Protein 4YZG (pdb70)

Nearest PDB structures (foldseek):
  4yzg-assembly1_A  TM=1.003E+00  e=2.847E-64  Arabidopsis thaliana
  4yzh-assembly1_A  TM=9.905E-01  e=1.219E-58  Arabidopsis thaliana
  2p8e-assembly2_B  TM=9.055E-01  e=4.915E-26  Homo sapiens
  2pnq-assembly2_B  TM=7.585E-01  e=8.481E-20  Rattus norvegicus
  7n0z-assembly1_B  TM=7.515E-01  e=6.265E-16  Homo sapiens

Foldseek 3Di:
DDKAKDWFFFQDPDGQKDKAWAADVVQRKIKIKIKHKDQDNLAVVLCRVQLVVQLVVLCCPDPSVVPDDPVSNLVSNQVSLQVSLVVSQVVQVVPPHPPPQMWIWMWMWMDRPQKIKIWTFAAWWKWFAFLLFIDTFDDHQWCDDDDPNNVVLVVVLVVQQWDDDPRATLVHHNGQEIRGRCCQAVVVVVVLVVCCVVVNDHPVVVVPTDGDHGRYYHRIDMDMDGNDQRTFKMKIKGVLQVVQDPPSRLSVQLVVVCVVPVDNNVSNVVSNVVSSVSPRNGIIIMMMDGPDHD/DDKAKDWFFFQDPDGQKDWDWAADVVQQKIKIKIKRKDLDNLAVVLCRPQLVVQLVVLCPPVVNVPPPDPVSSLVSNQVSLQVSLVVSQVVCVVVPPPVPQMWIWMWMWMCHDFKIKIWGFAAWWKWFAFLNDIDTFDDHQFCDDDDPNNVVLVVLLVVQQWDDDPRATVPHHGGQEIRGSCCQAVVVLVVLVVCCVVVVDPPVVSVPTDGDGRRYYHRTDMDMGGRPQRTFKMKIKGVLQVVQDPPSRLSNQLVVVCVVPVDNNVSNVVSNVVSVVSVRNGTIIMMMGGSVHD

CATH classification: 3.60.40.10

Radius of gyration: 27.76 Å; Cα contacts (8 Å, |Δi|>4): 1275; chains: 2; bounding box: 57×46×88 Å

B-factor: mean 32.41, std 18.27, range [9.53, 154.11]

Secondary structure (DSSP, 8-state):
-EEEEEEE-TTSSS--EEEEEEEETTTTEEEEEEEEEESSSHHHHHHHHHHHHHHHHHTTSGGGGG---HHHHHHHHHHHHHHHHHHHHHHHHHSS-TT---EEEEEEEEEETTEEEEEEESS-EEEEEETTEEEE------S-SSSHHHHHHHHHHHHTT--EETTEETTTBS-SB-EE-GGGTTTHHHHHHHHHHTTSS-HHHHHT----S-SSB-PPEEEEEE--TTEEEEEEE-HHHHTTS-HHHHHHHHHHHHHHH--HHHHHHHHHHHHHHTT--S-EEEEEEE----/-EEEEEEE-TTSSS--EEEEEEEETTTTEEEEEEEEEESSSHHHHHHHHHHHHHHHHHHHTTTTTTS--HHHHHHHHHHHHHHHHHHHHHHHHHT-TTT---EEEEEEEEEETTEEEEEEESS-EEEEEETTEEEE------SSSSSHHHHHHHHHHHHTT--EETTEETTTBS-SB-EE-GGGTTTHHHHHHHHHHHTSS-HHHHHT----S-SSB-PPEEEEEE--TTEEEEEEE-HHHHTTS-HHHHHHHHHHHHHHH--HHHHHHHHHHHHHHTT--S-EEEEEEE-S--

InterPro domains:
  IPR000222 PPM-type phosphatase, divalent cation binding [PS01032] (88-96)
  IPR001932 PPM-type phosphatase-like domain [PF00481] (61-341)
  IPR001932 PPM-type phosphatase-like domain [PS51746] (59-348)
  IPR001932 PPM-type phosphatase-like domain [SM00332] (49-346)
  IPR001932 PPM-type phosphatase-like domain [cd001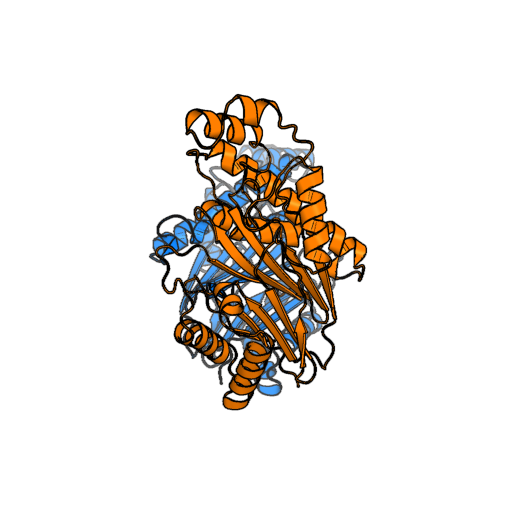43] (58-348)
  IPR015655 Protein phosphatase 2C [PTHR13832] (63-345)
  IPR036457 PPM-type phosphatase-like domain superfamily [G3DSA:3.60.40.10] (58-355)
  IPR036457 PPM-type phosphatase-like domain superfamily [SSF81606] (52-349)

Solvent-accessible surface area: 26223 Å² total; per-residue (Å²): 107,151,41,0,49,16,38,51,75,33,142,101,140,76,62,28,7,40,4,1,0,13,29,12,33,40,64,54,24,10,0,0,0,0,0,18,5,45,60,26,31,21,0,7,149,34,0,50,60,58,0,29,87,65,0,26,40,21,3,82,58,64,90,18,118,142,28,40,110,71,73,40,5,82,89,14,0,35,120,3,0,55,24,3,11,133,69,0,17,139,93,2,86,84,58,86,56,134,108,30,39,0,0,0,2,0,0,0,2,1,11,43,104,99,26,0,2,2,1,1,0,0,16,0,9,0,0,0,0,66,74,29,130,51,63,113,16,22,77,71,1,45,3,88,59,110,62,207,17,4,106,129,6,33,128,63,0,118,111,8,21,7,48,40,74,148,15,101,0,4,37,37,10,31,11,0,34,0,0,0,0,18,30,0,3,82,74,30,92,77,7,14,134,74,1,41,128,103,66,110,36,61,104,146,78,15,77,180,32,138,39,164,32,55,0,0,33,7,45,4,54,17,97,72,6,77,28,69,86,53,0,39,4,0,0,0,0,0,16,0,0,18,78,70,12,141,25,44,60,0,4,41,56,0,92,65,23,29,196,148,60,37,73,6,53,78,0,0,82,26,0,5,92,24,0,44,98,104,190,0,103,17,4,0,0,0,0,0,0,15,20,63,96,179,103,159,42,0,52,19,34,53,72,31,132,99,135,76,61,25,8,34,6,3,0,37,31,2,26,33,47,52,12,6,0,0,0,0,0,18,5,46,58,27,31,23,0,7,138,28,0,64,83,45,0,19,97,61,0,11,41,27,5,66,72,65,64,37,20,96,43,74,78,62,72,27,2,90,96,10,1,35,126,2,0,58,23,3,10,138,72,0,14,138,96,5,94,87,71,19,123,134,97,27,42,0,0,0,2,0,0,0,2,0,9,56,117,90,26,0,5,0,1,0,0,0,19,0,7,0,0,0,1,65,82,37,115,32,61,113,25,11,71,70,2,55,2,90,57,110,64,199,21,6,98,103,5,40,120,63,0,127,118,7,22,9,46,39,82,151,16,110,0,4,37,40,13,30,12,0,35,0,0,0,0,19,33,0,3,79,71,30,86,62,11,10,133,70,1,45,130,100,60,112,38,57,104,134,66,22,78,181,38,127,27,175,29,56,0,0,33,6,46,4,38,14,53,77,8,71,26,68,89,51,0,20,7,1,0,0,0,0,18,0,0,23,84,76,11,146,23,45,64,0,3,40,56,0,89,67,15,29,198,150,64,42,71,8,53,79,0,0,82,26,0,6,91,29,0,38,97,123,176,0,90,20,5,0,0,0,1,0,0,20,16,65,122,143

Sequence (588 aa):
MRWGYTSVQGFRDEMEDDIVIRSDAVDSFSYAAVFDGHAGSSSVKFLREELYKECVGALQAGSLLNGGDFAAIKEALIKAFESVDRNLLKWLEANGDEEDESGSTATVMIIRNDVSFIAHIGDSCCAVLSRSGQIEELTDYHRPYGSSRAAIQEVKRVKEAGGWIVNGRICGDIAVSRAFGDIRFKTKKNDMLKKGVDEGRWSEKFVSRIEFKGDMVVATPDIFQVPLTSDVEFIILASDGLWDYMKSSDVVSYVRDQLRKHGNVQLACESLAQVALDRRSQDNISIIIADLGRTMRWGYTTSVQGFRDEMEDDIVIRSDAVDSFSYAAVFDGHAGSSSVKFLREELYKECVGALQAGSLLNGGDFAAIKEALIKAFESVDRNLLKWLEANGDEEDESGSTATVMIIRNDVSFIAHIGDSCAVLSRSGQIEELTDYHRPYGSSRAAIQEVKRVKEAGGWIVNGRICGDIAVSRAFGDIRFKTKKNDMLKKGVDEGRWSEKFVSRIEFKGDMVVATPDIFQVPLTSDVEFIILASDGLWDYMKSSDVVSYVRDQLRKHGNVQLACESLAQVALDRRSQDNISIIIADLGRT

Structure (mmCIF, N/CA/C/O backbone):
data_4YZG
#
_entry.id   4YZG
#
_cell.length_a   55.399
_cell.length_b   73.879
_cell.length_c   81.998
_cell.angle_alpha   90.00
_cell.angle_beta   109.15
_cell.angle_gamma   90.00
#
_symmetry.space_group_name_H-M   'P 1 21 1'
#
loop_
_entity.id
_entity.type
_entity.pdbx_description
1 polymer 'Protein phosphatase 2C 57'
2 non-polymer 'MANGANESE (II) ION'
3 non-polymer 'SULFATE ION'
4 water water
#
loop_
_atom_site.group_PDB
_atom_site.id
_atom_site.type_symbol
_atom_site.label_atom_id
_atom_site.label_alt_id
_atom_site.label_comp_id
_atom_site.label_asym_id
_atom_site.label_entity_id
_atom_site.label_seq_id
_atom_site.pdbx_PDB_ins_code
_atom_site.Cartn_x
_atom_site.Cartn_y
_atom_site.Cartn_z
_atom_site.occupancy
_atom_site.B_iso_or_equiv
_atom_site.auth_seq_id
_atom_site.auth_comp_id
_atom_site.auth_asym_id
_atom_site.auth_atom_id
_atom_site.pdbx_PDB_model_num
ATOM 1 N N . MET A 1 1 ? 49.286 -66.055 130.670 1.00 34.26 58 MET A N 1
ATOM 2 C CA . MET A 1 1 ? 48.977 -65.554 129.346 1.00 31.55 58 MET A CA 1
ATOM 3 C C . MET A 1 1 ? 48.755 -64.050 129.383 1.00 29.51 58 MET A C 1
ATOM 4 O O . MET A 1 1 ? 48.444 -63.484 130.435 1.00 32.84 58 MET A O 1
ATOM 9 N N . ARG A 1 2 ? 48.923 -63.407 128.229 1.00 23.51 59 ARG A N 1
ATOM 10 C CA . ARG A 1 2 ? 48.769 -61.962 128.109 1.00 24.08 59 ARG A CA 1
ATOM 11 C C . ARG A 1 2 ? 47.892 -61.663 126.905 1.00 23.86 59 ARG A C 1
ATOM 12 O O . ARG A 1 2 ? 47.982 -62.349 125.886 1.00 19.69 59 ARG A O 1
ATOM 20 N N . TRP A 1 3 ? 47.051 -60.639 127.017 1.00 18.29 60 TRP A N 1
ATOM 21 C CA . TRP A 1 3 ? 46.156 -60.248 125.938 1.00 16.27 60 TRP A CA 1
ATOM 22 C C . TRP A 1 3 ? 46.631 -59.012 125.202 1.00 17.29 60 TRP A C 1
ATOM 23 O O . TRP A 1 3 ? 47.084 -58.046 125.833 1.00 18.24 60 TRP A O 1
ATOM 34 N N . GLY A 1 4 ? 46.502 -59.039 123.877 1.00 16.14 61 GLY A N 1
ATOM 35 C CA . GLY A 1 4 ? 46.673 -57.857 123.040 1.00 16.45 61 GLY A CA 1
ATOM 36 C C . GLY A 1 4 ? 45.369 -57.637 122.302 1.00 18.91 61 GLY A C 1
ATOM 37 O O . GLY A 1 4 ? 44.752 -58.604 121.874 1.00 17.87 61 GLY A O 1
ATOM 38 N N . TYR A 1 5 ? 44.903 -56.399 122.182 1.00 14.51 62 TYR A N 1
ATOM 39 C CA . TYR A 1 5 ? 43.652 -56.191 121.453 1.00 14.68 62 TYR A CA 1
ATOM 40 C C . TYR A 1 5 ? 43.651 -54.833 120.802 1.00 14.90 62 TYR A C 1
ATOM 41 O O . TYR A 1 5 ? 44.262 -53.883 121.298 1.00 16.64 62 TYR A O 1
ATOM 50 N N . THR A 1 6 ? 42.934 -54.743 119.698 1.00 15.68 63 THR A N 1
ATOM 51 C CA . THR A 1 6 ? 42.700 -53.456 119.086 1.00 14.41 63 THR A CA 1
ATOM 52 C C . THR A 1 6 ? 41.412 -53.515 118.277 1.00 14.43 63 THR A C 1
ATOM 53 O O . THR A 1 6 ? 41.057 -54.548 117.732 1.00 15.87 63 THR A O 1
ATOM 57 N N . SER A 1 7 ? 40.679 -52.422 118.261 1.00 13.35 64 SER A N 1
ATOM 58 C CA . SER A 1 7 ? 39.413 -52.429 117.557 1.00 15.18 64 SER A CA 1
ATOM 59 C C . SER A 1 7 ? 39.224 -51.017 117.034 1.00 16.62 64 SER A C 1
ATOM 60 O O . SER A 1 7 ? 38.992 -50.083 117.817 1.00 19.00 64 SER A O 1
ATOM 63 N N . VAL A 1 8 ? 39.401 -50.850 115.723 1.00 13.21 65 VAL A N 1
ATOM 64 C CA . VAL A 1 8 ? 39.441 -49.523 115.130 1.00 15.25 65 VAL A CA 1
ATOM 65 C C . VAL A 1 8 ? 38.474 -49.401 113.959 1.00 14.51 65 VAL A C 1
ATOM 66 O O . VAL A 1 8 ? 38.170 -50.371 113.250 1.00 15.67 65 VAL A O 1
ATOM 70 N N . GLN A 1 9 ? 38.028 -48.175 113.748 1.00 13.06 66 GLN A N 1
ATOM 71 C CA . GLN A 1 9 ? 37.011 -47.896 112.754 1.00 13.51 66 GLN A CA 1
ATOM 72 C C . GLN A 1 9 ? 37.602 -47.946 111.349 1.00 13.41 66 GLN A C 1
ATOM 73 O O . GLN A 1 9 ? 36.938 -48.393 110.396 1.00 13.34 66 GLN A O 1
ATOM 79 N N . GLY A 1 10 ? 38.844 -47.505 111.211 1.00 13.83 67 GLY A N 1
ATOM 80 C CA . GLY A 1 10 ? 39.468 -47.452 109.900 1.00 14.55 67 GLY A CA 1
ATOM 81 C C . GLY A 1 10 ? 38.749 -46.523 108.937 1.00 17.37 67 GLY A C 1
ATOM 82 O O . GLY A 1 10 ? 38.299 -45.432 109.300 1.00 17.24 67 GLY A O 1
ATOM 83 N N . PHE A 1 11 ? 38.645 -46.947 107.688 1.00 15.91 68 PHE A N 1
ATOM 84 C CA . PHE A 1 11 ? 38.087 -46.073 106.663 1.00 17.14 68 PHE A CA 1
ATOM 85 C C . PHE A 1 11 ? 36.553 -46.144 106.492 1.00 20.98 68 PHE A C 1
ATOM 86 O O . PHE A 1 11 ? 35.990 -45.573 105.538 1.00 24.62 68 PHE A O 1
ATOM 94 N N . ARG A 1 12 ? 35.883 -46.784 107.434 1.00 19.79 69 ARG A N 1
ATOM 95 C CA . ARG A 1 12 ? 34.418 -46.856 107.424 1.00 18.03 69 ARG A CA 1
ATOM 96 C C . ARG A 1 12 ? 33.835 -45.640 108.092 1.00 15.96 69 ARG A C 1
ATOM 97 O O . ARG A 1 12 ? 34.442 -45.078 108.998 1.00 16.63 69 ARG A O 1
ATOM 105 N N . ASP A 1 13 ? 32.637 -45.253 107.664 1.00 17.41 70 ASP A N 1
ATOM 106 C CA . ASP A 1 13 ? 31.968 -44.078 108.221 1.00 19.31 70 ASP A CA 1
ATOM 107 C C . ASP A 1 13 ? 31.258 -44.357 109.544 1.00 17.90 70 ASP A C 1
ATOM 108 O O . ASP A 1 13 ? 30.654 -43.465 110.147 1.00 20.59 70 ASP A O 1
ATOM 113 N N . GLU A 1 14 ? 31.331 -45.595 109.986 1.00 17.47 71 GLU A N 1
ATOM 114 C CA . GLU A 1 14 ? 30.791 -45.967 111.282 1.00 15.65 71 GLU A CA 1
ATOM 115 C C . GLU A 1 14 ? 31.593 -47.127 111.841 1.00 17.14 71 GLU A C 1
ATOM 116 O O . GLU A 1 14 ? 32.285 -47.831 111.089 1.00 16.15 71 GLU A O 1
ATOM 122 N N . MET A 1 15 ? 31.527 -47.303 113.163 1.00 16.61 72 MET A N 1
ATOM 123 C CA . MET A 1 15 ? 32.171 -48.422 113.831 1.00 14.20 72 MET A CA 1
ATOM 124 C C . MET A 1 15 ? 31.125 -49.452 114.219 1.00 16.62 72 MET A C 1
ATOM 125 O O . MET A 1 15 ? 30.260 -49.185 115.062 1.00 16.73 72 MET A O 1
ATOM 130 N N . GLU A 1 16 ? 31.184 -50.618 113.579 1.00 12.59 73 GLU A N 1
ATOM 131 C CA . GLU A 1 16 ? 30.229 -51.685 113.883 1.00 13.24 73 GLU A CA 1
ATOM 132 C C . GLU A 1 16 ? 30.893 -52.979 114.366 1.00 12.26 73 GLU A C 1
ATOM 133 O O . GLU A 1 16 ? 30.197 -53.966 114.612 1.00 13.27 73 GLU A O 1
ATOM 139 N N . ASP A 1 17 ? 32.214 -52.960 114.561 1.00 11.76 74 ASP A N 1
ATOM 140 C CA . ASP A 1 17 ? 32.894 -54.065 115.227 1.00 12.45 74 ASP A CA 1
ATOM 141 C C . ASP A 1 17 ? 32.868 -53.810 116.726 1.00 12.08 74 ASP A C 1
ATOM 142 O O . ASP A 1 17 ? 32.817 -52.652 117.176 1.00 13.45 74 ASP A O 1
ATOM 147 N N . ASP A 1 18 ? 32.972 -54.884 117.511 1.00 12.38 75 ASP A N 1
ATOM 148 C CA . ASP A 1 18 ? 33.297 -54.718 118.921 1.00 10.28 75 ASP A CA 1
ATOM 149 C C . ASP A 1 18 ? 34.017 -55.955 119.413 1.00 12.10 75 ASP A C 1
ATOM 150 O O . ASP A 1 18 ? 34.000 -56.998 118.758 1.00 12.26 75 ASP A O 1
ATOM 155 N N . ILE A 1 19 ? 34.653 -55.814 120.567 1.00 11.12 76 ILE A N 1
ATOM 156 C CA . ILE A 1 19 ? 35.448 -56.893 121.149 1.00 10.57 76 ILE A CA 1
ATOM 157 C C . ILE A 1 19 ? 35.146 -56.962 122.636 1.00 10.73 76 ILE A C 1
ATOM 158 O O . ILE A 1 19 ? 34.831 -55.940 123.289 1.00 13.73 76 ILE A O 1
ATOM 163 N N . VAL A 1 20 ? 35.252 -58.174 123.176 1.00 11.07 77 VAL A N 1
ATOM 164 C CA . VAL A 1 20 ? 35.016 -58.410 124.595 1.00 11.70 77 VAL A CA 1
ATOM 165 C C . VAL A 1 20 ? 36.113 -59.368 125.056 1.00 11.69 77 VAL A C 1
ATOM 166 O O . VAL A 1 20 ? 36.402 -60.357 124.372 1.00 13.31 77 VAL A O 1
ATOM 170 N N . ILE A 1 21 ? 36.738 -59.071 126.197 1.00 12.70 78 ILE A N 1
ATOM 171 C CA . ILE A 1 21 ? 37.698 -60.012 126.804 1.00 13.18 78 ILE A CA 1
ATOM 172 C C . ILE A 1 21 ? 37.462 -59.984 128.308 1.00 14.79 78 ILE A C 1
ATOM 173 O O . ILE A 1 21 ? 37.657 -58.949 128.956 1.00 15.99 78 ILE A O 1
ATOM 178 N N . ARG A 1 22 ? 37.004 -61.105 128.868 1.00 12.43 79 ARG A N 1
ATOM 179 C CA . ARG A 1 22 ? 36.672 -61.188 130.296 1.00 12.69 79 ARG A CA 1
ATOM 180 C C . ARG A 1 22 ? 37.360 -62.408 130.866 1.00 15.77 79 ARG A C 1
ATOM 181 O O . ARG A 1 22 ? 37.292 -63.483 130.289 1.00 18.01 79 ARG A O 1
ATOM 189 N N . SER A 1 23 ? 38.075 -62.233 131.968 1.00 13.23 80 SER A N 1
ATOM 190 C CA . SER A 1 23 ? 38.817 -63.329 132.576 1.00 15.17 80 SER A CA 1
ATOM 191 C C . SER A 1 23 ? 38.372 -63.562 134.018 1.00 16.02 80 SER A C 1
ATOM 192 O O . SER A 1 23 ? 37.921 -62.649 134.683 1.00 21.73 80 SER A O 1
ATOM 195 N N . ASP A 1 24 ? 38.489 -64.803 134.476 1.00 15.29 81 ASP A N 1
ATOM 196 C CA . ASP A 1 24 ? 38.156 -65.154 135.853 1.00 16.80 81 ASP A CA 1
ATOM 197 C C . ASP A 1 24 ? 39.372 -65.900 136.357 1.00 17.45 81 ASP A C 1
ATOM 198 O O . ASP A 1 24 ? 39.613 -67.031 135.946 1.00 18.59 81 ASP A O 1
ATOM 203 N N . ALA A 1 25 ? 40.147 -65.268 137.229 1.00 17.99 82 ALA A N 1
ATOM 204 C CA . ALA A 1 25 ? 41.409 -65.853 137.688 1.00 21.94 82 ALA A CA 1
ATOM 205 C C . ALA A 1 25 ? 41.208 -67.077 138.564 1.00 26.61 82 ALA A C 1
ATOM 206 O O . ALA A 1 25 ? 41.954 -68.069 138.468 1.00 28.97 82 ALA A O 1
ATOM 208 N N . VAL A 1 26 ? 40.210 -67.011 139.434 1.00 21.70 83 VAL A N 1
ATOM 209 C CA . VAL A 1 26 ? 39.968 -68.089 140.370 1.00 24.06 83 VAL A CA 1
ATOM 210 C C . VAL A 1 26 ? 39.592 -69.399 139.685 1.00 25.70 83 VAL A C 1
ATOM 211 O O . VAL A 1 26 ? 40.048 -70.460 140.096 1.00 29.25 83 VAL A O 1
ATOM 215 N N . ASP A 1 27 ? 38.790 -69.318 138.629 1.00 29.43 84 ASP A N 1
ATOM 216 C CA . ASP A 1 27 ? 38.371 -70.511 137.886 1.00 32.16 84 ASP A CA 1
ATOM 217 C C . ASP A 1 27 ? 39.214 -70.789 136.640 1.00 29.33 84 ASP A C 1
ATOM 218 O O . ASP A 1 27 ? 38.902 -71.712 135.876 1.00 32.60 84 ASP A O 1
ATOM 223 N N . SER A 1 28 ? 40.262 -69.990 136.427 1.00 26.54 85 SER A N 1
ATOM 224 C CA . SER A 1 28 ? 41.131 -70.128 135.250 1.00 31.77 85 SER A CA 1
ATOM 225 C C . SER A 1 28 ? 40.337 -70.176 133.948 1.00 30.85 85 SER A C 1
ATOM 226 O O . SER A 1 28 ? 40.560 -71.036 133.090 1.00 32.54 85 SER A O 1
ATOM 229 N N . PHE A 1 29 ? 39.414 -69.236 133.811 1.00 18.16 86 PHE A N 1
ATOM 230 C CA . PHE A 1 29 ? 38.451 -69.210 132.722 1.00 18.51 86 PHE A CA 1
ATOM 231 C C . PHE A 1 29 ? 38.588 -67.883 132.016 1.00 18.96 86 PHE A C 1
ATOM 232 O O . PHE A 1 29 ? 38.777 -66.857 132.651 1.00 18.83 86 PHE A O 1
ATOM 240 N N . SER A 1 30 ? 38.483 -67.880 130.699 1.00 16.34 87 SER A N 1
ATOM 241 C CA . SER A 1 30 ? 38.342 -66.590 130.039 1.00 13.75 87 SER A CA 1
ATOM 242 C C . SER A 1 30 ? 37.433 -66.705 128.838 1.00 13.48 87 SER A C 1
ATOM 243 O O . SER A 1 30 ? 37.247 -67.786 128.284 1.00 14.05 87 SER A O 1
ATOM 246 N N . TYR A 1 31 ? 36.873 -65.559 128.457 1.00 13.00 88 TYR A N 1
ATOM 247 C CA . TYR A 1 31 ? 35.976 -65.454 127.308 1.00 13.34 88 TYR A CA 1
ATOM 248 C C . TYR A 1 31 ? 36.455 -64.279 126.469 1.00 13.67 88 TYR A C 1
ATOM 249 O O . TYR A 1 31 ? 36.603 -63.174 126.996 1.00 13.74 88 TYR A O 1
ATOM 258 N N . ALA A 1 32 ? 36.677 -64.510 125.179 1.00 15.21 89 ALA A N 1
ATOM 259 C CA . ALA A 1 32 ? 37.098 -63.449 124.279 1.00 14.46 89 ALA A CA 1
ATOM 260 C C . ALA A 1 32 ? 36.212 -63.532 123.058 1.00 16.64 89 ALA A C 1
ATOM 261 O O . ALA A 1 32 ? 35.917 -64.636 122.579 1.00 13.46 89 ALA A O 1
ATOM 263 N N . ALA A 1 33 ? 35.736 -62.392 122.556 1.00 12.03 90 ALA A N 1
ATOM 264 C CA . ALA A 1 33 ? 34.864 -62.417 121.399 1.00 10.69 90 ALA A CA 1
ATOM 265 C C . ALA A 1 33 ? 35.115 -61.247 120.492 1.00 10.53 90 ALA A C 1
ATOM 266 O O . ALA A 1 33 ? 35.392 -60.136 120.944 1.00 11.41 90 ALA A O 1
ATOM 268 N N . VAL A 1 34 ? 35.054 -61.530 119.194 1.00 9.89 91 VAL A N 1
ATOM 269 C CA . VAL A 1 34 ? 35.016 -60.496 118.172 1.00 9.95 91 VAL A CA 1
ATOM 270 C C . VAL A 1 34 ? 33.649 -60.505 117.517 1.00 12.15 91 VAL A C 1
ATOM 271 O O . VAL A 1 34 ? 33.188 -61.556 117.044 1.00 10.80 91 VAL A O 1
ATOM 275 N N . PHE A 1 35 ? 32.997 -59.336 117.481 1.00 9.53 92 PHE A N 1
ATOM 276 C CA . PHE A 1 35 ? 31.685 -59.211 116.839 1.00 10.31 92 PHE A CA 1
ATOM 277 C C . PHE A 1 35 ? 31.839 -58.284 115.658 1.00 11.06 92 PHE A C 1
ATOM 278 O O . PHE A 1 35 ? 32.397 -57.202 115.791 1.00 13.44 92 PHE A O 1
ATOM 286 N N . ASP A 1 36 ? 31.374 -58.690 114.481 1.00 10.10 93 ASP A N 1
ATOM 287 C CA . ASP A 1 36 ? 31.406 -57.774 113.353 1.00 11.16 93 ASP A CA 1
ATOM 288 C C . ASP A 1 36 ? 29.959 -57.465 112.958 1.00 11.49 93 ASP A C 1
ATOM 289 O O . ASP A 1 36 ? 29.298 -58.282 112.321 1.00 12.53 93 ASP A O 1
ATOM 294 N N . GLY A 1 37 ? 29.466 -56.300 113.361 1.00 12.33 94 GLY A N 1
ATOM 295 C CA . GLY A 1 37 ? 28.086 -55.928 113.076 1.00 13.71 94 GLY A CA 1
ATOM 296 C C . GLY A 1 37 ? 27.889 -55.523 111.631 1.00 15.78 94 GLY A C 1
ATOM 297 O O . GLY A 1 37 ? 28.822 -55.078 110.960 1.00 14.68 94 GLY A O 1
ATOM 298 N N . HIS A 1 38 ? 26.670 -55.699 111.148 1.00 15.27 95 HIS A N 1
ATOM 299 C CA . HIS A 1 38 ? 26.285 -55.132 109.866 1.00 16.43 95 HIS A CA 1
ATOM 300 C C . HIS A 1 38 ? 24.909 -54.481 109.961 1.00 17.24 95 HIS A C 1
ATOM 301 O O . HIS A 1 38 ? 24.065 -54.895 110.756 1.00 19.27 95 HIS A O 1
ATOM 308 N N . ALA A 1 39 ? 24.707 -53.454 109.139 1.00 19.15 96 ALA A N 1
ATOM 309 C CA . ALA A 1 39 ? 23.431 -52.736 109.054 1.00 23.35 96 ALA A CA 1
ATOM 310 C C . ALA A 1 39 ? 22.965 -52.178 110.401 1.00 19.99 96 ALA A C 1
ATOM 311 O O . ALA A 1 39 ? 21.779 -52.187 110.744 1.00 22.65 96 ALA A O 1
ATOM 313 N N . GLY A 1 40 ? 23.934 -51.677 111.159 1.00 18.76 97 GLY A N 1
ATOM 314 C CA . GLY A 1 40 ? 23.645 -51.023 112.415 1.00 21.79 97 GLY A CA 1
ATOM 315 C C . GLY A 1 40 ? 24.403 -51.694 113.545 1.00 19.47 97 GLY A C 1
ATOM 316 O O . GLY A 1 40 ? 25.068 -52.710 113.350 1.00 19.18 97 GLY A O 1
ATOM 317 N N . SER A 1 41 ? 24.297 -51.117 114.733 1.00 21.34 98 SER A N 1
ATOM 318 C CA . SER A 1 41 ? 25.052 -51.636 115.864 1.00 18.64 98 SER A CA 1
ATOM 319 C C . SER A 1 41 ? 24.167 -52.342 116.880 1.00 16.69 98 SER A C 1
ATOM 320 O O . SER A 1 41 ? 24.680 -52.871 117.873 1.00 19.85 98 SER A O 1
ATOM 323 N N . SER A 1 42 ? 22.854 -52.363 116.656 1.00 20.99 99 SER A N 1
ATOM 324 C CA . SER A 1 42 ? 21.953 -52.867 117.709 1.00 20.49 99 SER A CA 1
ATOM 325 C C . SER A 1 42 ? 22.200 -54.329 118.084 1.00 17.16 99 SER A C 1
ATOM 326 O O . SER A 1 42 ? 22.118 -54.692 119.257 1.00 18.14 99 SER A O 1
ATOM 329 N N . SER A 1 43 ? 22.523 -55.175 117.111 1.00 14.26 100 SER A N 1
ATOM 330 C CA . SER A 1 43 ? 22.777 -56.573 117.426 1.00 15.92 100 SER A CA 1
ATOM 331 C C . SER A 1 43 ? 24.092 -56.729 118.202 1.00 13.83 100 SER A C 1
ATOM 332 O O . SER A 1 43 ? 24.140 -57.480 119.177 1.00 14.35 100 SER A O 1
ATOM 335 N N . VAL A 1 44 ? 25.152 -56.043 117.773 1.00 15.13 101 VAL A N 1
ATOM 336 C CA . VAL A 1 44 ? 26.417 -56.071 118.531 1.00 15.28 101 VAL A CA 1
ATOM 337 C C . VAL A 1 44 ? 26.240 -55.599 119.961 1.00 17.72 101 VAL A C 1
ATOM 338 O O . VAL A 1 44 ? 26.760 -56.219 120.897 1.00 18.19 101 VAL A O 1
ATOM 342 N N . LYS A 1 45 ? 25.486 -54.520 120.150 1.00 17.36 102 LYS A N 1
ATOM 343 C CA . LYS A 1 45 ? 25.281 -53.985 121.488 1.00 18.36 102 LYS A CA 1
ATOM 344 C C . LYS A 1 45 ? 24.618 -55.011 122.389 1.00 18.40 102 LYS A C 1
ATOM 345 O O . LYS A 1 45 ? 24.976 -55.139 123.558 1.00 22.41 102 LYS A O 1
ATOM 351 N N . PHE A 1 46 ? 23.662 -55.749 121.833 1.00 16.48 103 PHE A N 1
ATOM 352 C CA . PHE A 1 46 ? 22.940 -56.771 122.587 1.00 17.15 103 PHE A CA 1
ATOM 353 C C . PHE A 1 46 ? 23.879 -57.912 122.951 1.00 17.06 103 PHE A C 1
ATOM 354 O O . PHE A 1 46 ? 23.899 -58.361 124.095 1.00 17.72 103 PHE A O 1
ATOM 362 N N . LEU A 1 47 ? 24.662 -58.364 121.975 1.00 14.72 104 LEU A N 1
ATOM 363 C CA . LEU A 1 47 ? 25.533 -59.521 122.165 1.00 13.41 104 LEU A CA 1
ATOM 364 C C . LEU A 1 47 ? 26.637 -59.278 123.178 1.00 14.45 104 LEU A C 1
ATOM 365 O O . LEU A 1 47 ? 27.113 -60.221 123.827 1.00 16.30 104 LEU A O 1
ATOM 370 N N . ARG A 1 48 ? 27.029 -58.044 123.365 1.00 13.97 105 ARG A N 1
ATOM 371 C CA . ARG A 1 48 ? 28.211 -57.748 124.153 1.00 15.38 105 ARG A CA 1
ATOM 372 C C . ARG A 1 48 ? 28.136 -58.311 125.573 1.00 20.54 105 ARG A C 1
ATOM 373 O O . ARG A 1 48 ? 29.077 -58.912 126.037 1.00 20.51 105 ARG A O 1
ATOM 381 N N . GLU A 1 49 ? 26.997 -58.152 126.216 1.00 18.05 106 GLU A N 1
ATOM 382 C CA . GLU A 1 49 ? 26.819 -58.825 127.490 1.00 20.49 106 GLU A CA 1
ATOM 383 C C . GLU A 1 49 ? 25.999 -60.105 127.373 1.00 19.34 106 GLU A C 1
ATOM 384 O O . GLU A 1 49 ? 26.187 -61.033 128.176 1.00 21.37 106 GLU A O 1
ATOM 390 N N . GLU A 1 50 ? 25.045 -60.144 126.442 1.00 18.32 107 GLU A N 1
ATOM 391 C CA . GLU A 1 50 ? 24.116 -61.274 126.426 1.00 21.33 107 GLU A CA 1
ATOM 392 C C . GLU A 1 50 ? 24.749 -62.604 126.022 1.00 16.93 107 GLU A C 1
ATOM 393 O O . GLU A 1 50 ? 24.417 -63.651 126.603 1.00 19.98 107 GLU A O 1
ATOM 399 N N . LEU A 1 51 ? 25.669 -62.591 125.062 1.00 15.15 108 LEU A N 1
ATOM 400 C CA . LEU A 1 51 ? 26.312 -63.846 124.680 1.00 14.50 108 LEU A CA 1
ATOM 401 C C . LEU A 1 51 ? 27.244 -64.328 125.802 1.00 15.55 108 LEU A C 1
ATOM 402 O O . LEU A 1 51 ? 27.251 -65.512 126.140 1.00 18.82 108 LEU A O 1
ATOM 407 N N . TYR A 1 52 ? 27.972 -63.432 126.406 1.00 16.01 109 TYR A N 1
ATOM 408 C CA . TYR A 1 52 ? 28.836 -63.767 127.533 1.00 17.45 109 TYR A CA 1
ATOM 409 C C . TYR A 1 52 ? 28.005 -64.391 128.631 1.00 19.17 109 TYR A C 1
ATOM 410 O O . TYR A 1 52 ? 28.291 -65.447 129.096 1.00 21.00 109 TYR A O 1
ATOM 419 N N . LYS A 1 53 ? 26.953 -63.704 129.021 1.00 20.58 110 LYS A N 1
ATOM 420 C CA . LYS A 1 53 ? 26.147 -64.199 130.136 1.00 22.80 110 LYS A CA 1
ATOM 421 C C . LYS A 1 53 ? 25.649 -65.619 129.879 1.00 25.51 110 LYS A C 1
ATOM 422 O O . LYS A 1 53 ? 25.701 -66.486 130.766 1.00 25.20 110 LYS A O 1
ATOM 428 N N . GLU A 1 54 ? 25.217 -65.869 128.643 1.00 20.06 111 GLU A N 1
ATOM 429 C CA . GLU A 1 54 ? 24.586 -67.136 128.310 1.00 20.58 111 GLU A CA 1
ATOM 430 C C . GLU A 1 54 ? 25.629 -68.240 128.214 1.00 21.76 111 GLU A C 1
ATOM 431 O O . GLU A 1 54 ? 25.381 -69.357 128.654 1.00 24.93 111 GLU A O 1
ATOM 437 N N . CYS A 1 55 ? 26.786 -67.929 127.639 1.00 20.34 112 CYS A N 1
ATOM 438 C CA . CYS A 1 55 ? 27.857 -68.924 127.524 1.00 20.85 112 CYS A CA 1
ATOM 439 C C . CYS A 1 55 ? 28.430 -69.320 128.884 1.00 23.46 112 CYS A C 1
ATOM 440 O O . CYS A 1 55 ? 28.671 -70.507 129.148 1.00 24.67 112 CYS A O 1
ATOM 443 N N . VAL A 1 56 ? 28.690 -68.332 129.731 1.00 21.83 113 VAL A N 1
ATOM 444 C CA . VAL A 1 56 ? 29.204 -68.606 131.068 1.00 27.41 113 VAL A CA 1
ATOM 445 C C . VAL A 1 56 ? 28.168 -69.374 131.880 1.00 27.05 113 VAL A C 1
ATOM 446 O O . VAL A 1 56 ? 28.496 -70.359 132.550 1.00 32.47 113 VAL A O 1
ATOM 450 N N . GLY A 1 57 ? 26.933 -68.953 131.820 1.00 25.27 114 GLY A N 1
ATOM 451 C CA . GLY A 1 57 ? 25.889 -69.718 132.433 1.00 29.90 114 GLY A CA 1
ATOM 452 C C . GLY A 1 57 ? 25.834 -71.155 132.000 1.00 28.23 114 GLY A C 1
ATOM 453 O O . GLY A 1 57 ? 25.689 -72.044 132.814 1.00 32.70 114 GLY A O 1
ATOM 454 N N . ALA A 1 58 ? 25.907 -71.382 130.710 1.00 26.90 115 ALA A N 1
ATOM 455 C CA . ALA A 1 58 ? 25.745 -72.691 130.168 1.00 26.92 115 ALA A CA 1
ATOM 456 C C . ALA A 1 58 ? 26.875 -73.619 130.627 1.00 27.49 115 ALA A C 1
ATOM 457 O O . ALA A 1 58 ? 26.673 -74.775 130.813 1.00 32.26 115 ALA A O 1
ATOM 459 N N . LEU A 1 59 ? 28.063 -73.092 130.753 1.00 26.38 116 LEU A N 1
ATOM 460 C CA . LEU A 1 59 ? 29.216 -73.944 130.947 1.00 28.02 116 LEU A CA 1
ATOM 461 C C . LEU A 1 59 ? 29.400 -74.262 132.416 1.00 35.03 116 LEU A C 1
ATOM 462 O O . LEU A 1 59 ? 30.333 -74.916 132.796 1.00 37.94 116 LEU A O 1
ATOM 467 N N . GLN A 1 60 ? 28.522 -73.703 133.221 1.00 37.19 117 GLN A N 1
ATOM 468 C CA . GLN A 1 60 ? 28.516 -73.944 134.659 1.00 45.51 117 GLN A CA 1
ATOM 469 C C . GLN A 1 60 ? 27.249 -74.642 135.115 1.00 47.07 117 GLN A C 1
ATOM 470 O O . GLN A 1 60 ? 27.117 -74.948 136.270 1.00 45.94 117 GLN A O 1
ATOM 476 N N . ALA A 1 61 ? 26.353 -74.927 134.191 1.00 63.12 118 ALA A N 1
ATOM 477 C CA . ALA A 1 61 ? 25.108 -75.587 134.510 1.00 61.86 118 ALA A CA 1
ATOM 478 C C . ALA A 1 61 ? 25.287 -77.073 134.720 1.00 65.75 118 ALA A C 1
ATOM 479 O O . ALA A 1 61 ? 25.924 -77.758 133.953 1.00 65.94 118 ALA A O 1
ATOM 481 N N . GLY A 1 62 ? 24.691 -77.551 135.801 1.00 71.75 119 GLY A N 1
ATOM 482 C CA . GLY A 1 62 ? 24.604 -78.973 136.072 1.00 77.94 119 GLY A CA 1
ATOM 483 C C . GLY A 1 62 ? 25.964 -79.633 136.114 1.00 79.16 119 GLY A C 1
ATOM 484 O O . GLY A 1 62 ? 26.873 -79.167 136.769 1.00 75.99 119 GLY A O 1
ATOM 485 N N . SER A 1 63 ? 26.094 -80.711 135.366 1.00 80.29 120 SER A N 1
ATOM 486 C CA . SER A 1 63 ? 27.324 -81.482 135.415 1.00 88.83 120 SER A CA 1
ATOM 487 C C . SER A 1 63 ? 28.490 -80.689 134.865 1.00 85.34 120 SER A C 1
ATOM 488 O O . SER A 1 63 ? 29.610 -81.039 135.134 1.00 89.67 120 SER A O 1
ATOM 491 N N . LEU A 1 64 ? 28.221 -79.680 134.038 1.00 72.13 121 LEU A N 1
ATOM 492 C CA . LEU A 1 64 ? 29.263 -79.076 133.205 1.00 69.75 121 LEU A CA 1
ATOM 493 C C . LEU A 1 64 ? 30.107 -78.393 134.162 1.00 70.72 121 LEU A C 1
ATOM 494 O O . LEU A 1 64 ? 31.190 -77.940 133.878 1.00 70.19 121 LEU A O 1
ATOM 499 N N . LEU A 1 65 ? 29.583 -78.280 135.346 1.00 72.40 122 LEU A N 1
ATOM 500 C CA . LEU A 1 65 ? 30.290 -77.608 136.378 1.00 73.69 122 LEU A CA 1
ATOM 501 C C . LEU A 1 65 ? 31.556 -78.341 136.688 1.00 77.31 122 LEU A C 1
ATOM 502 O O . LEU A 1 65 ? 32.488 -77.763 137.143 1.00 78.07 122 LEU A O 1
ATOM 507 N N . ASN A 1 66 ? 31.574 -79.653 136.458 1.00 79.58 123 ASN A N 1
ATOM 508 C CA . ASN A 1 66 ? 32.774 -80.399 136.757 1.00 83.27 123 ASN A CA 1
ATOM 509 C C . ASN A 1 66 ? 33.528 -80.793 135.491 1.00 82.63 123 ASN A C 1
ATOM 510 O O . ASN A 1 66 ? 34.221 -81.805 135.479 1.00 85.89 123 ASN A O 1
ATOM 515 N N . GLY A 1 67 ? 33.398 -80.035 134.415 1.00 78.86 124 GLY A N 1
ATOM 516 C CA . GLY A 1 67 ? 34.114 -80.354 133.197 1.00 78.49 124 GLY A CA 1
ATOM 517 C C . GLY A 1 67 ? 33.137 -80.668 132.100 1.00 78.53 124 GLY A C 1
ATOM 518 O O . GLY A 1 67 ? 32.476 -79.803 131.565 1.00 71.92 124 GLY A O 1
ATOM 519 N N . GLY A 1 68 ? 33.062 -81.929 131.775 1.00 42.33 125 GLY A N 1
ATOM 520 C CA . GLY A 1 68 ? 32.109 -82.403 130.833 1.00 37.47 125 GLY A CA 1
ATOM 521 C C . GLY A 1 68 ? 32.773 -82.892 129.574 1.00 34.34 125 GLY A C 1
ATOM 522 O O . GLY A 1 68 ? 33.821 -82.490 129.204 1.00 32.84 125 GLY A O 1
ATOM 523 N N . ASP A 1 69 ? 32.076 -83.777 128.930 1.00 33.09 126 ASP A N 1
ATOM 524 C CA . ASP A 1 69 ? 32.520 -84.307 127.693 1.00 29.91 126 ASP A CA 1
ATOM 525 C C . ASP A 1 69 ? 32.413 -83.222 126.616 1.00 28.19 126 ASP A C 1
ATOM 526 O O . ASP A 1 69 ? 31.668 -82.306 126.724 1.00 25.73 126 ASP A O 1
ATOM 531 N N . PHE A 1 70 ? 33.181 -83.373 125.562 1.00 21.72 127 PHE A N 1
ATOM 532 C CA . PHE A 1 70 ? 33.099 -82.435 124.474 1.00 19.36 127 PHE A CA 1
ATOM 533 C C . PHE A 1 70 ? 31.693 -82.334 123.881 1.00 19.73 127 PHE A C 1
ATOM 534 O O . PHE A 1 70 ? 31.231 -81.239 123.572 1.00 19.41 127 PHE A O 1
ATOM 542 N N . ALA A 1 71 ? 31.017 -83.464 123.710 1.00 23.90 128 ALA A N 1
ATOM 543 C CA . ALA A 1 71 ? 29.672 -83.416 123.139 1.00 23.31 128 ALA A CA 1
ATOM 544 C C . ALA A 1 71 ? 28.761 -82.508 123.956 1.00 22.84 128 ALA A C 1
ATOM 545 O O . ALA A 1 71 ? 27.968 -81.748 123.398 1.00 22.03 128 ALA A O 1
ATOM 547 N N . ALA A 1 72 ? 28.901 -82.578 125.278 1.00 23.73 129 ALA A N 1
ATOM 548 C CA . ALA A 1 72 ? 28.040 -81.815 126.180 1.00 24.12 129 ALA A CA 1
ATOM 549 C C . ALA A 1 72 ? 28.393 -80.335 126.154 1.00 21.16 129 ALA A C 1
ATOM 550 O O . ALA A 1 72 ? 27.506 -79.469 126.246 1.00 21.53 129 ALA A O 1
ATOM 552 N N . ILE A 1 73 ? 29.682 -80.046 126.019 1.00 20.17 130 ILE A N 1
ATOM 553 C CA . ILE A 1 73 ? 30.130 -78.667 125.937 1.00 18.54 130 ILE A CA 1
ATOM 554 C C . ILE A 1 73 ? 29.687 -78.060 124.613 1.00 17.87 130 ILE A C 1
ATOM 555 O O . ILE A 1 73 ? 29.189 -76.935 124.564 1.00 18.11 130 ILE A O 1
ATOM 560 N N . LYS A 1 74 ? 29.852 -78.824 123.536 1.00 17.82 131 LYS A N 1
ATOM 561 C CA . LYS A 1 74 ? 29.421 -78.413 122.205 1.00 15.99 131 LYS A CA 1
ATOM 562 C C . LYS A 1 74 ? 27.922 -78.125 122.175 1.00 16.20 131 LYS A C 1
ATOM 563 O O . LYS A 1 74 ? 27.496 -77.072 121.692 1.00 18.31 131 LYS A O 1
ATOM 569 N N . GLU A 1 75 ? 27.126 -79.048 122.715 1.00 20.58 132 GLU A N 1
ATOM 570 C CA . GLU A 1 75 ? 25.683 -78.849 122.776 1.00 23.73 132 GLU A CA 1
ATOM 571 C C . GLU A 1 75 ? 25.332 -77.589 123.568 1.00 24.46 132 GLU A C 1
ATOM 572 O O . GLU A 1 75 ? 24.450 -76.829 123.173 1.00 22.57 132 GLU A O 1
ATOM 578 N N . ALA A 1 76 ? 26.025 -77.371 124.683 1.00 19.89 133 ALA A N 1
ATOM 579 C CA . ALA A 1 76 ? 25.747 -76.212 125.539 1.00 18.96 133 ALA A CA 1
ATOM 580 C C . ALA A 1 76 ? 26.062 -74.905 124.821 1.00 18.82 133 ALA A C 1
ATOM 581 O O . ALA A 1 76 ? 25.292 -73.948 124.918 1.00 18.84 133 ALA A O 1
ATOM 583 N N . LEU A 1 77 ? 27.179 -74.875 124.109 1.00 17.34 134 LEU A N 1
ATOM 584 C CA . LEU A 1 77 ? 27.559 -73.672 123.360 1.00 14.64 134 LEU A CA 1
ATOM 585 C C . LEU A 1 77 ? 26.614 -73.405 122.203 1.00 17.14 134 LEU A C 1
ATOM 586 O O . LEU A 1 77 ? 26.245 -72.251 121.955 1.00 16.27 134 LEU A O 1
ATOM 591 N N . ILE A 1 78 ? 26.232 -74.456 121.481 1.00 15.74 135 ILE A N 1
ATOM 592 C CA . ILE A 1 78 ? 25.275 -74.306 120.392 1.00 17.12 135 ILE A CA 1
ATOM 593 C C . ILE A 1 78 ? 23.940 -73.777 120.912 1.00 18.73 135 ILE A C 1
ATOM 594 O O . ILE A 1 78 ? 23.407 -72.806 120.367 1.00 18.05 135 ILE A O 1
ATOM 599 N N . LYS A 1 79 ? 23.410 -74.396 121.971 1.00 18.36 136 LYS A N 1
ATOM 600 C CA . LYS A 1 79 ? 22.147 -73.952 122.564 1.00 19.10 136 LYS A CA 1
ATOM 601 C C . LYS A 1 79 ? 22.238 -72.522 123.070 1.00 21.47 136 LYS A C 1
ATOM 602 O O . LYS A 1 79 ? 21.263 -71.769 122.983 1.00 21.90 136 LYS A O 1
ATOM 608 N N . ALA A 1 80 ? 23.400 -72.142 123.598 1.00 17.80 137 ALA A N 1
ATOM 609 C CA . ALA A 1 80 ? 23.602 -70.775 124.086 1.00 17.77 137 ALA A CA 1
ATOM 610 C C . ALA A 1 80 ? 23.529 -69.762 122.946 1.00 16.77 137 ALA A C 1
ATOM 611 O O . ALA A 1 80 ? 22.825 -68.755 123.058 1.00 19.05 137 ALA A O 1
ATOM 613 N N . PHE A 1 81 ? 24.252 -70.019 121.861 1.00 15.07 138 PHE A N 1
ATOM 614 C CA . PHE A 1 81 ? 24.135 -69.169 120.673 1.00 13.39 138 PHE A CA 1
ATOM 615 C C . PHE A 1 81 ? 22.699 -69.081 120.167 1.00 15.35 138 PHE A C 1
ATOM 616 O O . PHE A 1 81 ? 22.186 -67.992 119.868 1.00 17.37 138 PHE A O 1
ATOM 624 N N . GLU A 1 82 ? 22.037 -70.237 120.079 1.00 14.27 139 GLU A N 1
ATOM 625 C CA . GLU A 1 82 ? 20.697 -70.259 119.504 1.00 16.12 139 GLU A CA 1
ATOM 626 C C . GLU A 1 82 ? 19.721 -69.537 120.415 1.00 20.64 139 GLU A C 1
ATOM 627 O O . GLU A 1 82 ? 18.841 -68.828 119.938 1.00 20.87 139 GLU A O 1
ATOM 633 N N . SER A 1 83 ? 19.902 -69.702 121.723 1.00 18.95 140 SER A N 1
ATOM 634 C CA . SER A 1 83 ? 19.051 -69.014 122.701 1.00 19.60 140 SER A CA 1
ATOM 635 C C . SER A 1 83 ? 19.237 -67.503 122.637 1.00 18.44 140 SER A C 1
ATOM 636 O O . SER A 1 83 ? 18.255 -66.738 122.652 1.00 21.02 140 SER A O 1
ATOM 639 N N . VAL A 1 84 ? 20.492 -67.070 122.579 1.00 16.72 141 VAL A N 1
ATOM 640 C CA . VAL A 1 84 ? 20.787 -65.653 122.490 1.00 15.46 141 VAL A CA 1
ATOM 641 C C . VAL A 1 84 ? 20.187 -65.050 121.219 1.00 17.42 141 VAL A C 1
ATOM 642 O O . VAL A 1 84 ? 19.601 -63.963 121.262 1.00 18.41 141 VAL A O 1
ATOM 646 N N . ASP A 1 85 ? 20.292 -65.756 120.100 1.00 14.47 142 ASP A N 1
ATOM 647 C CA . ASP A 1 85 ? 19.700 -65.243 118.868 1.00 14.79 142 ASP A CA 1
ATOM 648 C C . ASP A 1 85 ? 18.187 -65.093 118.985 1.00 16.67 142 ASP A C 1
ATOM 649 O O . ASP A 1 85 ? 17.642 -64.093 118.553 1.00 19.08 142 ASP A O 1
ATOM 654 N N . ARG A 1 86 ? 17.513 -66.072 119.564 1.00 17.74 143 ARG A N 1
ATOM 655 C CA . ARG A 1 86 ? 16.063 -65.986 119.738 1.00 20.46 143 ARG A CA 1
ATOM 656 C C . ARG A 1 86 ? 15.712 -64.781 120.560 1.00 23.80 143 ARG A C 1
ATOM 657 O O . ARG A 1 86 ? 14.800 -64.069 120.248 1.00 22.62 143 ARG A O 1
ATOM 665 N N . ASN A 1 87 ? 16.467 -64.550 121.613 1.00 22.66 144 ASN A N 1
ATOM 666 C CA . ASN A 1 87 ? 16.211 -63.378 122.444 1.00 23.45 144 ASN A CA 1
ATOM 667 C C . ASN A 1 87 ? 16.538 -62.066 121.732 1.00 21.12 144 ASN A C 1
ATOM 668 O O . ASN A 1 87 ? 15.856 -61.052 121.923 1.00 21.47 144 ASN A O 1
ATOM 673 N N . LEU A 1 88 ? 17.572 -62.093 120.903 1.00 17.74 145 LEU A N 1
ATOM 674 C CA . LEU A 1 88 ? 17.926 -60.921 120.102 1.00 17.37 145 LEU A CA 1
ATOM 675 C C . LEU A 1 88 ? 16.814 -60.603 119.109 1.00 18.74 145 LEU A C 1
ATOM 676 O O . LEU A 1 88 ? 16.418 -59.445 118.959 1.00 20.64 145 LEU A O 1
ATOM 681 N N . LEU A 1 89 ? 16.286 -61.625 118.447 1.00 21.05 146 LEU A N 1
ATOM 682 C CA . LEU A 1 89 ? 15.198 -61.370 117.497 1.00 25.68 146 LEU A CA 1
ATOM 683 C C . LEU A 1 89 ? 13.976 -60.742 118.182 1.00 26.88 146 LEU A C 1
ATOM 684 O O . LEU A 1 89 ? 13.374 -59.808 117.652 1.00 28.88 146 LEU A O 1
ATOM 689 N N . LYS A 1 90 ? 13.618 -61.248 119.364 1.00 25.28 147 LYS A N 1
ATOM 690 C CA . LYS A 1 90 ? 12.509 -60.684 120.130 1.00 27.77 147 LYS A CA 1
ATOM 691 C C . LYS A 1 90 ? 12.799 -59.238 120.494 1.00 30.04 147 LYS A C 1
ATOM 692 O O . LYS A 1 90 ? 11.918 -58.386 120.443 1.00 31.79 147 LYS A O 1
ATOM 698 N N . TRP A 1 91 ? 14.040 -59.055 120.660 1.00 26.75 148 TRP A N 1
ATOM 699 C CA . TRP A 1 91 ? 14.395 -57.732 121.158 1.00 25.23 148 TRP A CA 1
ATOM 700 C C . TRP A 1 91 ? 14.230 -56.663 120.084 1.00 28.37 148 TRP A C 1
ATOM 701 O O . TRP A 1 91 ? 13.656 -55.599 120.338 1.00 37.68 148 TRP A O 1
ATOM 712 N N . LEU A 1 92 ? 14.889 -57.079 118.906 1.00 23.16 149 LEU A N 1
ATOM 713 C CA . LEU A 1 92 ? 14.883 -56.211 117.732 1.00 24.01 149 LEU A CA 1
ATOM 714 C C . LEU A 1 92 ? 13.462 -55.796 117.388 1.00 33.82 149 LEU A C 1
ATOM 715 O O . LEU A 1 92 ? 13.208 -54.654 116.997 1.00 38.08 149 LEU A O 1
ATOM 720 N N . GLU A 1 93 ? 12.526 -56.718 117.564 1.00 29.93 150 GLU A N 1
ATOM 721 C CA . GLU A 1 93 ? 11.120 -56.412 117.277 1.00 34.72 150 GLU A CA 1
ATOM 722 C C . GLU A 1 93 ? 10.450 -55.509 118.313 1.00 44.06 150 GLU A C 1
ATOM 723 O O . GLU A 1 93 ? 9.582 -54.698 117.976 1.00 44.75 150 GLU A O 1
ATOM 729 N N . ALA A 1 94 ? 10.836 -55.659 119.572 1.00 69.63 151 ALA A N 1
ATOM 730 C CA . ALA A 1 94 ? 10.195 -54.922 120.650 1.00 71.71 151 ALA A CA 1
ATOM 731 C C . ALA A 1 94 ? 10.776 -53.520 120.835 1.00 76.88 151 ALA A C 1
ATOM 732 O O . ALA A 1 94 ? 10.243 -52.723 121.608 1.00 79.92 151 ALA A O 1
ATOM 734 N N . ASN A 1 95 ? 11.895 -53.254 120.188 1.00 77.83 152 ASN A N 1
ATOM 735 C CA . ASN A 1 95 ? 12.572 -52.013 120.425 1.00 82.29 152 ASN A CA 1
ATOM 736 C C . ASN A 1 95 ? 12.832 -51.272 119.150 1.00 88.35 152 ASN A C 1
ATOM 737 O O . ASN A 1 95 ? 13.337 -51.812 118.212 1.00 87.31 152 ASN A O 1
ATOM 742 N N . GLY A 1 96 ? 12.442 -50.015 119.125 1.00 98.21 153 GLY A N 1
ATOM 743 C CA . GLY A 1 96 ? 13.077 -49.053 118.258 1.00 107.34 153 GLY A CA 1
ATOM 744 C C . GLY A 1 96 ? 13.124 -49.334 116.761 1.00 112.88 153 GLY A C 1
ATOM 745 O O . GLY A 1 96 ? 14.118 -49.055 116.133 1.00 115.00 153 GLY A O 1
ATOM 746 N N . ASP A 1 97 ? 12.074 -49.834 116.142 1.00 118.22 154 ASP A N 1
ATOM 747 C CA . ASP A 1 97 ? 12.274 -50.956 115.263 1.00 117.68 154 ASP A CA 1
ATOM 748 C C . ASP A 1 97 ? 12.831 -51.000 113.873 1.00 122.79 154 ASP A C 1
ATOM 749 O O . ASP A 1 97 ? 13.624 -51.883 113.552 1.00 119.17 154 ASP A O 1
ATOM 754 N N . GLU A 1 98 ? 12.393 -50.099 113.012 1.00 130.95 155 GLU A N 1
ATOM 755 C CA . GLU A 1 98 ? 12.264 -50.487 111.631 1.00 135.25 155 GLU A CA 1
ATOM 756 C C . GLU A 1 98 ? 12.788 -49.206 111.078 1.00 143.40 155 GLU A C 1
ATOM 757 O O . GLU A 1 98 ? 12.476 -48.106 111.556 1.00 148.04 155 GLU A O 1
ATOM 763 N N . GLU A 1 99 ? 13.620 -49.376 110.072 1.00 145.84 156 GLU A N 1
ATOM 764 C CA . GLU A 1 99 ? 14.068 -50.705 109.730 1.00 140.69 156 GLU A CA 1
ATOM 765 C C . GLU A 1 99 ? 15.301 -51.115 110.523 1.00 133.37 156 GLU A C 1
ATOM 766 O O . GLU A 1 99 ? 16.420 -50.813 110.115 1.00 135.32 156 GLU A O 1
ATOM 772 N N . ASP A 1 100 ? 15.141 -51.887 111.588 1.00 61.04 157 ASP A N 1
ATOM 773 C CA . ASP A 1 100 ? 16.340 -52.490 112.156 1.00 46.15 157 ASP A CA 1
ATOM 774 C C . ASP A 1 100 ? 16.689 -53.796 111.490 1.00 44.01 157 ASP A C 1
ATOM 775 O O . ASP A 1 100 ? 16.260 -54.853 111.925 1.00 40.87 157 ASP A O 1
ATOM 780 N N . GLU A 1 101 ? 17.508 -53.702 110.460 1.00 32.65 158 GLU A N 1
ATOM 781 C CA . GLU A 1 101 ? 17.932 -54.879 109.748 1.00 33.94 158 GLU A CA 1
ATOM 782 C C . GLU A 1 101 ? 19.313 -55.266 110.247 1.00 25.66 158 GLU A C 1
ATOM 783 O O . GLU A 1 101 ? 20.082 -55.870 109.517 1.00 28.33 158 GLU A O 1
ATOM 789 N N . SER A 1 102 ? 1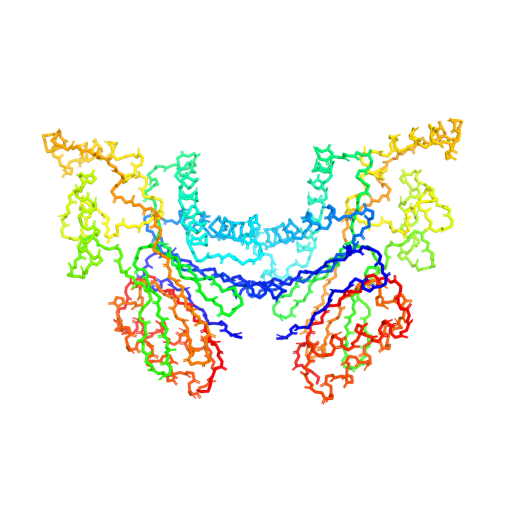9.650 -54.905 111.479 1.00 23.28 159 SER A N 1
ATOM 790 C CA . SER A 1 102 ? 21.013 -55.212 111.929 1.00 20.22 159 SER A CA 1
ATOM 791 C C . SER A 1 102 ? 21.264 -56.702 112.183 1.00 17.64 159 SER A C 1
ATOM 792 O O . SER A 1 102 ? 20.324 -57.492 112.384 1.00 18.14 159 SER A O 1
ATOM 795 N N . GLY A 1 103 ? 22.539 -57.060 112.156 1.00 15.77 160 GLY A N 1
ATOM 796 C CA . GLY A 1 103 ? 22.974 -58.386 112.557 1.00 13.68 160 GLY A CA 1
ATOM 797 C C . GLY A 1 103 ? 24.421 -58.325 112.972 1.00 12.25 160 GLY A C 1
ATOM 798 O O . GLY A 1 103 ? 25.025 -57.254 112.988 1.00 13.25 160 GLY A O 1
ATOM 799 N N . SER A 1 104 ? 24.996 -59.478 113.297 1.00 13.17 161 SER A N 1
ATOM 800 C CA . SER A 1 104 ? 26.403 -59.510 113.661 1.00 10.77 161 SER A CA 1
ATOM 801 C C . SER A 1 104 ? 26.955 -60.904 113.504 1.00 14.40 161 SER A C 1
ATOM 802 O O . SER A 1 104 ? 26.274 -61.876 113.844 1.00 13.34 161 SER A O 1
ATOM 805 N N . THR A 1 105 ? 28.193 -61.017 113.028 1.00 12.69 162 THR A N 1
ATOM 806 C CA . THR A 1 105 ? 28.895 -62.288 113.142 1.00 11.39 162 THR A CA 1
ATOM 807 C C . THR A 1 105 ? 29.477 -62.385 114.557 1.00 12.64 162 THR A C 1
ATOM 808 O O . THR A 1 105 ? 29.450 -61.398 115.326 1.00 13.28 162 THR A O 1
ATOM 812 N N . ALA A 1 106 ? 29.961 -63.571 114.930 1.00 12.53 163 ALA A N 1
ATOM 813 C CA . ALA A 1 106 ? 30.560 -63.722 116.245 1.00 11.75 163 ALA A CA 1
ATOM 814 C C . ALA A 1 106 ? 31.609 -64.810 116.219 1.00 12.55 163 ALA A C 1
ATOM 815 O O . ALA A 1 106 ? 31.330 -65.916 115.772 1.00 13.12 163 ALA A O 1
ATOM 817 N N . THR A 1 107 ? 32.807 -64.499 116.709 1.00 10.82 164 THR A N 1
ATOM 818 C CA . THR A 1 107 ? 33.785 -65.569 116.931 1.00 11.18 164 THR A CA 1
ATOM 819 C C . THR A 1 107 ? 34.195 -65.485 118.390 1.00 11.72 164 THR A C 1
ATOM 820 O O . THR A 1 107 ? 34.675 -64.445 118.843 1.00 12.18 164 THR A O 1
ATOM 824 N N . VAL A 1 108 ? 34.017 -66.572 119.114 1.00 12.40 165 VAL A N 1
ATOM 825 C CA . VAL A 1 108 ? 34.226 -66.577 120.548 1.00 12.45 165 VAL A CA 1
ATOM 826 C C . VAL A 1 108 ? 35.276 -67.613 120.916 1.00 12.93 165 VAL A C 1
ATOM 827 O O . VAL A 1 108 ? 35.220 -68.677 120.406 1.00 12.27 165 VAL A O 1
ATOM 831 N N . MET A 1 109 ? 36.208 -67.256 121.792 1.00 10.55 166 MET A N 1
ATOM 832 C CA . MET A 1 109 ? 37.114 -68.245 122.351 1.00 12.19 166 MET A CA 1
ATOM 833 C C . MET A 1 109 ? 36.882 -68.336 123.847 1.00 12.34 166 MET A C 1
ATOM 834 O O . MET A 1 109 ? 36.891 -67.315 124.567 1.00 13.39 166 MET A O 1
ATOM 839 N N . ILE A 1 110 ? 36.699 -69.564 124.333 1.00 11.94 167 ILE A N 1
ATOM 840 C CA . ILE A 1 110 ? 36.617 -69.792 125.763 1.00 13.48 167 ILE A CA 1
ATOM 841 C C . ILE A 1 110 ? 37.798 -70.639 126.179 1.00 15.52 167 ILE A C 1
ATOM 842 O O . ILE A 1 110 ? 38.100 -71.658 125.562 1.00 19.59 167 ILE A O 1
ATOM 847 N N . ILE A 1 111 ? 38.509 -70.197 127.176 1.00 15.60 168 ILE A N 1
ATOM 848 C CA . ILE A 1 111 ? 39.574 -70.986 127.716 1.00 17.16 168 ILE A CA 1
ATOM 849 C C . ILE A 1 111 ? 39.118 -71.486 129.091 1.00 19.69 168 ILE A C 1
ATOM 850 O O . ILE A 1 111 ? 38.709 -70.729 129.888 1.00 20.87 168 ILE A O 1
ATOM 855 N N . ARG A 1 112 ? 39.111 -72.801 129.272 1.00 21.23 169 ARG A N 1
ATOM 856 C CA . ARG A 1 112 ? 38.825 -73.408 130.561 1.00 25.60 169 ARG A CA 1
ATOM 857 C C . ARG A 1 112 ? 40.078 -74.179 130.956 1.00 35.66 169 ARG A C 1
ATOM 858 O O . ARG A 1 112 ? 40.294 -75.265 130.494 1.00 37.88 169 ARG A O 1
ATOM 866 N N . ASN A 1 113 ? 40.922 -73.561 131.773 1.00 42.27 170 ASN A N 1
ATOM 867 C CA . ASN A 1 113 ? 42.193 -74.179 132.089 1.00 39.65 170 ASN A CA 1
ATOM 868 C C . ASN A 1 113 ? 42.945 -74.448 130.795 1.00 41.37 170 ASN A C 1
ATOM 869 O O . ASN A 1 113 ? 43.140 -73.554 129.971 1.00 55.06 170 ASN A O 1
ATOM 874 N N . ASP A 1 114 ? 43.363 -75.696 130.633 1.00 39.06 171 ASP A N 1
ATOM 875 C CA . ASP A 1 114 ? 44.310 -76.081 129.612 1.00 34.22 171 ASP A CA 1
ATOM 876 C C . ASP A 1 114 ? 43.662 -76.403 128.262 1.00 26.55 171 ASP A C 1
ATOM 877 O O . ASP A 1 114 ? 44.280 -76.991 127.450 1.00 30.44 171 ASP A O 1
ATOM 882 N N . VAL A 1 115 ? 42.405 -76.066 128.084 1.00 24.34 172 VAL A N 1
ATOM 883 C CA . VAL A 1 115 ? 41.733 -76.325 126.838 1.00 22.46 172 VAL A CA 1
ATOM 884 C C . VAL A 1 115 ? 41.025 -75.056 126.331 1.00 25.00 172 VAL A C 1
ATOM 885 O O . VAL A 1 115 ? 40.508 -74.327 127.096 1.00 23.43 172 VAL A O 1
ATOM 889 N N . SER A 1 116 ? 41.061 -74.830 125.028 1.00 17.85 173 SER A N 1
ATOM 890 C CA . SER A 1 116 ? 40.316 -73.736 124.434 1.00 15.54 173 SER A CA 1
ATOM 891 C C . SER A 1 116 ? 39.165 -74.291 123.594 1.00 17.93 173 SER A C 1
ATOM 892 O O . SER A 1 116 ? 39.259 -75.398 123.047 1.00 21.33 173 SER A O 1
ATOM 895 N N . PHE A 1 117 ? 38.073 -73.536 123.530 1.00 13.75 174 PHE A N 1
ATOM 896 C CA . PHE A 1 117 ? 36.950 -73.829 122.638 1.00 14.09 174 PHE A CA 1
ATOM 897 C C . PHE A 1 117 ? 36.719 -72.618 121.783 1.00 13.51 174 PHE A C 1
ATOM 898 O O . PHE A 1 117 ? 36.710 -71.498 122.274 1.00 15.86 174 PHE A O 1
ATOM 906 N N . ILE A 1 118 ? 36.564 -72.835 120.485 1.00 12.47 175 ILE A N 1
ATOM 907 C CA . ILE A 1 118 ? 36.206 -71.745 119.577 1.00 12.21 175 ILE A CA 1
ATOM 908 C C . ILE A 1 118 ? 34.762 -72.005 119.165 1.00 11.89 175 ILE A C 1
ATOM 909 O O . ILE A 1 118 ? 34.420 -73.123 118.787 1.00 15.33 175 ILE A O 1
ATOM 914 N N . ALA A 1 119 ? 33.917 -70.985 119.261 1.00 10.50 176 ALA A N 1
ATOM 915 C CA . ALA A 1 119 ? 32.530 -71.090 118.818 1.00 10.56 176 ALA A CA 1
ATOM 916 C C . ALA A 1 119 ? 32.325 -69.956 117.825 1.00 12.07 176 ALA A C 1
ATOM 917 O O . ALA A 1 119 ? 32.573 -68.792 118.133 1.00 13.12 176 ALA A O 1
ATOM 919 N N . HIS A 1 120 ? 31.921 -70.289 116.617 1.00 12.08 177 HIS A N 1
ATOM 920 C CA . HIS A 1 120 ? 32.009 -69.360 115.513 1.00 15.44 177 HIS A CA 1
ATOM 921 C C . HIS A 1 120 ? 30.811 -69.332 114.585 1.00 16.30 177 HIS A C 1
ATOM 922 O O . HIS A 1 120 ? 30.416 -70.362 114.149 1.00 14.54 177 HIS A O 1
ATOM 929 N N . ILE A 1 121 ? 30.268 -68.157 114.262 1.00 12.14 178 ILE A N 1
ATOM 930 C CA . ILE A 1 121 ? 29.411 -67.982 113.080 1.00 13.32 178 ILE A CA 1
ATOM 931 C C . ILE A 1 121 ? 29.890 -66.770 112.307 1.00 13.73 178 ILE A C 1
ATOM 932 O O . ILE A 1 121 ? 30.150 -65.702 112.893 1.00 15.91 178 ILE A O 1
ATOM 937 N N . GLY A 1 122 ? 30.024 -66.944 110.997 1.00 12.79 179 GLY A N 1
ATOM 938 C CA . GLY A 1 122 ? 30.286 -65.829 110.109 1.00 12.46 179 GLY A CA 1
ATOM 939 C C . GLY A 1 122 ? 31.671 -65.841 109.513 1.00 17.28 179 GLY A C 1
ATOM 940 O O . GLY A 1 122 ? 32.224 -66.897 109.219 1.00 15.89 179 GLY A O 1
ATOM 941 N N . ASP A 1 123 ? 32.233 -64.652 109.324 1.00 15.38 180 ASP A N 1
ATOM 942 C CA . ASP A 1 123 ? 33.439 -64.553 108.525 1.00 16.28 180 ASP A CA 1
ATOM 943 C C . ASP A 1 123 ? 34.552 -63.807 109.207 1.00 17.35 180 ASP A C 1
ATOM 944 O O . ASP A 1 123 ? 35.469 -63.317 108.547 1.00 19.18 180 ASP A O 1
ATOM 949 N N . SER A 1 124 ? 34.571 -63.713 110.466 1.00 16.74 181 SER A N 1
ATOM 950 C CA . SER A 1 124 ? 35.747 -63.446 111.228 1.00 16.98 181 SER A CA 1
ATOM 951 C C . SER A 1 124 ? 36.520 -64.782 111.137 1.00 19.38 181 SER A C 1
ATOM 952 O O . SER A 1 124 ? 36.090 -65.743 110.468 1.00 20.05 181 SER A O 1
ATOM 955 N N . CYS A 1 125 ? 37.650 -64.810 111.678 0.50 12.55 182 CYS A N 1
ATOM 956 C CA A CYS A 1 125 ? 38.440 -66.007 111.601 0.75 13.16 182 CYS A CA 1
ATOM 957 C CA B CYS A 1 125 ? 38.600 -66.080 111.540 0.25 15.60 182 CYS A CA 1
ATOM 958 C C . CYS A 1 125 ? 39.323 -66.109 112.828 0.50 11.56 182 CYS A C 1
ATOM 959 O O . CYS A 1 125 ? 39.693 -65.124 113.313 0.50 12.99 182 CYS A O 1
ATOM 964 N N . ALA A 1 126 ? 39.599 -67.298 113.314 1.00 12.95 183 ALA A N 1
ATOM 965 C CA . ALA A 1 126 ? 40.536 -67.531 114.401 1.00 13.97 183 ALA A CA 1
ATOM 966 C C . ALA A 1 126 ? 41.606 -68.482 113.895 1.00 12.09 183 ALA A C 1
ATOM 967 O O . ALA A 1 126 ? 41.302 -69.424 113.145 1.00 16.20 183 ALA A O 1
ATOM 969 N N . VAL A 1 127 ? 42.859 -68.216 114.254 1.00 12.55 184 VAL A N 1
ATOM 970 C CA . VAL A 1 127 ? 43.990 -69.082 113.902 1.00 12.39 184 VAL A CA 1
ATOM 971 C C . VAL A 1 127 ? 44.910 -69.199 115.094 1.00 12.52 184 VAL A C 1
ATOM 972 O O . VAL A 1 127 ? 44.807 -68.421 116.052 1.00 14.39 184 VAL A O 1
ATOM 976 N N . LEU A 1 128 ? 45.846 -70.141 115.035 1.00 14.19 185 LEU A N 1
ATOM 977 C CA . LEU A 1 128 ? 46.869 -70.218 116.059 1.00 14.38 185 LEU A CA 1
ATOM 978 C C . LEU A 1 128 ? 48.235 -70.464 115.437 1.00 14.21 185 LEU A C 1
ATOM 979 O O . LEU A 1 128 ? 48.328 -70.840 114.257 1.00 15.58 185 LEU A O 1
ATOM 984 N N . SER A 1 129 ? 49.287 -70.252 116.220 1.00 15.27 186 SER A N 1
ATOM 985 C CA . SER A 1 129 ? 50.624 -70.626 115.804 1.00 15.40 186 SER A CA 1
ATOM 986 C C . SER A 1 129 ? 51.071 -71.773 116.683 1.00 18.28 186 SER A C 1
ATOM 987 O O . SER A 1 129 ? 51.031 -71.669 117.908 1.00 18.18 186 SER A O 1
ATOM 990 N N . ARG A 1 130 ? 51.468 -72.873 116.051 1.00 17.69 187 ARG A N 1
ATOM 991 C CA . ARG A 1 130 ? 52.052 -73.994 116.779 1.00 16.61 187 ARG A CA 1
ATOM 992 C C . ARG A 1 130 ? 53.480 -74.153 116.306 1.00 19.11 187 ARG A C 1
ATOM 993 O O . ARG A 1 130 ? 53.711 -74.563 115.170 1.00 22.54 187 ARG A O 1
ATOM 1001 N N . SER A 1 131 ? 54.431 -73.824 117.175 1.00 20.53 188 SER A N 1
ATOM 1002 C CA . SER A 1 131 ? 55.849 -73.927 116.849 1.00 23.15 188 SER A CA 1
ATOM 1003 C C . SER A 1 131 ? 56.158 -73.225 115.528 1.00 22.86 188 SER A C 1
ATOM 1004 O O . SER A 1 131 ? 56.865 -73.772 114.682 1.00 28.67 188 SER A O 1
ATOM 1007 N N . GLY A 1 132 ? 55.597 -72.067 115.329 1.00 30.26 189 GLY A N 1
ATOM 1008 C CA . GLY A 1 132 ? 55.831 -71.300 114.144 1.00 31.78 189 GLY A CA 1
ATOM 1009 C C . GLY A 1 132 ? 54.974 -71.587 112.961 1.00 36.33 189 GLY A C 1
ATOM 1010 O O . GLY A 1 132 ? 55.105 -70.931 111.979 1.00 44.69 189 GLY A O 1
ATOM 1011 N N . GLN A 1 133 ? 54.099 -72.569 113.037 1.00 25.62 190 GLN A N 1
ATOM 1012 C CA . GLN A 1 133 ? 53.251 -72.861 111.904 1.00 27.73 190 GLN A CA 1
ATOM 1013 C C . GLN A 1 133 ? 51.815 -72.501 112.169 1.00 23.49 190 GLN A C 1
ATOM 1014 O O . GLN A 1 133 ? 51.317 -72.773 113.209 1.00 21.62 190 GLN A O 1
ATOM 1020 N N . ILE A 1 134 ? 51.153 -71.975 111.160 1.00 23.91 191 ILE A N 1
ATOM 1021 C CA . ILE A 1 134 ? 49.756 -71.622 111.270 1.00 19.67 191 ILE A CA 1
ATOM 1022 C C . ILE A 1 134 ? 48.813 -72.816 111.247 1.00 18.89 191 ILE A C 1
ATOM 1023 O O . ILE A 1 134 ? 48.961 -73.712 110.460 1.00 21.72 191 ILE A O 1
ATOM 1028 N N . GLU A 1 135 ? 47.829 -72.785 112.146 1.00 19.15 192 GLU A N 1
ATOM 1029 C CA . GLU A 1 135 ? 46.698 -73.696 112.071 1.00 17.85 192 GLU A CA 1
ATOM 1030 C C . GLU A 1 135 ? 45.436 -72.847 112.039 1.00 16.63 192 GLU A C 1
ATOM 1031 O O . GLU A 1 135 ? 45.196 -72.035 112.935 1.00 16.66 192 GLU A O 1
ATOM 1037 N N . GLU A 1 136 ? 44.643 -72.989 110.980 1.00 18.14 193 GLU A N 1
ATOM 1038 C CA . GLU A 1 136 ? 43.373 -72.260 110.925 1.00 16.53 193 GLU A CA 1
ATOM 1039 C C . GLU A 1 136 ? 42.315 -72.997 111.752 1.00 18.40 193 GLU A C 1
ATOM 1040 O O . GLU A 1 136 ? 42.209 -74.202 111.671 1.00 19.96 193 GLU A O 1
ATOM 1046 N N . LEU A 1 137 ? 41.519 -72.273 112.514 1.00 15.06 194 LEU A N 1
ATOM 1047 C CA . LEU A 1 137 ? 40.603 -72.895 113.431 1.00 14.16 194 LEU A CA 1
ATOM 1048 C C . LEU A 1 137 ? 39.163 -72.830 113.061 1.00 18.94 194 LEU A C 1
ATOM 1049 O O . LEU A 1 137 ? 38.390 -73.523 113.617 1.00 23.99 194 LEU A O 1
ATOM 1054 N N . THR A 1 138 ? 38.817 -71.954 112.156 1.00 14.23 195 THR A N 1
ATOM 1055 C CA . THR A 1 138 ? 37.433 -71.690 111.768 1.00 14.86 195 THR A CA 1
ATOM 1056 C C . THR A 1 138 ? 37.284 -71.707 110.243 1.00 17.71 195 THR A C 1
ATOM 1057 O O . THR A 1 138 ? 38.264 -71.486 109.523 1.00 19.97 195 THR A O 1
ATOM 1061 N N . ASP A 1 139 ? 36.068 -72.009 109.772 1.00 16.16 196 ASP A N 1
ATOM 1062 C CA . ASP A 1 139 ? 35.690 -71.918 108.360 1.00 20.18 196 ASP A CA 1
ATOM 1063 C C . ASP A 1 139 ? 34.827 -70.679 108.136 1.00 18.06 196 ASP A C 1
ATOM 1064 O O . ASP A 1 139 ? 34.008 -70.323 108.975 1.00 23.04 196 ASP A O 1
ATOM 1069 N N . TYR A 1 140 ? 34.977 -70.042 106.984 1.00 19.74 197 TYR A N 1
ATOM 1070 C CA . TYR A 1 140 ? 34.085 -68.942 106.645 1.00 16.64 197 TYR A CA 1
ATOM 1071 C C . TYR A 1 140 ? 32.685 -69.453 106.358 1.00 21.21 197 TYR A C 1
ATOM 1072 O O . TYR A 1 140 ? 32.513 -70.430 105.618 1.00 25.27 197 TYR A O 1
ATOM 1081 N N . HIS A 1 141 ? 31.678 -68.787 106.915 1.00 17.22 198 HIS A N 1
ATOM 1082 C CA . HIS A 1 141 ? 30.300 -69.085 106.570 1.00 15.48 198 HIS A CA 1
ATOM 1083 C C . HIS A 1 141 ? 29.843 -68.092 105.533 1.00 18.23 198 HIS A C 1
ATOM 1084 O O . HIS A 1 141 ? 29.242 -67.073 105.846 1.00 18.42 198 HIS A O 1
ATOM 1091 N N . ARG A 1 142 ? 30.149 -68.408 104.289 1.00 21.60 199 ARG A N 1
ATOM 1092 C CA . ARG A 1 142 ? 29.837 -67.588 103.153 1.00 23.28 199 ARG A CA 1
ATOM 1093 C C . ARG A 1 142 ? 29.086 -68.415 102.109 1.00 25.49 199 ARG A C 1
ATOM 1094 O O . ARG A 1 142 ? 29.391 -69.544 101.927 1.00 30.40 199 ARG A O 1
ATOM 1102 N N . PRO A 1 143 ? 28.092 -67.830 101.470 1.00 26.27 200 PRO A N 1
ATOM 1103 C CA . PRO A 1 143 ? 27.288 -68.528 100.466 1.00 26.09 200 PRO A CA 1
ATOM 1104 C C . PRO A 1 143 ? 27.997 -68.464 99.112 1.00 26.92 200 PRO A C 1
ATOM 1105 O O . PRO A 1 143 ? 27.355 -68.366 98.061 1.00 36.07 200 PRO A O 1
ATOM 1109 N N . TYR A 1 144 ? 29.327 -68.510 99.169 1.00 33.29 201 TYR A N 1
ATOM 1110 C CA . TYR A 1 144 ? 30.178 -68.507 97.981 1.00 36.02 201 TYR A CA 1
ATOM 1111 C C . TYR A 1 144 ? 31.548 -69.097 98.277 1.00 38.71 201 TYR A C 1
ATOM 1112 O O . TYR A 1 144 ? 31.920 -69.279 99.431 1.00 40.83 201 TYR A O 1
ATOM 1121 N N . GLY A 1 145 ? 32.308 -69.391 97.229 1.00 39.84 202 GLY A N 1
ATOM 1122 C CA . GLY A 1 145 ? 33.626 -69.970 97.419 1.00 46.31 202 GLY A CA 1
ATOM 1123 C C . GLY A 1 145 ? 33.706 -71.412 96.953 1.00 51.85 202 GLY A C 1
ATOM 1124 O O . GLY A 1 145 ? 32.715 -71.987 96.500 1.00 55.56 202 GLY A O 1
ATOM 1125 N N . SER A 1 146 ? 34.888 -72.001 97.073 1.00 51.86 203 SER A N 1
ATOM 1126 C CA . SER A 1 146 ? 35.112 -73.359 96.593 1.00 62.20 203 SER A CA 1
ATOM 1127 C C . SER A 1 146 ? 35.351 -74.364 97.722 1.00 63.12 203 SER A C 1
ATOM 1128 O O . SER A 1 146 ? 35.428 -75.568 97.479 1.00 70.12 203 SER A O 1
ATOM 1131 N N . SER A 1 147 ? 35.463 -73.869 98.951 1.00 58.37 204 SER A N 1
ATOM 1132 C CA . SER A 1 147 ? 35.754 -74.733 100.091 1.00 59.69 204 SER A CA 1
ATOM 1133 C C . SER A 1 147 ? 34.608 -75.697 100.352 1.00 60.87 204 SER A C 1
ATOM 1134 O O . SER A 1 147 ? 33.500 -75.506 99.857 1.00 56.91 204 SER A O 1
ATOM 1137 N N . ARG A 1 148 ? 34.894 -76.717 101.130 1.00 64.82 205 ARG A N 1
ATOM 1138 C CA . ARG A 1 148 ? 33.877 -77.652 101.531 1.00 67.21 205 ARG A CA 1
ATOM 1139 C C . ARG A 1 148 ? 32.819 -76.967 102.359 1.00 57.00 205 ARG A C 1
ATOM 1140 O O . ARG A 1 148 ? 31.667 -77.249 102.265 1.00 49.31 205 ARG A O 1
ATOM 1148 N N . ALA A 1 149 ? 33.251 -76.093 103.237 1.00 53.41 206 ALA A N 1
ATOM 1149 C CA . ALA A 1 149 ? 32.336 -75.342 104.092 1.00 46.75 206 ALA A CA 1
ATOM 1150 C C . ALA A 1 149 ? 31.421 -74.450 103.257 1.00 41.61 206 ALA A C 1
ATOM 1151 O O . ALA A 1 149 ? 30.225 -74.342 103.528 1.00 38.72 206 ALA A O 1
ATOM 1153 N N . ALA A 1 150 ? 31.991 -73.815 102.237 1.00 44.63 207 ALA A N 1
ATOM 1154 C CA . ALA A 1 150 ? 31.224 -72.976 101.326 1.00 40.99 207 ALA A CA 1
ATOM 1155 C C . ALA A 1 150 ? 30.125 -73.773 100.631 1.00 44.78 207 ALA A C 1
ATOM 1156 O O . ALA A 1 150 ? 28.977 -73.334 100.567 1.00 41.26 207 ALA A O 1
ATOM 1158 N N . ILE A 1 151 ? 30.489 -74.941 100.104 1.00 51.59 208 ILE A N 1
ATOM 1159 C CA . ILE A 1 151 ? 29.531 -75.813 99.431 1.00 53.48 208 ILE A CA 1
ATOM 1160 C C . ILE A 1 151 ? 28.375 -76.165 100.361 1.00 51.98 208 ILE A C 1
ATOM 1161 O O . ILE A 1 151 ? 27.210 -76.136 99.960 1.00 51.88 208 ILE A O 1
ATOM 1166 N N . GLN A 1 152 ? 28.713 -76.467 101.603 1.00 45.54 209 GLN A N 1
ATOM 1167 C CA . GLN A 1 152 ? 27.721 -76.836 102.586 1.00 48.34 209 GLN A CA 1
ATOM 1168 C C . GLN A 1 152 ? 26.771 -75.670 102.891 1.00 38.65 209 GLN A C 1
ATOM 1169 O O . GLN A 1 152 ? 25.590 -75.860 102.966 1.00 38.79 209 GLN A O 1
ATOM 1175 N N . GLU A 1 153 ? 27.305 -74.476 103.063 1.00 35.78 210 GLU A N 1
ATOM 1176 C CA . GLU A 1 153 ? 26.472 -73.306 103.324 1.00 33.80 210 GLU A CA 1
ATOM 1177 C C . GLU A 1 153 ? 25.522 -73.038 102.160 1.00 34.23 210 GLU A C 1
ATOM 1178 O O . GLU A 1 153 ? 24.343 -72.755 102.362 1.00 31.96 210 GLU A O 1
ATOM 1184 N N . VAL A 1 154 ? 26.037 -73.133 100.941 1.00 34.02 211 VAL A N 1
ATOM 1185 C CA . VAL A 1 154 ? 25.211 -72.904 99.765 1.00 39.25 211 VAL A CA 1
ATOM 1186 C C . VAL A 1 154 ? 24.075 -73.918 99.695 1.00 40.78 211 VAL A C 1
ATOM 1187 O O . VAL A 1 154 ? 22.925 -73.551 99.440 1.00 39.58 211 VAL A O 1
ATOM 1191 N N . LYS A 1 155 ? 24.379 -75.167 99.954 1.00 39.54 212 LYS A N 1
ATOM 1192 C CA . LYS A 1 155 ? 23.389 -76.204 99.975 1.00 46.02 212 LYS A CA 1
ATOM 1193 C C . LYS A 1 155 ? 22.320 -76.000 101.013 1.00 44.13 212 LYS A C 1
ATOM 1194 O O . LYS A 1 155 ? 21.179 -76.225 100.756 1.00 45.09 212 LYS A O 1
ATOM 1200 N N . ARG A 1 156 ? 22.699 -75.551 102.205 1.00 37.23 213 ARG A N 1
ATOM 1201 C CA . ARG A 1 156 ? 21.711 -75.283 103.245 1.00 37.83 213 ARG A CA 1
ATOM 1202 C C . ARG A 1 156 ? 20.825 -74.091 102.891 1.00 39.20 213 ARG A C 1
ATOM 1203 O O . ARG A 1 156 ? 19.616 -74.126 103.112 1.00 38.23 213 ARG A O 1
ATOM 1211 N N . VAL A 1 157 ? 21.433 -73.038 102.349 1.00 36.26 214 VAL A N 1
ATOM 1212 C CA . VAL A 1 157 ? 20.695 -71.828 102.000 1.00 34.17 214 VAL A CA 1
ATOM 1213 C C . VAL A 1 157 ? 19.657 -72.128 100.923 1.00 40.10 214 VAL A C 1
ATOM 1214 O O . VAL A 1 157 ? 18.529 -71.638 100.978 1.00 42.48 214 VAL A O 1
ATOM 1218 N N . LYS A 1 158 ? 20.048 -72.935 99.953 1.00 40.19 215 LYS A N 1
ATOM 1219 C CA . LYS A 1 158 ? 19.114 -73.344 98.894 1.00 42.14 215 LYS A CA 1
ATOM 1220 C C . LYS A 1 158 ? 18.011 -74.264 99.403 1.00 48.87 215 LYS A C 1
ATOM 1221 O O . LYS A 1 158 ? 16.882 -74.083 99.031 1.00 47.74 215 LYS A O 1
ATOM 1227 N N . GLU A 1 159 ? 18.319 -75.208 100.271 1.00 50.74 216 GLU A N 1
ATOM 1228 C CA . GLU A 1 159 ? 17.318 -76.085 100.818 1.00 55.60 216 GLU A CA 1
ATOM 1229 C C . GLU A 1 159 ? 16.256 -75.289 101.576 1.00 53.46 216 GLU A C 1
ATOM 1230 O O . GLU A 1 159 ? 15.118 -75.684 101.622 1.00 53.59 216 GLU A O 1
ATOM 1236 N N . ALA A 1 160 ? 16.662 -74.216 102.246 1.00 42.75 217 ALA A N 1
ATOM 1237 C CA . ALA A 1 160 ? 15.734 -73.354 102.963 1.00 39.47 217 ALA A CA 1
ATOM 1238 C C . ALA A 1 160 ? 14.897 -72.524 101.992 1.00 42.86 217 ALA A C 1
ATOM 1239 O O . ALA A 1 160 ? 13.929 -71.885 102.389 1.00 42.91 217 ALA A O 1
ATOM 1241 N N . GLY A 1 161 ? 15.273 -72.539 100.716 1.00 45.90 218 GLY A N 1
ATOM 1242 C CA . GLY A 1 161 ? 14.504 -71.851 99.697 1.00 50.16 218 GLY A CA 1
ATOM 1243 C C . GLY A 1 161 ? 15.135 -70.564 99.214 1.00 43.40 218 GLY A C 1
ATOM 1244 O O . GLY A 1 161 ? 14.588 -69.879 98.349 1.00 50.67 218 GLY A O 1
ATOM 1245 N N . GLY A 1 162 ? 16.290 -70.226 99.767 1.00 41.58 219 GLY A N 1
ATOM 1246 C CA . GLY A 1 162 ? 16.991 -69.026 99.357 1.00 39.70 219 GLY A CA 1
ATOM 1247 C C . GLY A 1 162 ? 17.666 -69.178 98.009 1.00 46.82 219 GLY A C 1
ATOM 1248 O O . GLY A 1 162 ? 17.794 -70.281 97.476 1.00 49.00 219 GLY A O 1
ATOM 1249 N N . TRP A 1 163 ? 18.098 -68.076 97.448 1.00 42.27 220 TRP A N 1
ATOM 1250 C CA . TRP A 1 163 ? 18.821 -68.121 96.164 1.00 42.47 220 TRP A CA 1
ATOM 1251 C C . TRP A 1 163 ? 20.066 -67.257 96.326 1.00 46.59 220 TRP A C 1
ATOM 1252 O O . TRP A 1 163 ? 20.133 -66.488 97.288 1.00 45.91 220 TRP A O 1
ATOM 1263 N N . ILE A 1 164 ? 21.059 -67.337 95.458 1.00 39.91 221 ILE A N 1
ATOM 1264 C CA . ILE A 1 164 ? 22.245 -66.520 95.706 1.00 40.83 221 ILE A CA 1
ATOM 1265 C C . ILE A 1 164 ? 22.718 -65.833 94.458 1.00 47.30 221 ILE A C 1
ATOM 1266 O O . ILE A 1 164 ? 22.866 -66.464 93.423 1.00 51.90 221 ILE A O 1
ATOM 1271 N N . VAL A 1 165 ? 22.958 -64.534 94.526 1.00 48.95 222 VAL A N 1
ATOM 1272 C CA . VAL A 1 165 ? 23.496 -63.787 93.411 1.00 57.47 222 VAL A CA 1
ATOM 1273 C C . VAL A 1 165 ? 24.710 -62.956 93.741 1.00 62.26 222 VAL A C 1
ATOM 1274 O O . VAL A 1 165 ? 24.670 -62.026 94.524 1.00 60.49 222 VAL A O 1
ATOM 1278 N N . ASN A 1 166 ? 25.817 -63.314 93.125 1.00 62.67 223 ASN A N 1
ATOM 1279 C CA . ASN A 1 166 ? 27.043 -62.618 93.342 1.00 61.25 223 ASN A CA 1
ATOM 1280 C C . ASN A 1 166 ? 27.533 -62.645 94.805 1.00 55.40 223 ASN A C 1
ATOM 1281 O O . ASN A 1 166 ? 27.989 -61.670 95.359 1.00 51.68 223 ASN A O 1
ATOM 1286 N N . GLY A 1 167 ? 27.447 -63.808 95.385 1.00 48.42 224 GLY A N 1
ATOM 1287 C CA . GLY A 1 167 ? 27.931 -64.034 96.726 1.00 41.66 224 GLY A CA 1
ATOM 1288 C C . GLY A 1 167 ? 26.995 -63.552 97.801 1.00 37.23 224 GLY A C 1
ATOM 1289 O O . GLY A 1 167 ? 27.353 -63.491 98.932 1.00 39.09 224 GLY A O 1
ATOM 1290 N N . ARG A 1 168 ? 25.785 -63.185 97.422 1.00 47.01 225 ARG A N 1
ATOM 1291 C CA . ARG A 1 168 ? 24.866 -62.650 98.398 1.00 45.27 225 ARG A CA 1
ATOM 1292 C C . ARG A 1 168 ? 23.473 -63.248 98.422 1.00 37.92 225 ARG A C 1
ATOM 1293 O O . ARG A 1 168 ? 22.796 -63.212 97.449 1.00 43.51 225 ARG A O 1
ATOM 1301 N N . ILE A 1 169 ? 23.046 -63.771 99.568 1.00 34.09 226 ILE A N 1
ATOM 1302 C CA . ILE A 1 169 ? 21.724 -64.361 99.725 1.00 31.23 226 ILE A CA 1
ATOM 1303 C C . ILE A 1 169 ? 20.684 -63.304 99.389 1.00 32.22 226 ILE A C 1
ATOM 1304 O O . ILE A 1 169 ? 20.660 -62.233 99.999 1.00 36.16 226 ILE A O 1
ATOM 1309 N N . CYS A 1 170 ? 19.841 -63.616 98.405 1.00 33.51 227 CYS A N 1
ATOM 1310 C CA . CYS A 1 170 ? 18.832 -62.691 97.877 1.00 38.05 227 CYS A CA 1
ATOM 1311 C C . CYS A 1 170 ? 19.440 -61.363 97.414 1.00 42.06 227 CYS A C 1
ATOM 1312 O O . CYS A 1 170 ? 18.755 -60.338 97.370 1.00 41.88 227 CYS A O 1
ATOM 1315 N N . GLY A 1 171 ? 20.726 -61.391 97.073 1.00 41.03 228 GLY A N 1
ATOM 1316 C CA . GLY A 1 171 ? 21.440 -60.201 96.635 1.00 40.45 228 GLY A CA 1
ATOM 1317 C C . GLY A 1 171 ? 21.627 -59.212 97.768 1.00 41.73 228 GLY A C 1
ATOM 1318 O O . GLY A 1 171 ? 21.824 -58.022 97.546 1.00 48.01 228 GLY A O 1
ATOM 1319 N N . ASP A 1 172 ? 21.545 -59.696 98.997 1.00 31.65 229 ASP A N 1
ATOM 1320 C CA . ASP A 1 172 ? 21.537 -58.842 100.155 1.00 37.44 229 ASP A CA 1
ATOM 1321 C C . ASP A 1 172 ? 22.675 -59.136 101.156 1.00 41.88 229 ASP A C 1
ATOM 1322 O O . ASP A 1 172 ? 23.518 -58.326 101.373 1.00 45.33 229 ASP A O 1
ATOM 1327 N N . ILE A 1 173 ? 22.677 -60.322 101.740 1.00 32.61 230 ILE A N 1
ATOM 1328 C CA . ILE A 1 173 ? 23.631 -60.605 102.819 1.00 33.16 230 ILE A CA 1
ATOM 1329 C C . ILE A 1 173 ? 24.748 -61.545 102.358 1.00 33.05 230 ILE A C 1
ATOM 1330 O O . ILE A 1 173 ? 24.507 -62.518 101.645 1.00 33.17 230 ILE A O 1
ATOM 1335 N N . ALA A 1 174 ? 25.980 -61.227 102.753 1.00 30.63 231 ALA A N 1
ATOM 1336 C CA . ALA A 1 174 ? 27.149 -61.930 102.239 1.00 29.65 231 ALA A CA 1
ATOM 1337 C C . ALA A 1 174 ? 27.740 -62.938 103.229 1.00 24.50 231 ALA A C 1
ATOM 1338 O O . ALA A 1 174 ? 28.815 -63.497 102.985 1.00 28.99 231 ALA A O 1
ATOM 1340 N N . VAL A 1 175 ? 27.055 -63.148 104.345 1.00 25.02 232 VAL A N 1
ATOM 1341 C CA . VAL A 1 175 ? 27.402 -64.235 105.262 1.00 19.80 232 VAL A CA 1
ATOM 1342 C C . VAL A 1 175 ? 26.182 -65.088 105.466 1.00 20.97 232 VAL A C 1
ATOM 1343 O O . VAL A 1 175 ? 25.064 -64.597 105.421 1.00 29.34 232 VAL A O 1
ATOM 1347 N N . SER A 1 176 ? 26.409 -66.371 105.709 1.00 18.56 233 SER A N 1
ATOM 1348 C CA . SER A 1 176 ? 25.318 -67.327 105.786 1.00 18.57 233 SER A CA 1
ATOM 1349 C C . SER A 1 176 ? 24.951 -67.697 107.216 1.00 17.63 233 SER A C 1
ATOM 1350 O O . SER A 1 176 ? 23.922 -68.325 107.455 1.00 18.75 233 SER A O 1
ATOM 1353 N N . ARG A 1 177 ? 25.795 -67.309 108.167 1.00 15.99 234 ARG A N 1
ATOM 1354 C CA . ARG A 1 177 ? 25.488 -67.512 109.580 1.00 15.48 234 ARG A CA 1
ATOM 1355 C C . ARG A 1 177 ? 25.799 -66.231 110.322 1.00 14.69 234 ARG A C 1
ATOM 1356 O O . ARG A 1 177 ? 26.860 -65.613 110.095 1.00 15.83 234 ARG A O 1
ATOM 1364 N N . ALA A 1 178 ? 24.867 -65.831 111.183 1.00 13.87 235 ALA A N 1
ATOM 1365 C CA . ALA A 1 178 ? 24.960 -64.576 111.902 1.00 14.52 235 ALA A CA 1
ATOM 1366 C C . ALA A 1 178 ? 23.853 -64.472 112.921 1.00 14.42 235 ALA A C 1
ATOM 1367 O O . ALA A 1 178 ? 22.839 -65.163 112.822 1.00 14.56 235 ALA A O 1
ATOM 1369 N N . PHE A 1 179 ? 24.079 -63.626 113.925 1.00 13.68 236 PHE A N 1
ATOM 1370 C CA . PHE A 1 179 ? 23.042 -63.208 114.858 1.00 13.89 236 PHE A CA 1
ATOM 1371 C C . PHE A 1 179 ? 22.229 -62.092 114.223 1.00 13.26 236 PHE A C 1
ATOM 1372 O O . PHE A 1 179 ? 22.765 -61.281 113.450 1.00 14.29 236 PHE A O 1
ATOM 1380 N N . GLY A 1 180 ? 20.953 -62.013 114.583 1.00 14.97 237 GLY A N 1
ATOM 1381 C CA . GLY A 1 180 ? 20.108 -60.928 114.110 1.00 15.99 237 GLY A CA 1
ATOM 1382 C C . GLY A 1 180 ? 19.593 -61.229 112.717 1.00 14.08 237 GLY A C 1
ATOM 1383 O O . GLY A 1 180 ? 19.209 -62.360 112.460 1.00 16.89 237 GLY A O 1
ATOM 1384 N N . ASP A 1 181 ? 19.583 -60.236 111.831 1.00 15.45 238 ASP A N 1
ATOM 1385 C CA . ASP A 1 181 ? 19.141 -60.450 110.431 1.00 17.51 238 ASP A CA 1
ATOM 1386 C C . ASP A 1 181 ? 17.761 -61.118 110.376 1.00 20.80 238 ASP A C 1
ATOM 1387 O O . ASP A 1 181 ? 17.544 -62.136 109.706 1.00 19.21 238 ASP A O 1
ATOM 1392 N N . ILE A 1 182 ? 16.825 -60.508 111.090 1.00 17.06 239 ILE A N 1
ATOM 1393 C CA . ILE A 1 182 ? 15.487 -61.051 111.244 1.00 18.27 239 ILE A CA 1
ATOM 1394 C C . ILE A 1 182 ? 14.781 -61.306 109.911 1.00 21.12 239 ILE A C 1
ATOM 1395 O O . ILE A 1 182 ? 13.961 -62.223 109.798 1.00 21.01 239 ILE A O 1
ATOM 1400 N N . ARG A 1 183 ? 15.123 -60.519 108.892 1.00 21.50 240 ARG A N 1
ATOM 1401 C CA . ARG A 1 183 ? 14.471 -60.642 107.588 1.00 22.70 240 ARG A CA 1
ATOM 1402 C C . ARG A 1 183 ? 14.841 -61.943 106.869 1.00 22.96 240 ARG A C 1
ATOM 1403 O O . ARG A 1 183 ? 14.187 -62.326 105.891 1.00 28.58 240 ARG A O 1
ATOM 1411 N N . PHE A 1 184 ? 15.889 -62.615 107.344 1.00 21.27 241 PHE A N 1
ATOM 1412 C CA . PHE A 1 184 ? 16.274 -63.904 106.771 1.00 21.64 241 PHE A CA 1
ATOM 1413 C C . PHE A 1 184 ? 15.841 -65.070 107.650 1.00 26.07 241 PHE A C 1
ATOM 1414 O O . PHE A 1 184 ? 16.162 -66.230 107.378 1.00 23.12 241 PHE A O 1
ATOM 1422 N N . LYS A 1 185 ? 15.101 -64.745 108.704 1.00 21.14 242 LYS A N 1
ATOM 1423 C CA . LYS A 1 185 ? 14.696 -65.723 109.694 1.00 21.72 242 LYS A CA 1
ATOM 1424 C C . LYS A 1 185 ? 13.192 -65.591 109.858 1.00 28.49 242 LYS A C 1
ATOM 1425 O O . LYS A 1 185 ? 12.431 -65.999 108.985 1.00 34.24 242 LYS A O 1
ATOM 1431 N N . THR A 1 186 ? 12.764 -64.949 110.929 1.00 22.56 243 THR A N 1
ATOM 1432 C CA . THR A 1 186 ? 11.349 -64.936 111.266 1.00 24.62 243 THR A CA 1
ATOM 1433 C C . THR A 1 186 ? 10.494 -64.008 110.398 1.00 26.30 243 THR A C 1
ATOM 1434 O O . THR A 1 186 ? 9.273 -64.175 110.335 1.00 28.71 243 THR A O 1
ATOM 1438 N N . LYS A 1 187 ? 11.116 -63.074 109.711 1.00 32.56 244 LYS A N 1
ATOM 1439 C CA . LYS A 1 187 ? 10.407 -62.115 108.883 1.00 32.03 244 LYS A CA 1
ATOM 1440 C C . LYS A 1 187 ? 10.692 -62.259 107.386 1.00 29.09 244 LYS A C 1
ATOM 1441 O O . LYS A 1 187 ? 10.666 -61.317 106.685 1.00 28.58 244 LYS A O 1
ATOM 1447 N N . LYS A 1 188 ? 10.996 -63.448 106.939 1.00 31.38 245 LYS A N 1
ATOM 1448 C CA . LYS A 1 188 ? 11.402 -63.627 105.546 1.00 30.45 245 LYS A CA 1
ATOM 1449 C C . LYS A 1 188 ? 10.279 -63.481 104.510 1.00 26.36 245 LYS A C 1
ATOM 1450 O O . LYS A 1 188 ? 10.520 -62.993 103.406 1.00 28.82 245 LYS A O 1
ATOM 1456 N N . ASN A 1 189 ? 9.068 -63.888 104.857 1.00 33.24 246 ASN A N 1
ATOM 1457 C CA . ASN A 1 189 ? 7.951 -63.665 103.943 1.00 34.13 246 ASN A CA 1
ATOM 1458 C C . ASN A 1 189 ? 7.656 -62.177 103.805 1.00 36.27 246 ASN A C 1
ATOM 1459 O O . ASN A 1 189 ? 7.312 -61.702 102.721 1.00 32.06 246 ASN A O 1
ATOM 1464 N N . ASP A 1 190 ? 7.826 -61.437 104.898 1.00 27.90 247 ASP A N 1
ATOM 1465 C CA . ASP A 1 190 ? 7.687 -59.986 104.850 1.00 28.66 247 ASP A CA 1
ATOM 1466 C C . ASP A 1 190 ? 8.803 -59.353 104.025 1.00 31.26 247 ASP A C 1
ATOM 1467 O O . ASP A 1 190 ? 8.585 -58.336 103.356 1.00 30.55 247 ASP A O 1
ATOM 1472 N N . MET A 1 191 ? 9.909 -59.920 104.016 1.00 26.21 248 MET A N 1
ATOM 1473 C CA . MET A 1 191 ? 11.021 -59.505 103.154 1.00 25.10 248 MET A CA 1
ATOM 1474 C C . MET A 1 191 ? 10.642 -59.634 101.681 1.00 25.43 248 MET A C 1
ATOM 1475 O O . MET A 1 191 ? 10.971 -58.766 100.870 1.00 26.73 248 MET A O 1
ATOM 1480 N N . LEU A 1 192 ? 10.030 -60.713 101.340 1.00 26.53 249 LEU A N 1
ATOM 1481 C CA . LEU A 1 192 ? 9.660 -60.897 99.983 1.00 25.20 249 LEU A CA 1
ATOM 1482 C C . LEU A 1 192 ? 8.677 -59.815 99.572 1.00 27.09 249 LEU A C 1
ATOM 1483 O O . LEU A 1 192 ? 8.837 -59.184 98.524 1.00 27.14 249 LEU A O 1
ATOM 1488 N N . LYS A 1 193 ? 7.671 -59.588 100.377 1.00 26.70 250 LYS A N 1
ATOM 1489 C CA . LYS A 1 193 ? 6.605 -58.602 100.044 1.00 27.85 250 LYS A CA 1
ATOM 1490 C C . LYS A 1 193 ? 7.169 -57.202 99.850 1.00 32.38 250 LYS A C 1
ATOM 1491 O O . LYS A 1 193 ? 6.768 -56.428 98.974 1.00 32.17 250 LYS A O 1
ATOM 1497 N N . LYS A 1 194 ? 8.137 -56.905 100.705 1.00 25.82 251 LYS A N 1
ATOM 1498 C CA . LYS A 1 194 ? 8.861 -55.642 100.742 1.00 27.27 251 LYS A CA 1
ATOM 1499 C C . LYS A 1 194 ? 9.685 -55.428 99.491 1.00 30.92 251 LYS A C 1
ATOM 1500 O O . LYS A 1 194 ? 9.760 -54.343 98.932 1.00 31.79 251 LYS A O 1
ATOM 1506 N N . GLY A 1 195 ? 10.293 -56.480 99.094 1.00 28.36 252 GLY A N 1
ATOM 1507 C CA . GLY A 1 195 ? 11.017 -56.436 97.837 1.00 30.82 252 GLY A CA 1
ATOM 1508 C C . GLY A 1 195 ? 10.108 -56.162 96.651 1.00 26.80 252 GLY A C 1
ATOM 1509 O O . GLY A 1 195 ? 10.496 -55.472 95.707 1.00 26.75 252 GLY A O 1
ATOM 1510 N N . VAL A 1 196 ? 8.903 -56.713 96.688 1.00 24.67 253 VAL A N 1
ATOM 1511 C CA . VAL A 1 196 ? 7.929 -56.474 95.621 1.00 24.86 253 VAL A CA 1
ATOM 1512 C C . VAL A 1 196 ? 7.522 -54.997 95.608 1.00 30.43 253 VAL A C 1
ATOM 1513 O O . VAL A 1 196 ? 7.500 -54.357 94.547 1.00 28.91 253 VAL A O 1
ATOM 1517 N N . ASP A 1 197 ? 7.222 -54.458 96.790 1.00 27.96 254 ASP A N 1
ATOM 1518 C CA . ASP A 1 197 ? 6.781 -53.069 96.909 1.00 28.12 254 ASP A CA 1
ATOM 1519 C C . ASP A 1 197 ? 7.871 -52.085 96.503 1.00 33.35 254 ASP A C 1
ATOM 1520 O O . ASP A 1 197 ? 7.578 -51.023 95.954 1.00 33.59 254 ASP A O 1
ATOM 1525 N N . GLU A 1 198 ? 9.122 -52.451 96.762 1.00 31.81 255 GLU A N 1
ATOM 1526 C CA . GLU A 1 198 ? 10.259 -51.569 96.503 1.00 33.87 255 GLU A CA 1
ATOM 1527 C C . GLU A 1 198 ? 10.848 -51.722 95.098 1.00 37.84 255 GLU A C 1
ATOM 1528 O O . GLU A 1 198 ? 11.790 -51.015 94.737 1.00 40.83 255 GLU A O 1
ATOM 1534 N N . GLY A 1 199 ? 10.320 -52.655 94.316 1.00 31.22 256 GLY A N 1
ATOM 1535 C CA . GLY A 1 199 ? 10.774 -52.817 92.943 1.00 29.92 256 GLY A CA 1
ATOM 1536 C C . GLY A 1 199 ? 11.963 -53.741 92.757 1.00 35.58 256 GLY A C 1
ATOM 1537 O O . GLY A 1 199 ? 12.539 -53.801 91.672 1.00 37.84 256 GLY A O 1
ATOM 1538 N N . ARG A 1 200 ? 12.324 -54.479 93.800 1.00 31.30 257 ARG A N 1
ATOM 1539 C CA . ARG A 1 200 ? 13.505 -55.344 93.754 1.00 32.03 257 ARG A CA 1
ATOM 1540 C C . ARG A 1 200 ? 13.288 -56.602 92.921 1.00 30.60 257 ARG A C 1
ATOM 1541 O O . ARG A 1 200 ? 14.210 -57.102 92.265 1.00 32.33 257 ARG A O 1
ATOM 1549 N N . TRP A 1 201 ? 12.068 -57.123 92.970 1.00 24.38 258 TRP A N 1
ATOM 1550 C CA . TRP A 1 201 ? 11.711 -58.314 92.216 1.00 24.80 258 TRP A CA 1
ATOM 1551 C C . TRP A 1 201 ? 10.204 -58.354 91.948 1.00 24.34 258 TRP A C 1
ATOM 1552 O O . TRP A 1 201 ? 9.425 -57.642 92.586 1.00 23.33 258 TRP A O 1
ATOM 1563 N N . SER A 1 202 ? 9.785 -59.175 91.018 1.00 21.42 259 SER A N 1
ATOM 1564 C CA . SER A 1 202 ? 8.382 -59.233 90.670 1.00 22.94 259 SER A CA 1
ATOM 1565 C C . SER A 1 202 ? 7.554 -60.073 91.609 1.00 25.88 259 SER A C 1
ATOM 1566 O O . SER A 1 202 ? 8.028 -60.947 92.269 1.00 23.99 259 SER A O 1
ATOM 1569 N N . GLU A 1 203 ? 6.274 -59.813 91.581 1.00 26.30 260 GLU A N 1
ATOM 1570 C CA . GLU A 1 203 ? 5.348 -60.629 92.297 1.00 29.01 260 GLU A CA 1
ATOM 1571 C C . GLU A 1 203 ? 5.372 -62.026 91.764 1.00 32.62 260 GLU A C 1
ATOM 1572 O O . GLU A 1 203 ? 5.265 -62.953 92.489 1.00 34.45 260 GLU A O 1
ATOM 1578 N N . LYS A 1 204 ? 5.563 -62.199 90.480 1.00 29.96 261 LYS A N 1
ATOM 1579 C CA . LYS A 1 204 ? 5.669 -63.546 89.966 1.00 31.89 261 LYS A CA 1
ATOM 1580 C C . LYS A 1 204 ? 6.875 -64.291 90.500 1.00 31.65 261 LYS A C 1
ATOM 1581 O O . LYS A 1 204 ? 6.801 -65.408 90.856 1.00 31.93 261 LYS A O 1
ATOM 1587 N N . PHE A 1 205 ? 8.002 -63.633 90.492 1.00 27.48 262 PHE A N 1
ATOM 1588 C CA . PHE A 1 205 ? 9.208 -64.262 91.000 1.00 26.44 262 PHE A CA 1
ATOM 1589 C C . PHE A 1 205 ? 9.005 -64.777 92.429 1.00 26.45 262 PHE A C 1
ATOM 1590 O O . PHE A 1 205 ? 9.316 -65.929 92.730 1.00 27.64 262 PHE A O 1
ATOM 1598 N N . VAL A 1 206 ? 8.454 -63.943 93.291 1.00 25.81 263 VAL A N 1
ATOM 1599 C CA . VAL A 1 206 ? 8.296 -64.317 94.688 1.00 26.35 263 VAL A CA 1
ATOM 1600 C C . VAL A 1 206 ? 7.214 -65.346 94.907 1.00 29.31 263 VAL A C 1
ATOM 1601 O O . VAL A 1 206 ? 7.284 -66.116 95.792 1.00 30.26 263 VAL A O 1
ATOM 1605 N N . SER A 1 207 ? 6.215 -65.348 94.066 1.00 32.29 264 SER A N 1
ATOM 1606 C CA . SER A 1 207 ? 5.164 -66.338 94.206 1.00 37.44 264 SER A CA 1
ATOM 1607 C C . SER A 1 207 ? 5.640 -67.768 94.101 1.00 39.49 264 SER A C 1
ATOM 1608 O O . SER A 1 207 ? 5.048 -68.648 94.642 1.00 40.78 264 SER A O 1
ATOM 1611 N N . ARG A 1 208 ? 6.731 -67.984 93.396 1.00 39.85 265 ARG A N 1
ATOM 1612 C CA . ARG A 1 208 ? 7.270 -69.293 93.194 1.00 41.85 265 ARG A CA 1
ATOM 1613 C C . ARG A 1 208 ? 8.207 -69.733 94.302 1.00 41.00 265 ARG A C 1
ATOM 1614 O O . ARG A 1 208 ? 8.652 -70.833 94.302 1.00 43.56 265 ARG A O 1
ATOM 1622 N N . ILE A 1 209 ? 8.500 -68.850 95.243 1.00 32.74 266 ILE A N 1
ATOM 1623 C CA . ILE A 1 209 ? 9.391 -69.176 96.359 1.00 33.17 266 ILE A CA 1
ATOM 1624 C C . ILE A 1 209 ? 8.708 -69.914 97.472 1.00 36.00 266 ILE A C 1
ATOM 1625 O O . ILE A 1 209 ? 7.656 -69.550 97.869 1.00 40.42 266 ILE A O 1
ATOM 1630 N N . GLU A 1 210 ? 9.350 -70.960 97.973 1.00 37.24 267 GLU A N 1
ATOM 1631 C CA . GLU A 1 210 ? 8.851 -71.699 99.112 1.00 42.59 267 GLU A CA 1
ATOM 1632 C C . GLU A 1 210 ? 9.966 -71.935 100.150 1.00 45.27 267 GLU A C 1
ATOM 1633 O O . GLU A 1 210 ? 10.862 -72.693 99.937 1.00 46.56 267 GLU A O 1
ATOM 1639 N N . PHE A 1 211 ? 9.879 -71.228 101.251 1.00 49.78 268 PHE A N 1
ATOM 1640 C CA . PHE A 1 211 ? 10.845 -71.303 102.341 1.00 44.91 268 PHE A CA 1
ATOM 1641 C C . PHE A 1 211 ? 10.558 -72.460 103.287 1.00 48.38 268 PHE A C 1
ATOM 1642 O O . PHE A 1 211 ? 9.465 -72.613 103.761 1.00 54.33 268 PHE A O 1
ATOM 1650 N N . LYS A 1 212 ? 11.575 -73.267 103.548 1.00 45.96 269 LYS A N 1
ATOM 1651 C CA . LYS A 1 212 ? 11.432 -74.417 104.418 1.00 51.25 269 LYS A CA 1
ATOM 1652 C C . LYS A 1 212 ? 12.112 -74.277 105.755 1.00 48.96 269 LYS A C 1
ATOM 1653 O O . LYS A 1 212 ? 11.869 -75.046 106.662 1.00 54.09 269 LYS A O 1
ATOM 1659 N N . GLY A 1 213 ? 12.958 -73.286 105.872 1.00 38.08 270 GLY A N 1
ATOM 1660 C CA . GLY A 1 213 ? 13.688 -73.017 107.098 1.00 34.01 270 GLY A CA 1
ATOM 1661 C C . GLY A 1 213 ? 14.358 -71.660 106.994 1.00 29.20 270 GLY A C 1
ATOM 1662 O O . GLY A 1 213 ? 14.186 -70.964 105.992 1.00 32.62 270 GLY A O 1
ATOM 1663 N N . ASP A 1 214 ? 15.114 -71.275 108.012 1.00 30.02 271 ASP A N 1
ATOM 1664 C CA . ASP A 1 214 ? 15.798 -69.988 107.955 1.00 29.92 271 ASP A CA 1
ATOM 1665 C C . ASP A 1 214 ? 16.964 -70.044 106.979 1.00 25.75 271 ASP A C 1
ATOM 1666 O O . ASP A 1 214 ? 17.660 -71.052 106.891 1.00 31.04 271 ASP A O 1
ATOM 1671 N N . MET A 1 215 ? 17.167 -68.952 106.248 1.00 26.92 272 MET A N 1
ATOM 1672 C CA . MET A 1 215 ? 18.276 -68.851 105.303 1.00 25.86 272 MET A CA 1
ATOM 1673 C C . MET A 1 215 ? 19.581 -68.566 106.034 1.00 23.91 272 MET A C 1
ATOM 1674 O O . MET A 1 215 ? 20.637 -69.089 105.678 1.00 25.98 272 MET A O 1
ATOM 1679 N N . VAL A 1 216 ? 19.498 -67.735 107.066 1.00 20.72 273 VAL A N 1
ATOM 1680 C CA . VAL A 1 216 ? 20.655 -67.452 107.897 1.00 18.76 273 VAL A CA 1
ATOM 1681 C C . VAL A 1 216 ? 20.390 -68.099 109.244 1.00 21.60 273 VAL A C 1
ATOM 1682 O O . VAL A 1 216 ? 19.288 -68.008 109.760 1.00 20.32 273 VAL A O 1
ATOM 1686 N N . VAL A 1 217 ? 21.382 -68.784 109.802 1.00 18.92 274 VAL A N 1
ATOM 1687 C CA . VAL A 1 217 ? 21.226 -69.391 111.125 1.00 16.28 274 VAL A CA 1
ATOM 1688 C C . VAL A 1 217 ? 22.311 -68.904 112.085 1.00 16.29 274 VAL A C 1
ATOM 1689 O O . VAL A 1 217 ? 23.360 -68.403 111.650 1.00 16.29 274 VAL A O 1
ATOM 1693 N N . ALA A 1 218 ? 22.062 -69.061 113.384 1.00 17.51 275 ALA A N 1
ATOM 1694 C CA . ALA A 1 218 ? 23.032 -68.652 114.400 1.00 16.30 275 ALA A CA 1
ATOM 1695 C C . ALA A 1 218 ? 23.732 -69.856 115.021 1.00 14.65 275 ALA A C 1
ATOM 1696 O O . ALA A 1 218 ? 24.416 -69.720 116.035 1.00 17.73 275 ALA A O 1
ATOM 1698 N N . THR A 1 219 ? 23.583 -71.021 114.404 1.00 14.10 276 THR A N 1
ATOM 1699 C CA . THR A 1 219 ? 24.210 -72.249 114.902 1.00 14.75 276 THR A CA 1
ATOM 1700 C C . THR A 1 219 ? 25.721 -72.211 114.680 1.00 16.61 276 THR A C 1
ATOM 1701 O O . THR A 1 219 ? 26.181 -72.159 113.539 1.00 17.12 276 THR A O 1
ATOM 1705 N N . PRO A 1 220 ? 26.508 -72.245 115.766 1.00 14.48 277 PRO A N 1
ATOM 1706 C CA . PRO A 1 220 ? 27.961 -72.126 115.600 1.00 14.20 277 PRO A CA 1
ATOM 1707 C C . PRO A 1 220 ? 28.643 -73.444 115.317 1.00 15.99 277 PRO A C 1
ATOM 1708 O O . PRO A 1 220 ? 28.148 -74.503 115.701 1.00 16.27 277 PRO A O 1
ATOM 1712 N N . ASP A 1 221 ? 29.778 -73.361 114.636 1.00 13.99 278 ASP A N 1
ATOM 1713 C CA . ASP A 1 221 ? 30.729 -74.460 114.610 1.00 14.15 278 ASP A CA 1
ATOM 1714 C C . ASP A 1 221 ? 31.511 -74.391 115.914 1.00 13.77 278 ASP A C 1
ATOM 1715 O O . ASP A 1 221 ? 31.828 -73.290 116.390 1.00 14.45 278 ASP A O 1
ATOM 1720 N N . ILE A 1 222 ? 31.822 -75.563 116.487 1.00 14.73 279 ILE A N 1
ATOM 1721 C CA . ILE A 1 222 ? 32.557 -75.632 117.762 1.00 12.62 279 ILE A CA 1
ATOM 1722 C C . ILE A 1 222 ? 33.837 -76.426 117.566 1.00 14.37 279 ILE A C 1
ATOM 1723 O O . ILE A 1 222 ? 33.814 -77.515 116.967 1.00 18.50 279 ILE A O 1
ATOM 1728 N N . PHE A 1 223 ? 34.954 -75.880 118.038 1.00 15.24 280 PHE A N 1
ATOM 1729 C CA . PHE A 1 223 ? 36.235 -76.555 117.897 1.00 17.27 280 PHE A CA 1
ATOM 1730 C C . PHE A 1 223 ? 36.973 -76.547 119.231 1.00 18.56 280 PHE A C 1
ATOM 1731 O O . PHE A 1 223 ? 36.971 -75.543 119.932 1.00 19.51 280 PHE A O 1
ATOM 1739 N N . GLN A 1 224 ? 37.564 -77.688 119.584 1.00 15.90 281 GLN A N 1
ATOM 1740 C CA . GLN A 1 224 ? 38.327 -77.834 120.814 1.00 17.14 281 GLN A CA 1
ATOM 1741 C C . GLN A 1 224 ? 39.821 -77.904 120.505 1.00 17.80 281 GLN A C 1
ATOM 1742 O O . GLN A 1 224 ? 40.240 -78.669 119.614 1.00 21.18 281 GLN A O 1
ATOM 1748 N N . VAL A 1 225 ? 40.623 -77.104 121.224 1.00 14.89 282 VAL A N 1
ATOM 1749 C CA . VAL A 1 225 ? 42.079 -77.093 121.031 1.00 15.86 282 VAL A CA 1
ATOM 1750 C C . VAL A 1 225 ? 42.821 -77.176 122.370 1.00 16.46 282 VAL A C 1
ATOM 1751 O O . VAL A 1 225 ? 42.778 -76.242 123.166 1.00 16.93 282 VAL A O 1
ATOM 1755 N N . PRO A 1 226 ? 43.509 -78.294 122.627 1.00 14.90 283 PRO A N 1
ATOM 1756 C CA . PRO A 1 226 ? 44.317 -78.387 123.849 1.00 16.57 283 PRO A CA 1
ATOM 1757 C C . PRO A 1 226 ? 45.405 -77.318 123.862 1.00 19.00 283 PRO A C 1
ATOM 1758 O O . PRO A 1 226 ? 46.032 -77.090 122.826 1.00 17.60 283 PRO A O 1
ATOM 1762 N N . LEU A 1 227 ? 45.602 -76.641 124.995 1.00 16.35 284 LEU A N 1
ATOM 1763 C CA . LEU A 1 227 ? 46.599 -75.575 125.056 1.00 16.33 284 LEU A CA 1
ATOM 1764 C C . LEU A 1 227 ? 47.934 -76.120 125.528 1.00 19.06 284 LEU A C 1
ATOM 1765 O O . LEU A 1 227 ? 48.379 -75.867 126.645 1.00 22.46 284 LEU A O 1
ATOM 1770 N N . THR A 1 228 ? 48.574 -76.871 124.652 1.00 16.49 285 THR A N 1
ATOM 1771 C CA . THR A 1 228 ? 49.867 -77.448 124.969 1.00 15.42 285 THR A CA 1
ATOM 1772 C C . THR A 1 228 ? 51.000 -76.425 124.771 1.00 18.15 285 THR A C 1
ATOM 1773 O O . THR A 1 228 ? 50.777 -75.321 124.266 1.00 18.21 285 THR A O 1
ATOM 1777 N N . SER A 1 229 ? 52.208 -76.774 125.205 1.00 17.25 286 SER A N 1
ATOM 1778 C CA . SER A 1 229 ? 53.247 -75.754 125.330 1.00 18.75 286 SER A CA 1
ATOM 1779 C C . SER A 1 229 ? 53.754 -75.267 123.975 1.00 22.60 286 SER A C 1
ATOM 1780 O O . SER A 1 229 ? 54.416 -74.229 123.892 1.00 23.96 286 SER A O 1
ATOM 1783 N N . ASP A 1 230 ? 53.443 -76.021 122.923 1.00 19.09 287 ASP A N 1
ATOM 1784 C CA . ASP A 1 230 ? 53.838 -75.641 121.573 1.00 19.92 287 ASP A CA 1
ATOM 1785 C C . ASP A 1 230 ? 52.868 -74.664 120.922 1.00 18.04 287 ASP A C 1
ATOM 1786 O O . ASP A 1 230 ? 53.149 -74.109 119.852 1.00 18.28 287 ASP A O 1
ATOM 1791 N N . VAL A 1 231 ? 51.727 -74.441 121.568 1.00 16.37 288 VAL A N 1
ATOM 1792 C CA . VAL A 1 231 ? 50.768 -73.440 121.077 1.00 16.64 288 VAL A CA 1
ATOM 1793 C C . VAL A 1 231 ? 51.217 -72.081 121.582 1.00 18.19 288 VAL A C 1
ATOM 1794 O O . VAL A 1 231 ? 51.154 -71.804 122.783 1.00 22.93 288 VAL A O 1
ATOM 1798 N N . GLU A 1 232 ? 51.689 -71.240 120.666 1.00 15.19 289 GLU A N 1
ATOM 1799 C CA . GLU A 1 232 ? 52.369 -69.999 121.031 1.00 16.95 289 GLU A CA 1
ATOM 1800 C C . GLU A 1 232 ? 51.413 -68.816 121.235 1.00 15.99 289 GLU A C 1
ATOM 1801 O O . GLU A 1 232 ? 51.575 -68.014 122.166 1.00 19.79 289 GLU A O 1
ATOM 1807 N N . PHE A 1 233 ? 50.443 -68.711 120.342 1.00 14.71 290 PHE A N 1
ATOM 1808 C CA . PHE A 1 233 ? 49.442 -67.650 120.408 1.00 14.22 290 PHE A CA 1
ATOM 1809 C C . PHE A 1 233 ? 48.245 -67.989 119.550 1.00 14.80 290 PHE A C 1
ATOM 1810 O O . PHE A 1 233 ? 48.319 -68.841 118.654 1.00 15.72 290 PHE A O 1
ATOM 1818 N N . ILE A 1 234 ? 47.122 -67.358 119.887 1.00 15.43 291 ILE A N 1
ATOM 1819 C CA . ILE A 1 234 ? 45.873 -67.538 119.162 1.00 13.58 291 ILE A CA 1
ATOM 1820 C C . ILE A 1 234 ? 45.367 -66.152 118.772 1.00 12.03 291 ILE A C 1
ATOM 1821 O O . ILE A 1 234 ? 45.417 -65.219 119.570 1.00 15.03 291 ILE A O 1
ATOM 1826 N N . ILE A 1 235 ? 44.913 -66.009 117.522 1.00 11.60 292 ILE A N 1
ATOM 1827 C CA . ILE A 1 235 ? 44.431 -64.724 117.026 1.00 11.52 292 ILE A CA 1
ATOM 1828 C C . ILE A 1 235 ? 42.982 -64.867 116.596 1.00 11.26 292 ILE A C 1
ATOM 1829 O O . ILE A 1 235 ? 42.656 -65.779 115.839 1.00 14.16 292 ILE A O 1
ATOM 1834 N N . LEU A 1 236 ? 42.136 -63.995 117.088 1.00 11.63 293 LEU A N 1
ATOM 1835 C CA . LEU A 1 236 ? 40.804 -63.851 116.584 1.00 11.72 293 LEU A CA 1
ATOM 1836 C C . LEU A 1 236 ? 40.696 -62.478 115.940 1.00 15.26 293 LEU A C 1
ATOM 1837 O O . LEU A 1 236 ? 41.145 -61.549 116.486 1.00 13.55 293 LEU A O 1
ATOM 1842 N N . ALA A 1 237 ? 40.105 -62.381 114.761 1.00 11.84 294 ALA A N 1
ATOM 1843 C CA . ALA A 1 237 ? 40.010 -61.053 114.154 1.00 11.35 294 ALA A CA 1
ATOM 1844 C C . ALA A 1 237 ? 38.862 -60.950 113.196 1.00 12.07 294 ALA A C 1
ATOM 1845 O O . ALA A 1 237 ? 38.399 -61.954 112.653 1.00 12.63 294 ALA A O 1
ATOM 1847 N N . SER A 1 238 ? 38.414 -59.724 112.975 1.00 11.59 295 SER A N 1
ATOM 1848 C CA . SER A 1 238 ? 37.355 -59.532 111.983 1.00 11.75 295 SER A CA 1
ATOM 1849 C C . SER A 1 238 ? 37.967 -59.542 110.578 1.00 12.86 295 SER A C 1
ATOM 1850 O O . SER A 1 238 ? 39.188 -59.438 110.386 1.00 12.23 295 SER A O 1
ATOM 1853 N N . ASP A 1 239 ? 37.097 -59.684 109.596 1.00 11.99 296 ASP A N 1
ATOM 1854 C CA . ASP A 1 239 ? 37.535 -59.727 108.202 1.00 12.24 296 ASP A CA 1
ATOM 1855 C C . ASP A 1 239 ? 38.219 -58.443 107.732 1.00 14.19 296 ASP A C 1
ATOM 1856 O O . ASP A 1 239 ? 38.826 -58.434 106.655 1.00 13.89 296 ASP A O 1
ATOM 1861 N N . GLY A 1 240 ? 38.166 -57.364 108.519 1.00 12.17 297 GLY A N 1
ATOM 1862 C CA . GLY A 1 240 ? 38.896 -56.161 108.129 1.00 11.42 297 GLY A CA 1
ATOM 1863 C C . GLY A 1 240 ? 40.388 -56.444 108.086 1.00 11.25 297 GLY A C 1
ATOM 1864 O O . GLY A 1 240 ? 41.136 -55.742 107.411 1.00 13.19 297 GLY A O 1
ATOM 1865 N N . LEU A 1 241 ? 40.810 -57.457 108.844 1.00 13.20 298 LEU A N 1
ATOM 1866 C CA . LEU A 1 241 ? 42.173 -57.964 108.750 1.00 12.51 298 LEU A CA 1
ATOM 1867 C C . LEU A 1 241 ? 42.289 -59.002 107.631 1.00 12.95 298 LEU A C 1
ATOM 1868 O O . LEU A 1 241 ? 43.052 -58.831 106.675 1.00 14.72 298 LEU A O 1
ATOM 1873 N N . TRP A 1 242 ? 41.525 -60.086 107.746 1.00 14.12 299 TRP A N 1
ATOM 1874 C CA . TRP A 1 242 ? 41.732 -61.242 106.869 1.00 14.34 299 TRP A CA 1
ATOM 1875 C C . TRP A 1 242 ? 41.495 -60.972 105.383 1.00 14.45 299 TRP A C 1
ATOM 1876 O O . TRP A 1 242 ? 42.107 -61.630 104.515 1.00 16.04 299 TRP A O 1
ATOM 1887 N N . ASP A 1 243 ? 40.634 -60.005 105.075 1.00 14.56 300 ASP A N 1
ATOM 1888 C CA . ASP A 1 243 ? 40.357 -59.694 103.665 1.00 15.09 300 ASP A CA 1
ATOM 1889 C C . ASP A 1 243 ? 41.559 -59.019 102.976 1.00 15.74 300 ASP A C 1
ATOM 1890 O O . ASP A 1 243 ? 41.613 -58.963 101.735 1.00 17.13 300 ASP A O 1
ATOM 1895 N N . TYR A 1 244 ? 42.502 -58.549 103.764 1.00 15.15 301 TYR A N 1
ATOM 1896 C CA . TYR A 1 244 ? 43.612 -57.761 103.259 1.00 17.86 301 TYR A CA 1
ATOM 1897 C C . TYR A 1 244 ? 44.988 -58.323 103.544 1.00 16.98 301 TYR A C 1
ATOM 1898 O O . TYR A 1 244 ? 45.964 -57.777 103.185 1.00 19.71 301 TYR A O 1
ATOM 1907 N N . MET A 1 245 ? 45.037 -59.437 104.234 1.00 17.37 302 MET A N 1
ATOM 1908 C CA . MET A 1 245 ? 46.290 -60.047 104.547 1.00 19.11 302 MET A CA 1
ATOM 1909 C C . MET A 1 245 ? 46.107 -61.562 104.571 1.00 21.36 302 MET A C 1
ATOM 1910 O O . MET A 1 245 ? 45.186 -62.054 105.130 1.00 20.48 302 MET A O 1
ATOM 1915 N N . LYS A 1 246 ? 47.043 -62.274 103.969 1.00 21.25 303 LYS A N 1
ATOM 1916 C CA . LYS A 1 246 ? 47.053 -63.724 104.043 1.00 20.04 303 LYS A CA 1
ATOM 1917 C C . LYS A 1 246 ? 47.220 -64.219 105.467 1.00 22.64 303 LYS A C 1
ATOM 1918 O O . LYS A 1 246 ? 48.003 -63.707 106.169 1.00 21.06 303 LYS A O 1
ATOM 1924 N N . SER A 1 247 ? 46.482 -65.266 105.829 1.00 19.94 304 SER A N 1
ATOM 1925 C CA . SER A 1 247 ? 46.553 -65.683 107.222 1.00 18.13 304 SER A CA 1
ATOM 1926 C C . SER A 1 247 ? 47.953 -66.148 107.661 1.00 19.10 304 SER A C 1
ATOM 1927 O O . SER A 1 247 ? 48.382 -65.871 108.777 1.00 19.56 304 SER A O 1
ATOM 1930 N N . SER A 1 248 ? 48.679 -66.840 106.786 1.00 20.96 305 SER A N 1
ATOM 1931 C CA . SER A 1 248 ? 50.047 -67.222 107.131 1.00 23.90 305 SER A CA 1
ATOM 1932 C C . SER A 1 248 ? 50.936 -65.999 107.341 1.00 23.97 305 SER A C 1
ATOM 1933 O O . SER A 1 248 ? 51.847 -66.027 108.171 1.00 27.18 305 SER A O 1
ATOM 1936 N N . ASP A 1 249 ? 50.671 -64.922 106.596 1.00 25.66 306 ASP A N 1
ATOM 1937 C CA . ASP A 1 249 ? 51.432 -63.683 106.764 1.00 25.25 306 ASP A CA 1
ATOM 1938 C C . ASP A 1 249 ? 51.094 -63.004 108.089 1.00 20.15 306 ASP A C 1
ATOM 1939 O O . ASP A 1 249 ? 51.971 -62.418 108.735 1.00 23.58 306 ASP A O 1
ATOM 1944 N N . VAL A 1 250 ? 49.825 -63.070 108.479 1.00 18.03 307 VAL A N 1
ATOM 1945 C CA . VAL A 1 250 ? 49.414 -62.534 109.775 1.00 17.91 307 VAL A CA 1
ATOM 1946 C C . VAL A 1 250 ? 50.181 -63.216 110.902 1.00 19.80 307 VAL A C 1
ATOM 1947 O O . VAL A 1 250 ? 50.753 -62.555 111.776 1.00 19.01 307 VAL A O 1
ATOM 1951 N N . VAL A 1 251 ? 50.218 -64.543 110.859 1.00 20.28 308 VAL A N 1
ATOM 1952 C CA . VAL A 1 251 ? 50.891 -65.316 111.903 1.00 19.80 308 VAL A CA 1
ATOM 1953 C C . VAL A 1 251 ? 52.405 -65.049 111.938 1.00 22.73 308 VAL A C 1
ATOM 1954 O O . VAL A 1 251 ? 52.964 -64.836 113.010 1.00 23.23 308 VAL A O 1
ATOM 1958 N N . SER A 1 252 ? 53.045 -65.039 110.772 1.00 24.93 309 SER A N 1
ATOM 1959 C CA . SER A 1 252 ? 54.467 -64.703 110.690 1.00 28.19 309 SER A CA 1
ATOM 1960 C C . SER A 1 252 ? 54.733 -63.302 111.229 1.00 26.75 309 SER A C 1
ATOM 1961 O O . SER A 1 252 ? 55.732 -63.063 111.912 1.00 28.67 309 SER A O 1
ATOM 1964 N N . TYR A 1 253 ? 53.840 -62.371 110.911 1.00 23.71 310 TYR A N 1
ATOM 1965 C CA . TYR A 1 253 ? 54.032 -60.990 111.322 1.00 24.30 310 TYR A CA 1
ATOM 1966 C C . TYR A 1 253 ? 54.004 -60.880 112.837 1.00 21.56 310 TYR A C 1
ATOM 1967 O O . TYR A 1 253 ? 54.856 -60.223 113.435 1.00 24.17 310 TYR A O 1
ATOM 1976 N N . VAL A 1 254 ? 53.022 -61.532 113.454 1.00 19.54 311 VAL A N 1
ATOM 1977 C CA . VAL A 1 254 ? 52.880 -61.496 114.905 1.00 18.85 311 VAL A CA 1
ATOM 1978 C C . VAL A 1 254 ? 54.054 -62.215 115.586 1.00 22.14 311 VAL A C 1
ATOM 1979 O O . VAL A 1 254 ? 54.594 -61.725 116.575 1.00 22.38 311 VAL A O 1
ATOM 1983 N N . ARG A 1 255 ? 54.468 -63.351 115.030 1.00 24.17 312 ARG A N 1
ATOM 1984 C CA . ARG A 1 255 ? 55.625 -64.066 115.543 1.00 27.77 312 ARG A CA 1
ATOM 1985 C C . ARG A 1 255 ? 56.847 -63.151 115.570 1.00 29.80 312 ARG A C 1
ATOM 1986 O O . ARG A 1 255 ? 57.561 -63.096 116.574 1.00 31.35 312 ARG A O 1
ATOM 1994 N N . ASP A 1 256 ? 57.070 -62.435 114.467 1.00 30.55 313 ASP A N 1
ATOM 1995 C CA . ASP A 1 256 ? 58.236 -61.555 114.328 1.00 35.30 313 ASP A CA 1
ATOM 1996 C C . ASP A 1 256 ? 58.140 -60.408 115.323 1.00 30.71 313 ASP A C 1
ATOM 1997 O O . ASP A 1 256 ? 59.144 -60.021 115.920 1.00 35.89 313 ASP A O 1
ATOM 2002 N N . GLN A 1 257 ? 56.931 -59.862 115.488 1.00 26.88 314 GLN A N 1
ATOM 2003 C CA . GLN A 1 257 ? 56.699 -58.825 116.494 1.00 26.40 314 GLN A CA 1
ATOM 2004 C C . GLN A 1 257 ? 57.057 -59.292 117.907 1.00 26.10 314 GLN A C 1
ATOM 2005 O O . GLN A 1 257 ? 57.774 -58.606 118.630 1.00 29.63 314 GLN A O 1
ATOM 2011 N N . LEU A 1 258 ? 56.564 -60.462 118.299 1.00 25.70 315 LEU A N 1
ATOM 2012 C CA . LEU A 1 258 ? 56.789 -60.966 119.650 1.00 26.70 315 LEU A CA 1
ATOM 2013 C C . LEU A 1 258 ? 58.249 -61.326 119.895 1.00 34.39 315 LEU A C 1
ATOM 2014 O O . LEU A 1 258 ? 58.773 -61.104 120.985 1.00 35.29 315 LEU A O 1
ATOM 2019 N N . ARG A 1 259 ? 58.867 -61.871 118.885 1.00 33.04 316 ARG A N 1
ATOM 2020 C CA . ARG A 1 259 ? 60.267 -62.228 118.995 1.00 37.48 316 ARG A CA 1
ATOM 2021 C C . ARG A 1 259 ? 61.102 -60.987 119.227 1.00 41.87 316 ARG A C 1
ATOM 2022 O O . ARG A 1 259 ? 62.003 -60.989 120.008 1.00 44.15 316 ARG A O 1
ATOM 2030 N N . LYS A 1 260 ? 60.760 -59.924 118.550 1.00 37.78 317 LYS A N 1
ATOM 2031 C CA . LYS A 1 260 ? 61.471 -58.702 118.623 1.00 40.94 317 LYS A CA 1
ATOM 2032 C C . LYS A 1 260 ? 61.338 -57.975 119.952 1.00 44.03 317 LYS A C 1
ATOM 2033 O O . LYS A 1 260 ? 62.319 -57.549 120.506 1.00 44.63 317 LYS A O 1
ATOM 2039 N N . HIS A 1 261 ? 60.136 -57.827 120.471 1.00 34.20 318 HIS A N 1
ATOM 2040 C CA . HIS A 1 261 ? 59.910 -57.007 121.661 1.00 32.64 318 HIS A CA 1
ATOM 2041 C C . HIS A 1 261 ? 59.029 -57.626 122.764 1.00 31.78 318 HIS A C 1
ATOM 2042 O O . HIS A 1 261 ? 58.859 -57.024 123.824 1.00 34.11 318 HIS A O 1
ATOM 2049 N N . GLY A 1 262 ? 58.471 -58.806 122.510 1.00 28.45 319 GLY A N 1
ATOM 2050 C CA . GLY A 1 262 ? 57.734 -59.548 123.523 1.00 27.86 319 GLY A CA 1
ATOM 2051 C C . GLY A 1 262 ? 56.425 -58.926 123.986 1.00 26.18 319 GLY A C 1
ATOM 2052 O O . GLY A 1 262 ? 55.838 -59.367 124.971 1.00 27.47 319 GLY A O 1
ATOM 2053 N N . ASN A 1 263 ? 55.964 -57.911 123.274 1.00 24.87 320 ASN A N 1
ATOM 2054 C CA . ASN A 1 263 ? 54.796 -57.150 123.702 1.00 21.60 320 ASN A CA 1
ATOM 2055 C C . ASN A 1 263 ? 53.590 -57.413 122.813 1.00 21.59 320 ASN A C 1
ATOM 2056 O O . ASN A 1 263 ? 53.491 -56.863 121.713 1.00 24.00 320 ASN A O 1
ATOM 2061 N N . VAL A 1 264 ? 52.663 -58.228 123.300 1.00 19.37 321 VAL A N 1
ATOM 2062 C CA . VAL A 1 264 ? 51.509 -58.607 122.487 1.00 17.67 321 VAL A CA 1
ATOM 2063 C C . VAL A 1 264 ? 50.585 -57.434 122.146 1.00 19.70 321 VAL A C 1
ATOM 2064 O O . VAL A 1 264 ? 49.997 -57.404 121.061 1.00 18.17 321 VAL A O 1
ATOM 2068 N N . GLN A 1 265 ? 50.460 -56.464 123.046 1.00 18.10 322 GLN A N 1
ATOM 2069 C CA . GLN A 1 265 ? 49.624 -55.307 122.740 1.00 16.35 322 GLN A CA 1
ATOM 2070 C C . GLN A 1 265 ? 50.220 -54.531 121.556 1.00 20.38 322 GLN A C 1
ATOM 2071 O O . GLN A 1 265 ? 49.500 -54.142 120.632 1.00 19.09 322 GLN A O 1
ATOM 2077 N N . LEU A 1 266 ? 51.536 -54.313 121.584 1.00 21.04 323 LEU A N 1
ATOM 2078 C CA . LEU A 1 266 ? 52.212 -53.643 120.468 1.00 21.76 323 LEU A CA 1
ATOM 2079 C C . LEU A 1 266 ? 52.111 -54.446 119.174 1.00 21.78 323 LEU A C 1
ATOM 2080 O O . LEU A 1 266 ? 51.915 -53.864 118.098 1.00 24.04 323 LEU A O 1
ATOM 2085 N N . ALA A 1 267 ? 52.273 -55.767 119.270 1.00 18.76 324 ALA A N 1
ATOM 2086 C CA . ALA A 1 267 ? 52.119 -56.658 118.111 1.00 17.08 324 ALA A CA 1
ATOM 2087 C C . ALA A 1 267 ? 50.746 -56.462 117.485 1.00 20.01 324 ALA A C 1
ATOM 2088 O O . ALA A 1 267 ? 50.602 -56.325 116.264 1.00 20.63 324 ALA A O 1
ATOM 2090 N N . CYS A 1 268 ? 49.732 -56.416 118.338 1.00 18.22 325 CYS A N 1
ATOM 2091 C CA . CYS A 1 268 ? 48.360 -56.302 117.868 1.00 16.50 325 CYS A CA 1
ATOM 2092 C C . CYS A 1 268 ? 48.107 -54.965 117.167 1.00 19.42 325 CYS A C 1
ATOM 2093 O O . CYS A 1 268 ? 47.531 -54.912 116.074 1.00 19.04 325 CYS A O 1
ATOM 2096 N N . GLU A 1 269 ? 48.523 -53.880 117.820 1.00 18.13 326 GLU A N 1
ATOM 2097 C CA . GLU A 1 269 ? 48.426 -52.556 117.230 1.00 20.34 326 GLU A CA 1
ATOM 2098 C C . GLU A 1 269 ? 49.150 -52.450 115.884 1.00 21.35 326 GLU A C 1
ATOM 2099 O O . GLU A 1 269 ? 48.627 -51.851 114.937 1.00 22.77 326 GLU A O 1
ATOM 2105 N N . SER A 1 270 ? 50.360 -52.997 115.808 1.00 20.56 327 SER A N 1
ATOM 2106 C CA . SER A 1 270 ? 51.142 -52.951 114.575 1.00 22.98 327 SER A CA 1
ATOM 2107 C C . SER A 1 270 ? 50.476 -53.745 113.452 1.00 21.44 327 SER A C 1
ATOM 2108 O O . SER A 1 270 ? 50.508 -53.346 112.287 1.00 23.41 327 SER A O 1
ATOM 2111 N N . LEU A 1 271 ? 49.876 -54.868 113.794 1.00 19.13 328 LEU A N 1
ATOM 2112 C CA . LEU A 1 271 ? 49.198 -55.678 112.830 1.00 18.20 328 LEU A C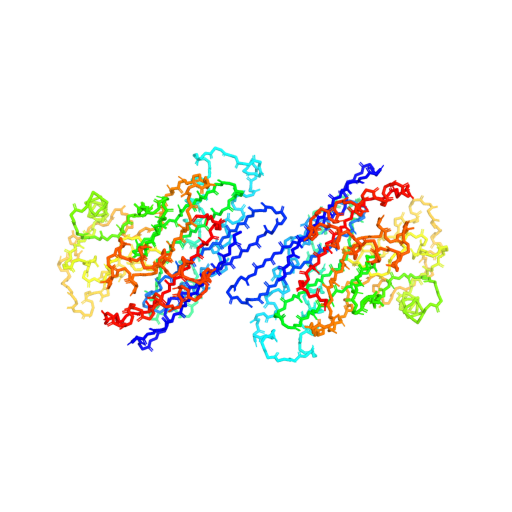A 1
ATOM 2113 C C . LEU A 1 271 ? 47.993 -54.958 112.232 1.00 19.81 328 LEU A C 1
ATOM 2114 O O . LEU A 1 271 ? 47.732 -54.997 111.073 1.00 17.03 328 LEU A O 1
ATOM 2119 N N . ALA A 1 272 ? 47.265 -54.294 113.094 1.00 19.20 329 ALA A N 1
ATOM 2120 C CA . ALA A 1 272 ? 46.115 -53.544 112.596 1.00 17.32 329 ALA A CA 1
ATOM 2121 C C . ALA A 1 272 ? 46.592 -52.458 111.626 1.00 18.09 329 ALA A C 1
ATOM 2122 O O . ALA A 1 272 ? 45.942 -52.188 110.607 1.00 19.76 329 ALA A O 1
ATOM 2124 N N . GLN A 1 273 ? 47.718 -51.831 111.947 1.00 18.18 330 GLN A N 1
ATOM 2125 C CA . GLN A 1 273 ? 48.271 -50.818 111.046 1.00 18.81 330 GLN A CA 1
ATOM 2126 C C . GLN A 1 273 ? 48.659 -51.412 109.705 1.00 19.64 330 GLN A C 1
ATOM 2127 O O . GLN A 1 273 ? 48.546 -50.745 108.677 1.00 20.85 330 GLN A O 1
ATOM 2133 N N . VAL A 1 274 ? 49.128 -52.658 109.702 1.00 19.64 331 VAL A N 1
ATOM 2134 C CA . VAL A 1 274 ? 49.500 -53.290 108.447 1.00 25.57 331 VAL A CA 1
ATOM 2135 C C . VAL A 1 274 ? 48.245 -53.463 107.598 1.00 20.44 331 VAL A C 1
ATOM 2136 O O . VAL A 1 274 ? 48.287 -53.224 106.385 1.00 22.65 331 VAL A O 1
ATOM 2140 N N . ALA A 1 275 ? 47.133 -53.849 108.232 1.00 18.79 332 ALA A N 1
ATOM 2141 C CA . ALA A 1 275 ? 45.885 -54.005 107.491 1.00 18.83 332 ALA A CA 1
ATOM 2142 C C . ALA A 1 275 ? 45.483 -52.677 106.867 1.00 19.48 332 ALA A C 1
ATOM 2143 O O . ALA A 1 275 ? 45.106 -52.633 105.707 1.00 21.80 332 ALA A O 1
ATOM 2145 N N . LEU A 1 276 ? 45.604 -51.584 107.629 1.00 19.17 333 LEU A N 1
ATOM 2146 C CA . LEU A 1 276 ? 45.334 -50.263 107.076 1.00 20.32 333 LEU A CA 1
ATOM 2147 C C . LEU A 1 276 ? 46.315 -49.930 105.942 1.00 24.47 333 LEU A C 1
ATOM 2148 O O . LEU A 1 276 ? 45.918 -49.375 104.928 1.00 24.05 333 LEU A O 1
ATOM 2153 N N . ASP A 1 277 ? 47.588 -50.284 106.120 1.00 22.82 334 ASP A N 1
ATOM 2154 C CA . ASP A 1 277 ? 48.607 -50.072 105.080 1.00 25.26 334 ASP A CA 1
ATOM 2155 C C . ASP A 1 277 ? 48.302 -50.878 103.813 1.00 26.93 334 ASP A C 1
ATOM 2156 O O . ASP A 1 277 ? 48.681 -50.479 102.700 1.00 30.61 334 ASP A O 1
ATOM 2161 N N . ARG A 1 278 ? 47.593 -51.971 103.951 1.00 26.30 335 ARG A N 1
ATOM 2162 C CA . ARG A 1 278 ? 47.299 -52.827 102.824 1.00 26.21 335 ARG A CA 1
ATOM 2163 C C . ARG A 1 278 ? 45.999 -52.478 102.273 1.00 35.30 335 ARG A C 1
ATOM 2164 O O . ARG A 1 278 ? 45.408 -53.275 101.595 1.00 36.41 335 ARG A O 1
ATOM 2172 N N . ARG A 1 279 ? 45.529 -51.275 102.581 1.00 25.40 336 ARG A N 1
ATOM 2173 C CA . ARG A 1 279 ? 44.304 -50.745 101.997 1.00 29.08 336 ARG A CA 1
ATOM 2174 C C . ARG A 1 279 ? 43.013 -51.398 102.491 1.00 24.44 336 ARG A C 1
ATOM 2175 O O . ARG A 1 279 ? 42.059 -51.529 101.723 1.00 30.84 336 ARG A O 1
ATOM 2183 N N . SER A 1 280 ? 42.992 -51.763 103.760 1.00 22.63 337 SER A N 1
ATOM 2184 C CA . SER A 1 280 ? 41.735 -52.268 104.304 1.00 21.89 337 SER A CA 1
ATOM 2185 C C . SER A 1 280 ? 40.782 -51.101 104.439 1.00 25.77 337 SER A C 1
ATOM 2186 O O . SER A 1 280 ? 41.131 -50.045 104.951 1.00 23.40 337 SER A O 1
ATOM 2189 N N . GLN A 1 281 ? 39.559 -51.321 103.982 1.00 22.13 338 GLN A N 1
ATOM 2190 C CA . GLN A 1 281 ? 38.488 -50.342 103.989 1.00 30.68 338 GLN A CA 1
ATOM 2191 C C . GLN A 1 281 ? 37.431 -50.613 105.022 1.00 27.63 338 GLN A C 1
ATOM 2192 O O . GLN A 1 281 ? 36.390 -49.968 105.030 1.00 32.84 338 GLN A O 1
ATOM 2198 N N . ASP A 1 282 ? 37.661 -51.539 105.874 1.00 16.82 339 ASP A N 1
ATOM 2199 C CA . ASP A 1 282 ? 36.650 -52.004 106.830 1.00 15.95 339 ASP A CA 1
ATOM 2200 C C . ASP A 1 282 ? 37.087 -51.700 108.245 1.00 16.48 339 ASP A C 1
ATOM 2201 O O . ASP A 1 282 ? 38.254 -51.374 108.491 1.00 16.58 339 ASP A O 1
ATOM 2206 N N . ASN A 1 283 ? 36.158 -51.811 109.196 1.00 13.26 340 ASN A N 1
ATOM 2207 C CA . ASN A 1 283 ? 36.538 -51.844 110.602 1.00 12.66 340 ASN A CA 1
ATOM 2208 C C . ASN A 1 283 ? 37.485 -53.034 110.833 1.00 12.63 340 ASN A C 1
ATOM 2209 O O . ASN A 1 283 ? 37.327 -54.099 110.217 1.00 13.45 340 ASN A O 1
ATOM 2214 N N . ILE A 1 284 ? 38.465 -52.847 111.711 1.00 11.70 341 ILE A N 1
ATOM 2215 C CA . ILE A 1 284 ? 39.442 -53.903 111.986 1.00 10.97 341 ILE A CA 1
ATOM 2216 C C . ILE A 1 284 ? 39.515 -54.172 113.476 1.00 11.88 341 ILE A C 1
ATOM 2217 O O . ILE A 1 284 ? 39.848 -53.273 114.239 1.00 13.11 341 ILE A O 1
ATOM 2222 N N . SER A 1 285 ? 39.240 -55.414 113.876 1.00 10.90 342 SER A N 1
ATOM 2223 C CA . SER A 1 285 ? 39.342 -55.805 115.288 1.00 10.42 342 SER A CA 1
ATOM 2224 C C . SER A 1 285 ? 40.180 -57.048 115.418 1.00 10.88 342 SER A C 1
ATOM 2225 O O . SER A 1 285 ? 40.050 -57.995 114.634 1.00 10.94 342 SER A O 1
ATOM 2228 N N . ILE A 1 286 ? 41.057 -57.069 116.417 1.00 11.23 343 ILE A N 1
ATOM 2229 C CA . ILE A 1 286 ? 42.002 -58.164 116.569 1.00 11.67 343 ILE A CA 1
ATOM 2230 C C . ILE A 1 286 ? 42.169 -58.434 118.050 1.00 10.79 343 ILE A C 1
ATOM 2231 O O . ILE A 1 286 ? 42.350 -57.496 118.839 1.00 12.65 343 ILE A O 1
ATOM 2236 N N . ILE A 1 287 ? 42.109 -59.712 118.431 1.00 10.90 344 ILE A N 1
ATOM 2237 C CA . ILE A 1 287 ? 42.432 -60.115 119.807 1.00 10.31 344 ILE A CA 1
ATOM 2238 C C . ILE A 1 287 ? 43.518 -61.161 119.695 1.00 12.63 344 ILE A C 1
ATOM 2239 O O . ILE A 1 287 ? 43.385 -62.113 118.929 1.00 12.60 344 ILE A O 1
ATOM 2244 N N . ILE A 1 288 ? 44.615 -60.963 120.420 1.00 12.84 345 ILE A N 1
ATOM 2245 C CA . ILE A 1 288 ? 45.691 -61.966 120.419 1.00 12.77 345 ILE A CA 1
ATOM 2246 C C . ILE A 1 288 ? 45.904 -62.482 121.829 1.00 12.65 345 ILE A C 1
ATOM 2247 O O . ILE A 1 288 ? 46.122 -61.700 122.759 1.00 14.76 345 ILE A O 1
ATOM 2252 N N . ALA A 1 289 ? 45.796 -63.794 121.984 1.00 14.25 346 ALA A N 1
ATOM 2253 C CA . ALA A 1 289 ? 46.166 -64.450 123.239 1.00 15.42 346 ALA A CA 1
ATOM 2254 C C . ALA A 1 289 ? 47.604 -64.929 123.112 1.00 16.57 346 ALA A C 1
ATOM 2255 O O . ALA A 1 289 ? 47.878 -65.845 122.353 1.00 17.10 346 ALA A O 1
ATOM 2257 N N . ASP A 1 290 ? 48.518 -64.300 123.857 1.00 16.05 347 ASP A N 1
ATOM 2258 C CA . ASP A 1 290 ? 49.924 -64.669 123.889 1.00 17.96 347 ASP A CA 1
ATOM 2259 C C . ASP A 1 290 ? 50.128 -65.648 125.024 1.00 19.91 347 ASP A C 1
ATOM 2260 O O . ASP A 1 290 ? 50.032 -65.283 126.193 1.00 20.16 347 ASP A O 1
ATOM 2265 N N . LEU A 1 291 ? 50.407 -66.902 124.676 1.00 21.67 348 LEU A N 1
ATOM 2266 C CA . LEU A 1 291 ? 50.478 -67.954 125.667 1.00 23.90 348 LEU A CA 1
ATOM 2267 C C . LEU A 1 291 ? 51.873 -68.079 126.301 1.00 27.47 348 LEU A C 1
ATOM 2268 O O . LEU A 1 291 ? 52.116 -68.958 127.128 1.00 33.12 348 LEU A O 1
ATOM 2273 N N . GLY A 1 292 ? 52.781 -67.188 125.918 1.00 26.08 349 GLY A N 1
ATOM 2274 C CA . GLY A 1 292 ? 54.015 -67.002 126.677 1.00 34.63 349 GLY A CA 1
ATOM 2275 C C . GLY A 1 292 ? 55.058 -68.099 126.627 1.00 43.05 349 GLY A C 1
ATOM 2276 O O . GLY A 1 292 ? 55.597 -68.511 127.666 1.00 44.41 349 GLY A O 1
ATOM 2277 N N . ARG A 1 293 ? 55.323 -68.561 125.420 1.00 41.58 350 ARG A N 1
ATOM 2278 C CA . ARG A 1 293 ? 56.333 -69.572 125.163 1.00 45.93 350 ARG A CA 1
ATOM 2279 C C . ARG A 1 293 ? 57.604 -69.038 124.529 1.00 47.17 350 ARG A C 1
ATOM 2280 O O . ARG A 1 293 ? 57.688 -67.939 124.098 1.00 46.76 350 ARG A O 1
ATOM 2288 N N . THR A 1 294 ? 58.613 -69.873 124.474 1.00 63.19 351 THR A N 1
ATOM 2289 C CA . THR A 1 294 ? 59.869 -69.505 123.899 1.00 71.41 351 THR A CA 1
ATOM 2290 C C . THR A 1 294 ? 59.835 -69.799 122.409 1.00 73.93 351 THR A C 1
ATOM 2291 O O . THR A 1 294 ? 59.592 -68.918 121.592 1.00 72.23 351 THR A O 1
ATOM 2295 N N . MET B 1 1 ? 50.305 -55.845 137.235 1.00 51.82 58 MET B N 1
ATOM 2296 C CA . MET B 1 1 ? 50.256 -56.518 138.517 1.00 49.41 58 MET B CA 1
ATOM 2297 C C . MET B 1 1 ? 49.848 -57.971 138.418 1.00 43.08 58 MET B C 1
ATOM 2298 O O . MET B 1 1 ? 49.344 -58.406 137.431 1.00 44.53 58 MET B O 1
ATOM 2303 N N . ARG B 1 2 ? 50.112 -58.709 139.470 1.00 31.20 59 ARG B N 1
ATOM 2304 C CA . ARG B 1 2 ? 49.846 -60.140 139.485 1.00 27.19 59 ARG B CA 1
ATOM 2305 C C . ARG B 1 2 ? 49.006 -60.473 140.698 1.00 26.26 59 ARG B C 1
ATOM 2306 O O . ARG B 1 2 ? 49.129 -59.822 141.728 1.00 26.78 59 ARG B O 1
ATOM 2314 N N . TRP B 1 3 ? 48.163 -61.498 140.575 1.00 22.99 60 TRP B N 1
ATOM 2315 C CA . TRP B 1 3 ? 47.306 -61.922 141.676 1.00 20.74 60 TRP B CA 1
ATOM 2316 C C . TRP B 1 3 ? 47.798 -63.186 142.373 1.00 21.93 60 TRP B C 1
ATOM 2317 O O . TRP B 1 3 ? 48.270 -64.132 141.735 1.00 22.73 60 TRP B O 1
ATOM 2328 N N . GLY B 1 4 ? 47.680 -63.199 143.695 1.00 20.97 61 GLY B N 1
ATOM 2329 C CA . GLY B 1 4 ? 47.809 -64.429 144.453 1.00 19.93 61 GLY B CA 1
ATOM 2330 C C . GLY B 1 4 ? 46.524 -64.592 145.247 1.00 19.27 61 GLY B C 1
ATOM 2331 O O . GLY B 1 4 ? 45.999 -63.620 145.772 1.00 20.96 61 GLY B O 1
ATOM 2332 N N . TYR B 1 5 ? 46.018 -65.812 145.365 1.00 18.22 62 TYR B N 1
ATOM 2333 C CA . TYR B 1 5 ? 44.773 -65.992 146.118 1.00 16.40 62 TYR B CA 1
ATOM 2334 C C . TYR B 1 5 ? 44.658 -67.372 146.737 1.00 20.20 62 TYR B C 1
ATOM 2335 O O . TYR B 1 5 ? 45.120 -68.364 146.187 1.00 20.19 62 TYR B O 1
ATOM 2344 N N . THR B 1 6 ? 44.042 -67.425 147.838 0.50 17.89 63 THR B N 1
ATOM 2345 C CA A THR B 1 6 ? 43.746 -68.728 148.391 0.57 17.23 63 THR B CA 1
ATOM 2346 C CA B THR B 1 6 ? 43.846 -68.728 148.391 0.43 20.69 63 THR B CA 1
ATOM 2347 C C . THR B 1 6 ? 42.451 -68.576 149.192 0.50 16.25 63 THR B C 1
ATOM 2348 O O . THR B 1 6 ? 42.142 -67.503 149.695 0.50 17.75 63 THR B O 1
ATOM 2355 N N . SER B 1 7 ? 41.650 -69.622 149.357 1.00 15.83 64 SER B N 1
ATOM 2356 C CA . SER B 1 7 ? 40.402 -69.553 150.095 1.00 15.82 64 SER B CA 1
ATOM 2357 C C . SER B 1 7 ? 40.166 -70.968 150.574 1.00 16.73 64 SER B C 1
ATOM 2358 O O . SER B 1 7 ? 39.861 -71.862 149.765 1.00 20.55 64 SER B O 1
ATOM 2361 N N . VAL B 1 8 ? 40.343 -71.188 151.873 1.00 17.76 65 VAL B N 1
ATOM 2362 C CA . VAL B 1 8 ? 40.295 -72.533 152.436 1.00 19.07 65 VAL B CA 1
A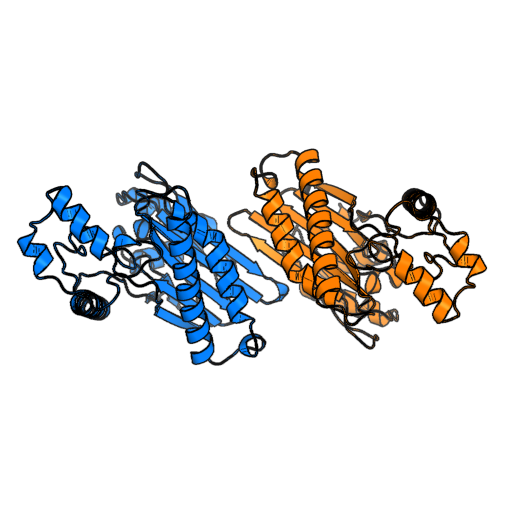TOM 2363 C C . VAL B 1 8 ? 39.350 -72.636 153.625 1.00 21.32 65 VAL B C 1
ATOM 2364 O O . VAL B 1 8 ? 39.132 -71.665 154.355 1.00 17.81 65 VAL B O 1
ATOM 2368 N N . GLN B 1 9 ? 38.798 -73.828 153.810 1.00 20.27 66 GLN B N 1
ATOM 2369 C CA . GLN B 1 9 ? 37.845 -74.088 154.880 1.00 18.53 66 GLN B CA 1
ATOM 2370 C C . GLN B 1 9 ? 38.499 -74.073 156.253 1.00 21.61 66 GLN B C 1
ATOM 2371 O O . GLN B 1 9 ? 37.891 -73.638 157.228 1.00 19.36 66 GLN B O 1
ATOM 2377 N N . GLY B 1 10 ? 39.731 -74.565 156.334 1.00 21.39 67 GLY B N 1
ATOM 2378 C CA . GLY B 1 10 ? 40.386 -74.652 157.619 1.00 24.09 67 GLY B CA 1
ATOM 2379 C C . GLY B 1 10 ? 39.612 -75.551 158.562 1.00 24.60 67 GLY B C 1
ATOM 2380 O O . GLY B 1 10 ? 39.065 -76.586 158.152 1.00 25.90 67 GLY B O 1
ATOM 2381 N N . PHE B 1 11 ? 39.523 -75.150 159.810 1.00 25.41 68 PHE B N 1
ATOM 2382 C CA . PHE B 1 11 ? 39.004 -76.028 160.829 1.00 27.15 68 PHE B CA 1
ATOM 2383 C C . PHE B 1 11 ? 37.494 -76.021 161.022 1.00 25.76 68 PHE B C 1
ATOM 2384 O O . PHE B 1 11 ? 36.958 -76.788 161.766 1.00 27.96 68 PHE B O 1
ATOM 2392 N N . ARG B 1 12 ? 36.801 -75.195 160.293 1.00 23.38 69 ARG B N 1
ATOM 2393 C CA . ARG B 1 12 ? 35.386 -75.118 160.360 1.00 22.66 69 ARG B CA 1
ATOM 2394 C C . ARG B 1 12 ? 34.729 -76.306 159.694 1.00 23.12 69 ARG B C 1
ATOM 2395 O O . ARG B 1 12 ? 35.293 -76.944 158.879 1.00 23.45 69 ARG B O 1
ATOM 2403 N N . ASP B 1 13 ? 33.486 -76.518 160.070 1.00 24.57 70 ASP B N 1
ATOM 2404 C CA . ASP B 1 13 ? 32.696 -77.597 159.548 1.00 24.80 70 ASP B CA 1
ATOM 2405 C C . ASP B 1 13 ? 32.005 -77.278 158.233 1.00 23.87 70 ASP B C 1
ATOM 2406 O O . ASP B 1 13 ? 31.446 -78.141 157.636 1.00 28.00 70 ASP B O 1
ATOM 2411 N N . GLU B 1 14 ? 32.040 -76.033 157.797 1.00 21.98 71 GLU B N 1
ATOM 2412 C CA . GLU B 1 14 ? 31.525 -75.686 156.516 1.00 23.01 71 GLU B CA 1
ATOM 2413 C C . GLU B 1 14 ? 32.411 -74.591 155.898 1.00 23.45 71 GLU B C 1
ATOM 2414 O O . GLU B 1 14 ? 33.116 -73.929 156.591 1.00 19.20 71 GLU B O 1
ATOM 2420 N N . MET B 1 15 ? 32.326 -74.462 154.588 1.00 19.71 72 MET B N 1
ATOM 2421 C CA . MET B 1 15 ? 33.067 -73.401 153.925 1.00 17.41 72 MET B CA 1
ATOM 2422 C C . MET B 1 15 ? 32.082 -72.336 153.494 1.00 20.91 72 MET B C 1
ATOM 2423 O O . MET B 1 15 ? 31.265 -72.569 152.606 1.00 20.12 72 MET B O 1
ATOM 2428 N N . GLU B 1 16 ? 32.161 -71.174 154.132 1.00 16.39 73 GLU B N 1
ATOM 2429 C CA . GLU B 1 16 ? 31.248 -70.078 153.839 1.00 16.84 73 GLU B CA 1
ATOM 2430 C C . GLU B 1 16 ? 31.966 -68.820 153.358 1.00 15.68 73 GLU B C 1
ATOM 2431 O O . GLU B 1 16 ? 31.312 -67.812 153.111 1.00 16.41 73 GLU B O 1
ATOM 2437 N N . ASP B 1 17 ? 33.296 -68.880 153.218 1.00 14.40 74 ASP B N 1
ATOM 2438 C CA . ASP B 1 17 ? 34.034 -67.825 152.533 1.00 14.73 74 ASP B CA 1
ATOM 2439 C C . ASP B 1 17 ? 33.979 -68.099 151.037 1.00 13.36 74 ASP B C 1
ATOM 2440 O O . ASP B 1 17 ? 33.836 -69.249 150.583 1.00 17.58 74 ASP B O 1
ATOM 2445 N N . ASP B 1 18 ? 34.093 -67.045 150.245 1.00 14.04 75 ASP B N 1
ATOM 2446 C CA . ASP B 1 18 ? 34.394 -67.226 148.826 1.00 14.18 75 ASP B CA 1
ATOM 2447 C C . ASP B 1 18 ? 35.177 -66.031 148.320 1.00 15.62 75 ASP B C 1
ATOM 2448 O O . ASP B 1 18 ? 35.199 -64.986 148.947 1.00 15.42 75 ASP B O 1
ATOM 2453 N N . ILE B 1 19 ? 35.849 -66.219 147.196 1.00 14.65 76 ILE B N 1
ATOM 2454 C CA . ILE B 1 19 ? 36.631 -65.166 146.569 1.00 13.23 76 ILE B CA 1
ATOM 2455 C C . ILE B 1 19 ? 36.278 -65.070 145.098 1.00 12.96 76 ILE B C 1
ATOM 2456 O O . ILE B 1 19 ? 35.905 -66.069 144.463 1.00 16.96 76 ILE B O 1
ATOM 2461 N N . VAL B 1 20 ? 36.407 -63.858 144.558 1.00 14.05 77 VAL B N 1
ATOM 2462 C CA . VAL B 1 20 ? 36.149 -63.620 143.144 1.00 14.28 77 VAL B CA 1
ATOM 2463 C C . VAL B 1 20 ? 37.256 -62.723 142.625 1.00 13.94 77 VAL B C 1
ATOM 2464 O O . VAL B 1 20 ? 37.593 -61.730 143.265 1.00 16.45 77 VAL B O 1
ATOM 2468 N N . ILE B 1 21 ? 37.855 -63.084 141.496 1.00 14.51 78 ILE B N 1
ATOM 2469 C CA . ILE B 1 21 ? 38.788 -62.198 140.832 1.00 16.25 78 ILE B CA 1
ATOM 2470 C C . ILE B 1 21 ? 38.454 -62.244 139.342 1.00 17.33 78 ILE B C 1
ATOM 2471 O O . ILE B 1 21 ? 38.596 -63.292 138.712 1.00 17.91 78 ILE B O 1
ATOM 2476 N N . ARG B 1 22 ? 38.027 -61.110 138.823 1.00 17.44 79 ARG B N 1
ATOM 2477 C CA . ARG B 1 22 ? 37.490 -61.126 137.450 1.00 19.76 79 ARG B CA 1
ATOM 2478 C C . ARG B 1 22 ? 38.098 -60.000 136.658 1.00 23.99 79 ARG B C 1
ATOM 2479 O O . ARG B 1 22 ? 38.312 -58.915 137.180 1.00 21.56 79 ARG B O 1
ATOM 2487 N N . SER B 1 23 ? 38.476 -59.964 135.473 1.00 14.44 80 SER B N 1
ATOM 2488 C CA . SER B 1 23 ? 39.104 -58.846 134.804 1.00 17.08 80 SER B CA 1
ATOM 2489 C C . SER B 1 23 ? 38.404 -58.598 133.488 1.00 17.08 80 SER B C 1
ATOM 2490 O O . SER B 1 23 ? 37.840 -59.521 132.875 1.00 20.06 80 SER B O 1
ATOM 2493 N N . ASP B 1 24 ? 38.422 -57.338 133.069 1.00 15.70 81 ASP B N 1
ATOM 2494 C CA . ASP B 1 24 ? 37.942 -56.955 131.744 1.00 16.58 81 ASP B CA 1
ATOM 2495 C C . ASP B 1 24 ? 39.137 -56.324 131.058 1.00 17.14 81 ASP B C 1
ATOM 2496 O O . ASP B 1 24 ? 39.545 -55.221 131.393 1.00 17.88 81 ASP B O 1
ATOM 2501 N N . ALA B 1 25 ? 39.736 -57.039 130.113 1.00 17.09 82 ALA B N 1
ATOM 2502 C CA . ALA B 1 25 ? 40.957 -56.556 129.510 1.00 17.93 82 ALA B CA 1
ATOM 2503 C C . ALA B 1 25 ? 40.694 -55.346 128.625 1.00 18.92 82 ALA B C 1
ATOM 2504 O O . ALA B 1 25 ? 41.534 -54.453 128.527 1.00 25.41 82 ALA B O 1
ATOM 2506 N N . VAL B 1 26 ? 39.545 -55.322 127.960 1.00 19.44 83 VAL B N 1
ATOM 2507 C CA . VAL B 1 26 ? 39.258 -54.241 127.018 1.00 21.09 83 VAL B CA 1
ATOM 2508 C C . VAL B 1 26 ? 39.061 -52.927 127.760 1.00 22.22 83 VAL B C 1
ATOM 2509 O O . VAL B 1 26 ? 39.548 -51.891 127.328 1.00 23.82 83 VAL B O 1
ATOM 2513 N N . ASP B 1 27 ? 38.380 -52.991 128.900 1.00 22.20 84 ASP B N 1
ATOM 2514 C CA . ASP B 1 27 ? 38.150 -51.795 129.716 1.00 25.14 84 ASP B CA 1
ATOM 2515 C C . ASP B 1 27 ? 39.202 -51.584 130.809 1.00 27.08 84 ASP B C 1
ATOM 2516 O O . ASP B 1 27 ? 39.071 -50.683 131.653 1.00 28.19 84 ASP B O 1
ATOM 2521 N N . SER B 1 28 ? 40.245 -52.413 130.783 1.00 23.86 85 SER B N 1
ATOM 2522 C CA . SER B 1 28 ? 41.386 -52.275 131.688 1.00 21.49 85 SER B CA 1
ATOM 2523 C C . SER B 1 28 ? 40.993 -52.195 133.147 1.00 21.27 85 SER B C 1
ATOM 2524 O O . SER B 1 28 ? 41.474 -51.337 133.893 1.00 26.40 85 SER B O 1
ATOM 2527 N N . PHE B 1 29 ? 40.124 -53.076 133.591 1.00 19.72 86 PHE B N 1
ATOM 2528 C CA . PHE B 1 29 ? 39.888 -53.090 135.011 1.00 27.56 86 PHE B CA 1
ATOM 2529 C C . PHE B 1 29 ? 39.799 -54.494 135.553 1.00 20.13 86 PHE B C 1
ATOM 2530 O O . PHE B 1 29 ? 39.608 -55.462 134.823 1.00 19.91 86 PHE B O 1
ATOM 2538 N N . SER B 1 30 ? 39.966 -54.591 136.857 1.00 19.89 87 SER B N 1
ATOM 2539 C CA . SER B 1 30 ? 39.786 -55.853 137.537 1.00 17.58 87 SER B CA 1
ATOM 2540 C C . SER B 1 30 ? 38.907 -55.633 138.743 1.00 19.11 87 SER B C 1
ATOM 2541 O O . SER B 1 30 ? 38.803 -54.520 139.267 1.00 19.49 87 SER B O 1
ATOM 2544 N N . TYR B 1 31 ? 38.303 -56.726 139.167 1.00 14.83 88 TYR B N 1
ATOM 2545 C CA . TYR B 1 31 ? 37.412 -56.752 140.329 1.00 14.54 88 TYR B CA 1
ATOM 2546 C C . TYR B 1 31 ? 37.867 -57.907 141.190 1.00 13.83 88 TYR B C 1
ATOM 2547 O O . TYR B 1 31 ? 37.970 -59.041 140.702 1.00 16.53 88 TYR B O 1
ATOM 2556 N N . ALA B 1 32 ? 38.121 -57.629 142.467 1.00 15.03 89 ALA B N 1
ATOM 2557 C CA . ALA B 1 32 ? 38.478 -58.678 143.413 1.00 13.85 89 ALA B CA 1
ATOM 2558 C C . ALA B 1 32 ? 37.565 -58.580 144.604 1.00 13.90 89 ALA B C 1
ATOM 2559 O O . ALA B 1 32 ? 37.290 -57.478 145.084 1.00 15.37 89 ALA B O 1
ATOM 2561 N N . ALA B 1 33 ? 37.091 -59.719 145.096 1.00 13.38 90 ALA B N 1
ATOM 2562 C CA . ALA B 1 33 ? 36.177 -59.654 146.237 1.00 13.58 90 ALA B CA 1
ATOM 2563 C C . ALA B 1 33 ? 36.414 -60.796 147.194 1.00 12.76 90 ALA B C 1
ATOM 2564 O O . ALA B 1 33 ? 36.648 -61.928 146.766 1.00 12.90 90 ALA B O 1
ATOM 2566 N N . VAL B 1 34 ? 36.332 -60.495 148.485 1.00 13.03 91 VAL B N 1
ATOM 2567 C CA . VAL B 1 34 ? 36.278 -61.516 149.528 1.00 13.10 91 VAL B CA 1
ATOM 2568 C C . VAL B 1 34 ? 34.904 -61.445 150.174 1.00 12.50 91 VAL B C 1
ATOM 2569 O O . VAL B 1 34 ? 34.493 -60.379 150.651 1.00 13.47 91 VAL B O 1
ATOM 2573 N N . PHE B 1 35 ? 34.195 -62.574 150.195 1.00 12.08 92 PHE B N 1
ATOM 2574 C CA . PHE B 1 35 ? 32.888 -62.676 150.851 1.00 12.34 92 PHE B CA 1
ATOM 2575 C C . PHE B 1 35 ? 33.018 -63.612 152.038 1.00 16.39 92 PHE B C 1
ATOM 2576 O O . PHE B 1 35 ? 33.509 -64.715 151.903 1.00 16.36 92 PHE B O 1
ATOM 2584 N N . ASP B 1 36 ? 32.596 -63.169 153.212 1.00 12.60 93 ASP B N 1
ATOM 2585 C CA . ASP B 1 36 ? 32.589 -64.052 154.376 1.00 14.04 93 ASP B CA 1
ATOM 2586 C C . ASP B 1 36 ? 31.124 -64.312 154.748 1.00 13.26 93 ASP B C 1
ATOM 2587 O O . ASP B 1 36 ? 30.454 -63.493 155.382 1.00 14.41 93 ASP B O 1
ATOM 2592 N N . GLY B 1 37 ? 30.626 -65.467 154.330 1.00 13.96 94 GLY B N 1
ATOM 2593 C CA . GLY B 1 37 ? 29.246 -65.821 154.613 1.00 12.83 94 GLY B CA 1
ATOM 2594 C C . GLY B 1 37 ? 29.056 -66.291 156.037 1.00 16.33 94 GLY B C 1
ATOM 2595 O O . GLY B 1 37 ? 29.996 -66.732 156.693 1.00 15.65 94 GLY B O 1
ATOM 2596 N N . HIS B 1 38 ? 27.817 -66.193 156.499 1.00 16.46 95 HIS B N 1
ATOM 2597 C CA . HIS B 1 38 ? 27.440 -66.732 157.803 1.00 17.68 95 HIS B CA 1
ATOM 2598 C C . HIS B 1 38 ? 26.025 -67.307 157.750 1.00 26.13 95 HIS B C 1
ATOM 2599 O O . HIS B 1 38 ? 25.192 -66.859 156.958 1.00 20.22 95 HIS B O 1
ATOM 2606 N N . ALA B 1 39 ? 25.789 -68.322 158.578 1.00 22.53 96 ALA B N 1
ATOM 2607 C CA . ALA B 1 39 ? 24.479 -68.968 158.691 1.00 22.71 96 ALA B CA 1
ATOM 2608 C C . ALA B 1 39 ? 23.992 -69.520 157.359 1.00 24.09 96 ALA B C 1
ATOM 2609 O O . ALA B 1 39 ? 22.806 -69.434 157.031 1.00 26.54 96 ALA B O 1
ATOM 2611 N N . GLY B 1 40 ? 24.915 -70.099 156.598 1.00 20.31 97 GLY B N 1
ATOM 2612 C CA . GLY B 1 40 ? 24.594 -70.694 155.314 1.00 24.27 97 GLY B CA 1
ATOM 2613 C C . GLY B 1 40 ? 25.336 -70.017 154.177 1.00 26.67 97 GLY B C 1
ATOM 2614 O O . GLY B 1 40 ? 25.981 -68.982 154.373 1.00 23.16 97 GLY B O 1
ATOM 2615 N N . SER B 1 41 ? 25.239 -70.591 152.982 1.00 24.64 98 SER B N 1
ATOM 2616 C CA . SER B 1 41 ? 25.994 -70.098 151.839 1.00 29.03 98 SER B CA 1
ATOM 2617 C C . SER B 1 41 ? 25.146 -69.404 150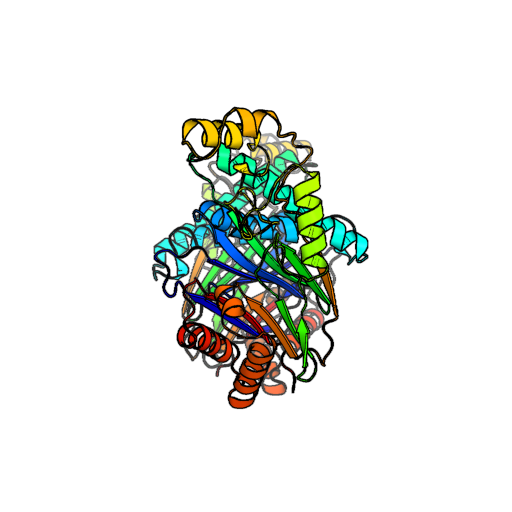.773 1.00 18.60 98 SER B C 1
ATOM 2618 O O . SER B 1 41 ? 25.691 -68.916 149.800 1.00 22.59 98 SER B O 1
ATOM 2621 N N . SER B 1 42 ? 23.831 -69.354 150.963 1.00 23.17 99 SER B N 1
ATOM 2622 C CA . SER B 1 42 ? 22.953 -68.813 149.927 1.00 25.66 99 SER B CA 1
ATOM 2623 C C . SER B 1 42 ? 23.251 -67.359 149.585 1.00 24.21 99 SER B C 1
ATOM 2624 O O . SER B 1 42 ? 23.186 -66.972 148.416 1.00 22.50 99 SER B O 1
ATOM 2627 N N . SER B 1 43 ? 23.593 -66.554 150.593 1.00 22.51 100 SER B N 1
ATOM 2628 C CA . SER B 1 43 ? 23.928 -65.151 150.330 1.00 20.12 100 SER B CA 1
ATOM 2629 C C . SER B 1 43 ? 25.243 -64.992 149.552 1.00 19.27 100 SER B C 1
ATOM 2630 O O . SER B 1 43 ? 25.313 -64.206 148.619 1.00 18.66 100 SER B O 1
ATOM 2633 N N . VAL B 1 44 ? 26.276 -65.728 149.945 1.00 20.54 101 VAL B N 1
ATOM 2634 C CA . VAL B 1 44 ? 27.531 -65.709 149.201 1.00 17.17 101 VAL B CA 1
ATOM 2635 C C . VAL B 1 44 ? 27.340 -66.150 147.754 1.00 20.24 101 VAL B C 1
ATOM 2636 O O . VAL B 1 44 ? 27.855 -65.522 146.827 1.00 19.17 101 VAL B O 1
ATOM 2640 N N . LYS B 1 45 ? 26.582 -67.204 147.555 1.00 21.59 102 LYS B N 1
ATOM 2641 C CA . LYS B 1 45 ? 26.327 -67.707 146.211 1.00 21.33 102 LYS B CA 1
ATOM 2642 C C . LYS B 1 45 ? 25.665 -66.650 145.359 1.00 24.16 102 LYS B C 1
ATOM 2643 O O . LYS B 1 45 ? 26.012 -66.443 144.243 1.00 24.70 102 LYS B O 1
ATOM 2649 N N . PHE B 1 46 ? 24.699 -65.958 145.939 1.00 23.49 103 PHE B N 1
ATOM 2650 C CA . PHE B 1 46 ? 24.030 -64.877 145.235 1.00 22.85 103 PHE B CA 1
ATOM 2651 C C . PHE B 1 46 ? 25.032 -63.779 144.879 1.00 21.29 103 PHE B C 1
ATOM 2652 O O . PHE B 1 46 ? 25.089 -63.343 143.727 1.00 22.80 103 PHE B O 1
ATOM 2660 N N . LEU B 1 47 ? 25.855 -63.373 145.837 1.00 19.57 104 LEU B N 1
ATOM 2661 C CA . LEU B 1 47 ? 26.803 -62.288 145.613 1.00 19.07 104 LEU B CA 1
ATOM 2662 C C . LEU B 1 47 ? 27.846 -62.624 144.554 1.00 21.22 104 LEU B C 1
ATOM 2663 O O . LEU B 1 47 ? 28.243 -61.743 143.787 1.00 20.13 104 LEU B O 1
ATOM 2668 N N . ARG B 1 48 ? 28.223 -63.872 144.479 1.00 21.76 105 ARG B N 1
ATOM 2669 C CA . ARG B 1 48 ? 29.361 -64.261 143.699 1.00 23.56 105 ARG B CA 1
ATOM 2670 C C . ARG B 1 48 ? 29.147 -63.887 142.293 1.00 30.58 105 ARG B C 1
ATOM 2671 O O . ARG B 1 48 ? 29.991 -63.333 141.694 1.00 31.99 105 ARG B O 1
ATOM 2679 N N . GLU B 1 49 ? 27.975 -64.083 141.767 1.00 30.51 106 GLU B N 1
ATOM 2680 C CA . GLU B 1 49 ? 27.711 -63.453 140.498 1.00 43.94 106 GLU B CA 1
ATOM 2681 C C . GLU B 1 49 ? 27.030 -62.095 140.438 1.00 39.93 106 GLU B C 1
ATOM 2682 O O . GLU B 1 49 ? 27.384 -61.266 139.641 1.00 40.15 106 GLU B O 1
ATOM 2688 N N . GLU B 1 50 ? 26.029 -61.892 141.266 1.00 25.30 107 GLU B N 1
ATOM 2689 C CA . GLU B 1 50 ? 25.263 -60.703 141.140 1.00 25.51 107 GLU B CA 1
ATOM 2690 C C . GLU B 1 50 ? 26.030 -59.461 141.455 1.00 23.22 107 GLU B C 1
ATOM 2691 O O . GLU B 1 50 ? 25.785 -58.476 140.889 1.00 24.05 107 GLU B O 1
ATOM 2697 N N . LEU B 1 51 ? 26.918 -59.501 142.433 1.00 21.66 108 LEU B N 1
ATOM 2698 C CA . LEU B 1 51 ? 27.592 -58.269 142.820 1.00 22.43 108 LEU B CA 1
ATOM 2699 C C . LEU B 1 51 ? 28.517 -57.726 141.720 1.00 21.63 108 LEU B C 1
ATOM 2700 O O . LEU B 1 51 ? 28.535 -56.518 141.481 1.00 19.48 108 LEU B O 1
ATOM 2705 N N . TYR B 1 52 ? 29.286 -58.573 141.039 1.00 20.59 109 TYR B N 1
ATOM 2706 C CA . TYR B 1 52 ? 30.136 -58.105 139.928 1.00 21.28 109 TYR B CA 1
ATOM 2707 C C . TYR B 1 52 ? 29.335 -57.423 138.845 1.00 24.93 109 TYR B C 1
ATOM 2708 O O . TYR B 1 52 ? 29.633 -56.382 138.452 1.00 23.88 109 TYR B O 1
ATOM 2717 N N . LYS B 1 53 ? 28.291 -58.080 138.421 1.00 26.94 110 LYS B N 1
ATOM 2718 C CA . LYS B 1 53 ? 27.460 -57.595 137.365 1.00 29.67 110 LYS B CA 1
ATOM 2719 C C . LYS B 1 53 ? 26.912 -56.233 137.644 1.00 25.11 110 LYS B C 1
ATOM 2720 O O . LYS B 1 53 ? 26.891 -55.382 136.813 1.00 27.52 110 LYS B O 1
ATOM 2726 N N . GLU B 1 54 ? 26.439 -56.050 138.858 1.00 22.91 111 GLU B N 1
ATOM 2727 C CA . GLU B 1 54 ? 25.884 -54.786 139.228 1.00 23.81 111 GLU B CA 1
ATOM 2728 C C . GLU B 1 54 ? 26.902 -53.687 139.395 1.00 23.55 111 GLU B C 1
ATOM 2729 O O . GLU B 1 54 ? 26.655 -52.598 139.042 1.00 25.68 111 GLU B O 1
ATOM 2735 N N . CYS B 1 55 ? 28.051 -53.987 139.964 1.00 21.38 112 CYS B N 1
ATOM 2736 C CA . CYS B 1 55 ? 29.069 -52.987 140.131 1.00 21.67 112 CYS B CA 1
ATOM 2737 C C . CYS B 1 55 ? 29.621 -52.507 138.794 1.00 24.25 112 CYS B C 1
ATOM 2738 O O . CYS B 1 55 ? 29.823 -51.371 138.600 1.00 26.99 112 CYS B O 1
ATOM 2741 N N . VAL B 1 56 ? 29.864 -53.444 137.926 1.00 24.73 113 VAL B N 1
ATOM 2742 C CA . VAL B 1 56 ? 30.425 -53.117 136.632 1.00 27.56 113 VAL B CA 1
ATOM 2743 C C . VAL B 1 56 ? 29.407 -52.402 135.766 1.00 30.58 113 VAL B C 1
ATOM 2744 O O . VAL B 1 56 ? 29.742 -51.446 135.064 1.00 35.43 113 VAL B O 1
ATOM 2748 N N . GLY B 1 57 ? 28.158 -52.853 135.834 1.00 30.67 114 GLY B N 1
ATOM 2749 C CA . GLY B 1 57 ? 27.082 -52.179 135.132 1.00 34.05 114 GLY B CA 1
ATOM 2750 C C . GLY B 1 57 ? 26.977 -50.721 135.534 1.00 35.12 114 GLY B C 1
ATOM 2751 O O . GLY B 1 57 ? 26.831 -49.834 134.676 1.00 38.67 114 GLY B O 1
ATOM 2752 N N . ALA B 1 58 ? 27.063 -50.479 136.839 1.00 33.89 115 ALA B N 1
ATOM 2753 C CA . ALA B 1 58 ? 26.977 -49.134 137.398 1.00 37.36 115 ALA B CA 1
ATOM 2754 C C . ALA B 1 58 ? 28.155 -48.254 136.985 1.00 35.41 115 ALA B C 1
ATOM 2755 O O . ALA B 1 58 ? 27.995 -47.053 136.763 1.00 41.42 115 ALA B O 1
ATOM 2757 N N . LEU B 1 59 ? 29.337 -48.848 136.877 1.00 33.37 116 LEU B N 1
ATOM 2758 C CA . LEU B 1 59 ? 30.529 -48.085 136.510 1.00 35.01 116 LEU B CA 1
ATOM 2759 C C . LEU B 1 59 ? 30.662 -47.868 135.008 1.00 43.63 116 LEU B C 1
ATOM 2760 O O . LEU B 1 59 ? 31.320 -46.926 134.561 1.00 42.77 116 LEU B O 1
ATOM 2765 N N . GLN B 1 60 ? 30.004 -48.711 134.273 1.00 39.19 117 GLN B N 1
ATOM 2766 C CA . GLN B 1 60 ? 30.054 -48.549 132.860 1.00 45.59 117 GLN B CA 1
ATOM 2767 C C . GLN B 1 60 ? 28.969 -47.609 132.398 1.00 49.84 117 GLN B C 1
ATOM 2768 O O . GLN B 1 60 ? 29.062 -47.058 131.302 1.00 57.37 117 GLN B O 1
ATOM 2774 N N . ALA B 1 61 ? 27.931 -47.421 133.178 1.00 56.52 118 ALA B N 1
ATOM 2775 C CA . ALA B 1 61 ? 26.945 -46.486 132.715 1.00 59.40 118 ALA B CA 1
ATOM 2776 C C . ALA B 1 61 ? 27.507 -45.083 132.930 1.00 63.24 118 ALA B C 1
ATOM 2777 O O . ALA B 1 61 ? 27.560 -44.590 134.058 1.00 64.92 118 ALA B O 1
ATOM 2779 N N . GLY B 1 62 ? 27.932 -44.450 131.841 1.00 76.99 119 GLY B N 1
ATOM 2780 C CA . GLY B 1 62 ? 28.509 -43.120 131.909 1.00 80.73 119 GLY B CA 1
ATOM 2781 C C . GLY B 1 62 ? 30.026 -43.124 131.903 1.00 78.77 119 GLY B C 1
ATOM 2782 O O . GLY B 1 62 ? 30.650 -42.065 132.026 1.00 78.12 119 GLY B O 1
ATOM 2783 N N . SER B 1 63 ? 30.606 -44.293 131.766 1.00 74.91 120 SER B N 1
ATOM 2784 C CA . SER B 1 63 ? 32.040 -44.460 131.745 1.00 68.36 120 SER B CA 1
ATOM 2785 C C . SER B 1 63 ? 32.696 -43.854 132.960 1.00 61.85 120 SER B C 1
ATOM 2786 O O . SER B 1 63 ? 33.643 -43.125 132.833 1.00 56.02 120 SER B O 1
ATOM 2789 N N . LEU B 1 64 ? 32.192 -44.191 134.144 1.00 48.06 121 LEU B N 1
ATOM 2790 C CA . LEU B 1 64 ? 32.617 -43.537 135.380 1.00 47.06 121 LEU B CA 1
ATOM 2791 C C . LEU B 1 64 ? 34.071 -43.797 135.750 1.00 46.09 121 LEU B C 1
ATOM 2792 O O . LEU B 1 64 ? 34.757 -42.901 136.240 1.00 47.82 121 LEU B O 1
ATOM 2797 N N . LEU B 1 65 ? 34.537 -44.987 135.528 1.00 54.53 122 LEU B N 1
ATOM 2798 C CA . LEU B 1 65 ? 35.904 -45.272 135.823 1.00 60.44 122 LEU B CA 1
ATOM 2799 C C . LEU B 1 65 ? 36.786 -44.352 135.022 1.00 66.98 122 LEU B C 1
ATOM 2800 O O . LEU B 1 65 ? 37.670 -43.729 135.531 1.00 69.55 122 LEU B O 1
ATOM 2805 N N . ASN B 1 66 ? 36.459 -44.106 133.765 1.00 66.50 123 ASN B N 1
ATOM 2806 C CA . ASN B 1 66 ? 37.284 -43.187 132.987 1.00 72.57 123 ASN B CA 1
ATOM 2807 C C . ASN B 1 66 ? 37.267 -41.738 133.369 1.00 77.61 123 ASN B C 1
ATOM 2808 O O . ASN B 1 66 ? 38.305 -41.125 133.456 1.00 81.92 123 ASN B O 1
ATOM 2813 N N . GLY B 1 67 ? 36.085 -41.179 133.573 1.00 78.37 124 GLY B N 1
ATOM 2814 C CA . GLY B 1 67 ? 35.983 -39.800 133.971 1.00 82.07 124 GLY B CA 1
ATOM 2815 C C . GLY B 1 67 ? 36.287 -39.809 135.437 1.00 79.02 124 GLY B C 1
ATOM 2816 O O . GLY B 1 67 ? 35.657 -40.562 136.147 1.00 79.69 124 GLY B O 1
ATOM 2817 N N . GLY B 1 68 ? 37.256 -39.029 135.894 1.00 77.08 125 GLY B N 1
ATOM 2818 C CA . GLY B 1 68 ? 37.850 -39.278 137.205 1.00 77.72 125 GLY B CA 1
ATOM 2819 C C . GLY B 1 68 ? 37.085 -38.888 138.461 1.00 79.83 125 GLY B C 1
ATOM 2820 O O . GLY B 1 68 ? 37.703 -38.460 139.442 1.00 80.38 125 GLY B O 1
ATOM 2821 N N . ASP B 1 69 ? 35.766 -39.024 138.453 1.00 47.89 126 ASP B N 1
ATOM 2822 C CA . ASP B 1 69 ? 34.965 -38.437 139.505 1.00 45.92 126 ASP B CA 1
ATOM 2823 C C . ASP B 1 69 ? 34.671 -39.364 140.699 1.00 38.24 126 ASP B C 1
ATOM 2824 O O . ASP B 1 69 ? 33.803 -40.151 140.628 1.00 39.08 126 ASP B O 1
ATOM 2829 N N . PHE B 1 70 ? 35.390 -39.201 141.785 1.00 31.65 127 PHE B N 1
ATOM 2830 C CA . PHE B 1 70 ? 35.199 -40.058 142.945 1.00 36.62 127 PHE B CA 1
ATOM 2831 C C . PHE B 1 70 ? 33.770 -40.043 143.459 1.00 36.09 127 PHE B C 1
ATOM 2832 O O . PHE B 1 70 ? 33.214 -41.062 143.709 1.00 28.45 127 PHE B O 1
ATOM 2840 N N . ALA B 1 71 ? 33.182 -38.881 143.625 1.00 33.16 128 ALA B N 1
ATOM 2841 C CA . ALA B 1 71 ? 31.828 -38.815 144.165 1.00 30.15 128 ALA B CA 1
ATOM 2842 C C . ALA B 1 71 ? 30.844 -39.634 143.324 1.00 30.44 128 ALA B C 1
ATOM 2843 O O . ALA B 1 71 ? 29.964 -40.308 143.863 1.00 30.65 128 ALA B O 1
ATOM 2845 N N . ALA B 1 72 ? 31.005 -39.579 142.004 1.00 29.77 129 ALA B N 1
ATOM 2846 C CA . ALA B 1 72 ? 30.144 -40.324 141.089 1.00 27.92 129 ALA B CA 1
ATOM 2847 C C . ALA B 1 72 ? 30.395 -41.828 141.193 1.00 27.56 129 ALA B C 1
ATOM 2848 O O . ALA B 1 72 ? 29.460 -42.628 141.162 1.00 27.17 129 ALA B O 1
ATOM 2850 N N . ILE B 1 73 ? 31.662 -42.209 141.315 1.00 26.88 130 ILE B N 1
ATOM 2851 C CA . ILE B 1 73 ? 32.019 -43.619 141.465 1.00 27.27 130 ILE B CA 1
ATOM 2852 C C . ILE B 1 73 ? 31.526 -44.165 142.805 1.00 29.60 130 ILE B C 1
ATOM 2853 O O . ILE B 1 73 ? 30.950 -45.257 142.870 1.00 24.62 130 ILE B O 1
ATOM 2858 N N . LYS B 1 74 ? 31.738 -43.398 143.873 1.00 23.02 131 LYS B N 1
ATOM 2859 C CA . LYS B 1 74 ? 31.205 -43.755 145.189 1.00 25.03 131 LYS B CA 1
ATOM 2860 C C . LYS B 1 74 ? 29.684 -43.934 145.148 1.00 22.90 131 LYS B C 1
ATOM 2861 O O . LYS B 1 74 ? 29.157 -44.921 145.659 1.00 22.54 131 LYS B O 1
ATOM 2867 N N . GLU B 1 75 ? 28.981 -42.985 144.534 1.00 23.78 132 GLU B N 1
ATOM 2868 C CA . GLU B 1 75 ? 27.526 -43.074 144.431 1.00 23.66 132 GLU B CA 1
ATOM 2869 C C . GLU B 1 75 ? 27.107 -44.368 143.739 1.00 24.39 132 GLU B C 1
ATOM 2870 O O . GLU B 1 75 ? 26.197 -45.073 144.201 1.00 22.36 132 GLU B O 1
ATOM 2876 N N . ALA B 1 76 ? 27.796 -44.685 142.649 1.00 22.11 133 ALA B N 1
ATOM 2877 C CA . ALA B 1 76 ? 27.459 -45.856 141.844 1.00 22.71 133 ALA B CA 1
ATOM 2878 C C . ALA B 1 76 ? 27.691 -47.161 142.592 1.00 19.50 133 ALA B C 1
ATOM 2879 O O . ALA B 1 76 ? 26.864 -48.080 142.530 1.00 20.03 133 ALA B O 1
ATOM 2881 N N . LEU B 1 77 ? 28.816 -47.242 143.294 1.00 19.81 134 LEU B N 1
ATOM 2882 C CA . LEU B 1 77 ? 29.149 -48.443 144.057 1.00 17.86 134 LEU B CA 1
ATOM 2883 C C . LEU B 1 77 ? 28.173 -48.666 145.217 1.00 19.59 134 LEU B C 1
ATOM 2884 O O . LEU B 1 77 ? 27.722 -49.796 145.460 1.00 19.87 134 LEU B O 1
ATOM 2889 N N . ILE B 1 78 ? 27.827 -47.595 145.922 1.00 18.17 135 ILE B N 1
ATOM 2890 C CA . ILE B 1 78 ? 26.855 -47.708 147.011 1.00 18.51 135 ILE B CA 1
ATOM 2891 C C . ILE B 1 78 ? 25.496 -48.150 146.475 1.00 21.33 135 ILE B C 1
ATOM 2892 O O . ILE B 1 78 ? 24.874 -49.060 147.018 1.00 20.05 135 ILE B O 1
ATOM 2897 N N . LYS B 1 79 ? 25.056 -47.518 145.397 1.00 22.04 136 LYS B N 1
ATOM 2898 C CA . LYS B 1 79 ? 23.799 -47.898 144.762 1.00 23.69 136 LYS B CA 1
ATOM 2899 C C . LYS B 1 79 ? 23.831 -49.370 144.336 1.00 21.81 136 LYS B C 1
ATOM 2900 O O . LYS B 1 79 ? 22.821 -50.070 144.455 1.00 22.37 136 LYS B O 1
ATOM 2906 N N . ALA B 1 80 ? 24.979 -49.834 143.834 1.00 19.87 137 ALA B N 1
ATOM 2907 C CA . ALA B 1 80 ? 25.083 -51.220 143.388 1.00 21.71 137 ALA B CA 1
ATOM 2908 C C . ALA B 1 80 ? 24.941 -52.185 144.559 1.00 17.31 137 ALA B C 1
ATOM 2909 O O . ALA B 1 80 ? 24.214 -53.175 144.473 1.00 20.37 137 ALA B O 1
ATOM 2911 N N . PHE B 1 81 ? 25.640 -51.903 145.655 1.00 18.95 138 PHE B N 1
ATOM 2912 C CA . PHE B 1 81 ? 25.521 -52.732 146.858 1.00 18.02 138 PHE B CA 1
ATOM 2913 C C . PHE B 1 81 ? 24.076 -52.771 147.342 1.00 20.46 138 PHE B C 1
ATOM 2914 O O . PHE B 1 81 ? 23.537 -53.836 147.632 1.00 16.89 138 PHE B O 1
ATOM 2922 N N . GLU B 1 82 ? 23.442 -51.605 147.404 1.00 17.17 139 GLU B N 1
ATOM 2923 C CA . GLU B 1 82 ? 22.086 -51.534 147.926 1.00 19.34 139 GLU B CA 1
ATOM 2924 C C . GLU B 1 82 ? 21.088 -52.257 147.025 1.00 22.05 139 GLU B C 1
ATOM 2925 O O . GLU B 1 82 ? 20.155 -52.898 147.520 1.00 21.66 139 GLU B O 1
ATOM 2931 N N . SER B 1 83 ? 21.295 -52.173 145.711 1.00 21.23 140 SER B N 1
ATOM 2932 C CA . SER B 1 83 ? 20.416 -52.852 144.758 1.00 22.68 140 SER B CA 1
ATOM 2933 C C . SER B 1 83 ? 20.558 -54.363 144.891 1.00 20.60 140 SER B C 1
ATOM 2934 O O . SER B 1 83 ? 19.557 -55.089 144.936 1.00 24.79 140 SER B O 1
ATOM 2937 N N . VAL B 1 84 ? 21.804 -54.829 144.965 1.00 19.76 141 VAL B N 1
ATOM 2938 C CA . VAL B 1 84 ? 22.070 -56.247 145.129 1.00 17.49 141 VAL B CA 1
ATOM 2939 C C . VAL B 1 84 ? 21.457 -56.768 146.421 1.00 17.11 141 VAL B C 1
ATOM 2940 O O . VAL B 1 84 ? 20.838 -57.834 146.433 1.00 20.15 141 VAL B O 1
ATOM 2944 N N . ASP B 1 85 ? 21.567 -56.004 147.502 1.00 16.92 142 ASP B N 1
ATOM 2945 C CA . ASP B 1 85 ? 20.985 -56.479 148.751 1.00 18.89 142 ASP B CA 1
ATOM 2946 C C . ASP B 1 85 ? 19.470 -56.584 148.633 1.00 20.63 142 ASP B C 1
ATOM 2947 O O . ASP B 1 85 ? 18.887 -57.553 149.100 1.00 19.46 142 ASP B O 1
ATOM 2952 N N . ARG B 1 86 ? 18.842 -55.599 147.985 1.00 20.74 143 ARG B N 1
ATOM 2953 C CA . ARG B 1 86 ? 17.392 -55.616 147.819 1.00 22.77 143 ARG B CA 1
ATOM 2954 C C . ARG B 1 86 ? 16.975 -56.849 147.042 1.00 23.16 143 ARG B C 1
ATOM 2955 O O . ARG B 1 86 ? 15.972 -57.486 147.364 1.00 26.60 143 ARG B O 1
ATOM 2963 N N . ASN B 1 87 ? 17.752 -57.184 146.014 1.00 22.06 144 ASN B N 1
ATOM 2964 C CA . ASN B 1 87 ? 17.419 -58.341 145.198 1.00 25.06 144 ASN B CA 1
ATOM 2965 C C . ASN B 1 87 ? 17.710 -59.641 145.934 1.00 22.75 144 ASN B C 1
ATOM 2966 O O . ASN B 1 87 ? 16.982 -60.626 145.775 1.00 24.45 144 ASN B O 1
ATOM 2971 N N . LEU B 1 88 ? 18.761 -59.631 146.749 1.00 19.99 145 LEU B N 1
ATOM 2972 C CA . LEU B 1 88 ? 19.088 -60.783 147.578 1.00 19.46 145 LEU B CA 1
ATOM 2973 C C . LEU B 1 88 ? 17.971 -61.058 148.580 1.00 20.31 145 LEU B C 1
ATOM 2974 O O . LEU B 1 88 ? 17.588 -62.212 148.777 1.00 21.09 145 LEU B O 1
ATOM 2979 N N . LEU B 1 89 ? 17.466 -60.008 149.227 1.00 20.62 146 LEU B N 1
ATOM 2980 C CA . LEU B 1 89 ? 16.386 -60.185 150.202 1.00 22.12 146 LEU B CA 1
ATOM 2981 C C . LEU B 1 89 ? 15.135 -60.732 149.522 1.00 24.35 146 LEU B C 1
ATOM 2982 O O . LEU B 1 89 ? 14.448 -61.572 150.085 1.00 26.58 146 LEU B O 1
ATOM 2987 N N . LYS B 1 90 ? 14.859 -60.268 148.306 1.00 25.05 147 LYS B N 1
ATOM 2988 C CA . LYS B 1 90 ? 13.740 -60.804 147.539 1.00 27.60 147 LYS B CA 1
ATOM 2989 C C . LYS B 1 90 ? 13.954 -62.282 147.244 1.00 27.47 147 LYS B C 1
ATOM 2990 O O . LYS B 1 90 ? 13.022 -63.089 147.361 1.00 29.32 147 LYS B O 1
ATOM 2996 N N . TRP B 1 91 ? 15.184 -62.632 146.865 1.00 25.76 148 TRP B N 1
ATOM 2997 C CA . TRP B 1 91 ? 15.527 -64.009 146.563 1.00 28.74 148 TRP B CA 1
ATOM 2998 C C . TRP B 1 91 ? 15.359 -64.860 147.809 1.00 26.54 148 TRP B C 1
ATOM 2999 O O . TRP B 1 91 ? 14.779 -65.949 147.754 1.00 29.81 148 TRP B O 1
ATOM 3010 N N . LEU B 1 92 ? 15.863 -64.356 148.934 1.00 26.74 149 LEU B N 1
ATOM 3011 C CA . LEU B 1 92 ? 15.766 -65.056 150.210 1.00 27.01 149 LEU B CA 1
ATOM 3012 C C . LEU B 1 92 ? 14.308 -65.252 150.612 1.00 35.80 149 LEU B C 1
ATOM 3013 O O . LEU B 1 92 ? 13.962 -66.290 151.135 1.00 37.41 149 LEU B O 1
ATOM 3018 N N . GLU B 1 93 ? 13.466 -64.252 150.372 1.00 50.85 150 GLU B N 1
ATOM 3019 C CA . GLU B 1 93 ? 12.046 -64.362 150.713 1.00 52.97 150 GLU B CA 1
ATOM 3020 C C . GLU B 1 93 ? 11.320 -65.402 149.856 1.00 54.20 150 GLU B C 1
ATOM 3021 O O . GLU B 1 93 ? 10.418 -66.094 150.333 1.00 58.85 150 GLU B O 1
ATOM 3027 N N . ALA B 1 94 ? 11.721 -65.508 148.594 1.00 50.63 151 ALA B N 1
ATOM 3028 C CA . ALA B 1 94 ? 11.058 -66.382 147.630 1.00 51.39 151 ALA B CA 1
ATOM 3029 C C . ALA B 1 94 ? 11.605 -67.805 147.631 1.00 55.61 151 ALA B C 1
ATOM 3030 O O . ALA B 1 94 ? 10.926 -68.745 147.221 1.00 58.40 151 ALA B O 1
ATOM 3032 N N . ASN B 1 95 ? 12.802 -67.965 148.168 1.00 56.78 152 ASN B N 1
ATOM 3033 C CA . ASN B 1 95 ? 13.446 -69.249 148.318 1.00 61.38 152 ASN B CA 1
ATOM 3034 C C . ASN B 1 95 ? 13.798 -69.601 149.791 1.00 89.69 152 ASN B C 1
ATOM 3035 O O . ASN B 1 95 ? 14.751 -70.279 150.035 1.00 91.31 152 ASN B O 1
ATOM 3040 N N . GLY B 1 96 ? 12.982 -69.137 150.740 1.00 96.20 153 GLY B N 1
ATOM 3041 C CA . GLY B 1 96 ? 13.240 -69.002 152.188 1.00 101.70 153 GLY B CA 1
ATOM 3042 C C . GLY B 1 96 ? 13.462 -70.039 153.320 1.00 109.09 153 GLY B C 1
ATOM 3043 O O . GLY B 1 96 ? 14.100 -69.745 154.284 1.00 113.01 153 GLY B O 1
ATOM 3044 N N . ASP B 1 97 ? 12.784 -71.158 153.334 1.00 110.98 154 ASP B N 1
ATOM 3045 C CA . ASP B 1 97 ? 13.247 -72.255 154.143 1.00 116.88 154 ASP B CA 1
ATOM 3046 C C . ASP B 1 97 ? 13.358 -71.837 155.577 1.00 120.04 154 ASP B C 1
ATOM 3047 O O . ASP B 1 97 ? 14.165 -72.369 156.328 1.00 122.98 154 ASP B O 1
ATOM 3052 N N . GLU B 1 98 ? 12.558 -70.883 155.992 1.00 120.00 155 GLU B N 1
ATOM 3053 C CA . GLU B 1 98 ? 13.061 -70.000 157.010 1.00 121.27 155 GLU B CA 1
ATOM 3054 C C . GLU B 1 98 ? 13.141 -70.793 158.299 1.00 129.87 155 GLU B C 1
ATOM 3055 O O . GLU B 1 98 ? 12.126 -71.318 158.789 1.00 136.87 155 GLU B O 1
ATOM 3061 N N . GLU B 1 99 ? 14.335 -70.867 158.869 1.00 129.49 156 GLU B N 1
ATOM 3062 C CA . GLU B 1 99 ? 15.366 -69.877 158.611 1.00 119.97 156 GLU B CA 1
ATOM 3063 C C . GLU B 1 99 ? 16.246 -70.308 157.501 1.00 114.35 156 GLU B C 1
ATOM 3064 O O . GLU B 1 99 ? 17.125 -71.082 157.743 1.00 117.15 156 GLU B O 1
ATOM 3070 N N . ASP B 1 100 ? 16.155 -69.675 156.347 1.00 52.54 157 ASP B N 1
ATOM 3071 C CA . ASP B 1 100 ? 17.404 -69.295 155.708 1.00 41.61 157 ASP B CA 1
ATOM 3072 C C . ASP B 1 100 ? 17.844 -68.006 156.338 1.00 47.40 157 ASP B C 1
ATOM 3073 O O . ASP B 1 100 ? 17.412 -66.935 155.921 1.00 56.88 157 ASP B O 1
ATOM 3078 N N . GLU B 1 101 ? 18.724 -68.107 157.321 1.00 31.47 158 GLU B N 1
ATOM 3079 C CA . GLU B 1 101 ? 19.123 -66.914 157.965 1.00 33.48 158 GLU B CA 1
ATOM 3080 C C . GLU B 1 101 ? 20.457 -66.444 157.427 1.00 26.02 158 GLU B C 1
ATOM 3081 O O . GLU B 1 101 ? 21.160 -65.832 158.127 1.00 26.22 158 GLU B O 1
ATOM 3087 N N . SER B 1 102 ? 20.780 -66.763 156.194 1.00 24.40 159 SER B N 1
ATOM 3088 C CA . SER B 1 102 ? 22.146 -66.504 155.763 1.00 22.54 159 SER B CA 1
ATOM 3089 C C . SER B 1 102 ? 22.429 -65.014 155.566 1.00 21.27 159 SER B C 1
ATOM 3090 O O . SER B 1 102 ? 21.516 -64.201 155.408 1.00 22.46 159 SER B O 1
ATOM 3093 N N . GLY B 1 103 ? 23.714 -64.678 155.573 1.00 19.48 160 GLY B N 1
ATOM 3094 C CA . GLY B 1 103 ? 24.158 -63.348 155.206 1.00 18.48 160 GLY B CA 1
ATOM 3095 C C . GLY B 1 103 ? 25.595 -63.436 154.732 1.00 16.72 160 GLY B C 1
ATOM 3096 O O . GLY B 1 103 ? 26.189 -64.508 154.736 1.00 16.63 160 GLY B O 1
ATOM 3097 N N . SER B 1 104 ? 26.174 -62.305 154.355 1.00 15.71 161 SER B N 1
ATOM 3098 C CA . SER B 1 104 ? 27.584 -62.294 154.003 1.00 14.28 161 SER B CA 1
ATOM 3099 C C . SER B 1 104 ? 28.137 -60.897 154.120 1.00 13.56 161 SER B C 1
ATOM 3100 O O . SER B 1 104 ? 27.484 -59.934 153.747 1.00 16.02 161 SER B O 1
ATOM 3103 N N . THR B 1 105 ? 29.366 -60.779 154.595 1.00 13.20 162 THR B N 1
ATOM 3104 C CA . THR B 1 105 ? 30.068 -59.512 154.468 1.00 12.70 162 THR B CA 1
ATOM 3105 C C . THR B 1 105 ? 30.757 -59.491 153.086 1.00 14.11 162 THR B C 1
ATOM 3106 O O . THR B 1 105 ? 30.752 -60.485 152.345 1.00 15.15 162 THR B O 1
ATOM 3110 N N . ALA B 1 106 ? 31.326 -58.345 152.729 1.00 14.43 163 ALA B N 1
ATOM 3111 C CA . ALA B 1 106 ? 31.937 -58.195 151.405 1.00 13.94 163 ALA B CA 1
ATOM 3112 C C . ALA B 1 106 ? 32.988 -57.114 151.414 1.00 12.31 163 ALA B C 1
ATOM 3113 O O . ALA B 1 106 ? 32.740 -55.985 151.841 1.00 14.02 163 ALA B O 1
ATOM 3115 N N . THR B 1 107 ? 34.172 -57.447 150.913 1.00 11.91 164 THR B N 1
ATOM 3116 C CA . THR B 1 107 ? 35.187 -56.423 150.703 1.00 12.08 164 THR B CA 1
ATOM 3117 C C . THR B 1 107 ? 35.562 -56.528 149.241 1.00 13.15 164 THR B C 1
ATOM 3118 O O . THR B 1 107 ? 36.024 -57.567 148.803 1.00 13.91 164 THR B O 1
ATOM 3122 N N . VAL B 1 108 ? 35.332 -55.473 148.487 1.00 13.72 165 VAL B N 1
ATOM 3123 C CA . VAL B 1 108 ? 35.546 -55.469 147.040 1.00 12.60 165 VAL B CA 1
ATOM 3124 C C . VAL B 1 108 ? 36.604 -54.449 146.649 1.00 13.78 165 VAL B C 1
ATOM 3125 O O . VAL B 1 108 ? 36.615 -53.405 147.173 1.00 16.26 165 VAL B O 1
ATOM 3129 N N . MET B 1 109 ? 37.486 -54.817 145.718 1.00 14.23 166 MET B N 1
ATOM 3130 C CA . MET B 1 109 ? 38.408 -53.848 145.151 1.00 18.52 166 MET B CA 1
ATOM 3131 C C . MET B 1 109 ? 38.253 -53.821 143.642 1.00 17.57 166 MET B C 1
ATOM 3132 O O . MET B 1 109 ? 38.252 -54.861 142.980 1.00 17.69 166 MET B O 1
ATOM 3137 N N . ILE B 1 110 ? 38.107 -52.623 143.104 1.00 19.42 167 ILE B N 1
ATOM 3138 C CA . ILE B 1 110 ? 38.132 -52.434 141.654 1.00 21.55 167 ILE B CA 1
ATOM 3139 C C . ILE B 1 110 ? 39.382 -51.661 141.329 1.00 23.72 167 ILE B C 1
ATOM 3140 O O . ILE B 1 110 ? 39.627 -50.613 141.912 1.00 24.43 167 ILE B O 1
ATOM 3145 N N . ILE B 1 111 ? 40.189 -52.188 140.421 1.00 25.31 168 ILE B N 1
ATOM 3146 C CA . ILE B 1 111 ? 41.403 -51.491 139.988 1.00 28.04 168 ILE B CA 1
ATOM 3147 C C . ILE B 1 111 ? 41.361 -51.108 138.508 1.00 31.28 168 ILE B C 1
ATOM 3148 O O . ILE B 1 111 ? 41.042 -51.917 137.695 1.00 32.02 168 ILE B O 1
ATOM 3153 N N . ARG B 1 112 ? 41.651 -49.848 138.193 1.00 41.49 169 ARG B N 1
ATOM 3154 C CA . ARG B 1 112 ? 41.790 -49.361 136.821 1.00 41.65 169 ARG B CA 1
ATOM 3155 C C . ARG B 1 112 ? 42.895 -48.362 136.774 1.00 52.68 169 ARG B C 1
ATOM 3156 O O . ARG B 1 112 ? 42.728 -47.335 137.335 1.00 52.53 169 ARG B O 1
ATOM 3164 N N . ASN B 1 113 ? 43.901 -48.501 135.938 1.00 64.68 170 ASN B N 1
ATOM 3165 C CA . ASN B 1 113 ? 45.227 -48.970 136.131 1.00 68.01 170 ASN B CA 1
ATOM 3166 C C . ASN B 1 113 ? 45.990 -48.223 137.199 1.00 63.26 170 ASN B C 1
ATOM 3167 O O . ASN B 1 113 ? 46.846 -48.753 137.809 1.00 68.38 170 ASN B O 1
ATOM 3172 N N . ASP B 1 114 ? 45.772 -46.947 137.307 1.00 47.36 171 ASP B N 1
ATOM 3173 C CA . ASP B 1 114 ? 46.473 -46.152 138.292 1.00 46.12 171 ASP B CA 1
ATOM 3174 C C . ASP B 1 114 ? 45.727 -45.919 139.589 1.00 42.97 171 ASP B C 1
ATOM 3175 O O . ASP B 1 114 ? 46.233 -45.281 140.465 1.00 43.92 171 ASP B O 1
ATOM 3180 N N . VAL B 1 115 ? 44.501 -46.364 139.674 1.00 39.96 172 VAL B N 1
ATOM 3181 C CA . VAL B 1 115 ? 43.717 -46.121 140.868 1.00 37.60 172 VAL B CA 1
ATOM 3182 C C . VAL B 1 115 ? 42.899 -47.340 141.279 1.00 33.76 172 VAL B C 1
ATOM 3183 O O . VAL B 1 115 ? 42.487 -48.078 140.472 1.00 33.05 172 VAL B O 1
ATOM 3187 N N . SER B 1 116 ? 42.730 -47.526 142.574 1.00 24.41 173 SER B N 1
ATOM 3188 C CA . SER B 1 116 ? 41.862 -48.578 143.039 1.00 21.63 173 SER B CA 1
ATOM 3189 C C . SER B 1 116 ? 40.764 -47.991 143.913 1.00 21.23 173 SER B C 1
ATOM 3190 O O . SER B 1 116 ? 40.917 -46.916 144.501 1.00 22.85 173 SER B O 1
ATOM 3193 N N . PHE B 1 117 ? 39.642 -48.678 143.942 1.00 19.15 174 PHE B N 1
ATOM 3194 C CA . PHE B 1 117 ? 38.532 -48.281 144.802 1.00 18.86 174 PHE B CA 1
ATOM 3195 C C . PHE B 1 117 ? 38.142 -49.476 145.627 1.00 21.19 174 PHE B C 1
ATOM 3196 O O . PHE B 1 117 ? 37.996 -50.581 145.101 1.00 20.63 174 PHE B O 1
ATOM 3204 N N . ILE B 1 118 ? 37.962 -49.260 146.924 1.00 17.42 175 ILE B N 1
ATOM 3205 C CA . ILE B 1 118 ? 37.549 -50.333 147.828 1.00 17.07 175 ILE B CA 1
ATOM 3206 C C . ILE B 1 118 ? 36.116 -50.068 148.275 1.00 18.01 175 ILE B C 1
ATOM 3207 O O . ILE B 1 118 ? 35.797 -48.945 148.691 1.00 18.81 175 ILE B O 1
ATOM 3212 N N . ALA B 1 119 ? 35.262 -51.077 148.174 1.00 15.49 176 ALA B N 1
ATOM 3213 C CA . ALA B 1 119 ? 33.900 -50.978 148.694 1.00 14.97 176 ALA B CA 1
ATOM 3214 C C . ALA B 1 119 ? 33.747 -52.038 149.740 1.00 14.56 176 ALA B C 1
ATOM 3215 O O . ALA B 1 119 ? 33.986 -53.204 149.484 1.00 15.32 176 ALA B O 1
ATOM 3217 N N . HIS B 1 120 ? 33.347 -51.638 150.939 1.00 14.56 177 HIS B N 1
ATOM 3218 C CA . HIS B 1 120 ? 33.466 -52.553 152.068 1.00 14.76 177 HIS B CA 1
ATOM 3219 C C . HIS B 1 120 ? 32.289 -52.532 153.046 1.00 14.85 177 HIS B C 1
ATOM 3220 O O . HIS B 1 120 ? 31.833 -51.465 153.479 1.00 15.01 177 HIS B O 1
ATOM 3227 N N . ILE B 1 121 ? 31.800 -53.722 153.380 1.00 13.73 178 ILE B N 1
ATOM 3228 C CA . ILE B 1 121 ? 30.964 -53.870 154.574 1.00 13.78 178 ILE B CA 1
ATOM 3229 C C . ILE B 1 121 ? 31.411 -55.075 155.382 1.00 15.67 178 ILE B C 1
ATOM 3230 O O . ILE B 1 121 ? 31.684 -56.139 154.834 1.00 14.91 178 ILE B O 1
ATOM 3235 N N . GLY B 1 122 ? 31.470 -54.916 156.701 1.00 14.76 179 GLY B N 1
ATOM 3236 C CA . GLY B 1 122 ? 31.684 -56.057 157.573 1.00 15.13 179 GLY B CA 1
ATOM 3237 C C . GLY B 1 122 ? 33.051 -56.156 158.212 1.00 17.35 179 GLY B C 1
ATOM 3238 O O . GLY B 1 122 ? 33.667 -55.149 158.560 1.00 21.28 179 GLY B O 1
ATOM 3239 N N . ASP B 1 123 ? 33.543 -57.376 158.369 1.00 20.23 180 ASP B N 1
ATOM 3240 C CA . ASP B 1 123 ? 34.732 -57.566 159.179 1.00 24.41 180 ASP B CA 1
ATOM 3241 C C . ASP B 1 123 ? 35.886 -58.248 158.480 1.00 21.50 180 ASP B C 1
ATOM 3242 O O . ASP B 1 123 ? 36.806 -58.722 159.155 1.00 21.00 180 ASP B O 1
ATOM 3247 N N . SER B 1 124 ? 35.859 -58.295 157.148 1.00 15.96 181 SER B N 1
ATOM 3248 C CA . SER B 1 124 ? 37.096 -58.575 156.446 1.00 14.17 181 SER B CA 1
ATOM 3249 C C . SER B 1 124 ? 37.899 -57.272 156.514 1.00 14.99 181 SER B C 1
ATOM 3250 O O . SER B 1 124 ? 37.438 -56.274 157.070 1.00 18.66 181 SER B O 1
ATOM 3253 N N . CYS B 1 125 ? 39.118 -57.284 156.006 1.00 16.26 182 CYS B N 1
ATOM 3254 C CA . CYS B 1 125 ? 39.932 -56.080 156.044 1.00 19.67 182 CYS B CA 1
ATOM 3255 C C . CYS B 1 125 ? 40.792 -56.006 154.789 1.00 16.34 182 CYS B C 1
ATOM 3256 O O . CYS B 1 125 ? 41.189 -57.040 154.251 1.00 18.40 182 CYS B O 1
ATOM 3259 N N . ALA B 1 126 ? 41.050 -54.781 154.323 1.00 15.19 183 ALA B N 1
ATOM 3260 C CA . ALA B 1 126 ? 41.988 -54.534 153.241 1.00 15.70 183 ALA B CA 1
ATOM 3261 C C . ALA B 1 126 ? 43.104 -53.641 153.753 1.00 15.60 183 ALA B C 1
ATOM 3262 O O . ALA B 1 126 ? 42.848 -52.672 154.483 1.00 18.06 183 ALA B O 1
ATOM 3264 N N . VAL B 1 127 ? 44.341 -53.981 153.397 1.00 15.80 184 VAL B N 1
ATOM 3265 C CA . VAL B 1 127 ? 45.491 -53.151 153.743 1.00 18.10 184 VAL B CA 1
ATOM 3266 C C . VAL B 1 127 ? 46.424 -53.053 152.554 1.00 19.99 184 VAL B C 1
ATOM 3267 O O . VAL B 1 127 ? 46.312 -53.819 151.609 1.00 21.31 184 VAL B O 1
ATOM 3271 N N . LEU B 1 128 ? 47.357 -52.108 152.621 1.00 20.36 185 LEU B N 1
ATOM 3272 C CA . LEU B 1 128 ? 48.398 -52.027 151.606 1.00 21.16 185 LEU B CA 1
ATOM 3273 C C . LEU B 1 128 ? 49.758 -51.829 152.254 1.00 23.87 185 LEU B C 1
ATOM 3274 O O . LEU B 1 128 ? 49.855 -51.475 153.430 1.00 23.25 185 LEU B O 1
ATOM 3279 N N . SER B 1 129 ? 50.803 -52.045 151.467 1.00 24.32 186 SER B N 1
ATOM 3280 C CA . SER B 1 129 ? 52.157 -51.703 151.862 1.00 27.26 186 SER B CA 1
ATOM 3281 C C . SER B 1 129 ? 52.607 -50.531 151.006 1.00 31.26 186 SER B C 1
ATOM 3282 O O . SER B 1 129 ? 52.596 -50.619 149.777 1.00 28.84 186 SER B O 1
ATOM 3285 N N . ARG B 1 130 ? 52.976 -49.434 151.659 1.00 31.23 187 ARG B N 1
ATOM 3286 C CA . ARG B 1 130 ? 53.511 -48.266 150.967 1.00 33.88 187 ARG B CA 1
ATOM 3287 C C . ARG B 1 130 ? 54.922 -48.015 151.450 1.00 37.13 187 ARG B C 1
ATOM 3288 O O . ARG B 1 130 ? 55.128 -47.627 152.601 1.00 36.02 187 ARG B O 1
ATOM 3296 N N . SER B 1 131 ? 55.884 -48.243 150.561 1.00 34.82 188 SER B N 1
ATOM 3297 C CA . SER B 1 131 ? 57.299 -48.083 150.883 1.00 37.84 188 SER B CA 1
ATOM 3298 C C . SER B 1 131 ? 57.674 -48.826 152.161 1.00 37.22 188 SER B C 1
ATOM 3299 O O . SER B 1 131 ? 58.398 -48.296 153.006 1.00 41.64 188 SER B O 1
ATOM 3302 N N . GLY B 1 132 ? 57.171 -50.048 152.298 1.00 40.48 189 GLY B N 1
ATOM 3303 C CA . GLY B 1 132 ? 57.481 -50.958 153.393 1.00 49.10 189 GLY B CA 1
ATOM 3304 C C . GLY B 1 132 ? 56.557 -50.902 154.600 1.00 53.65 189 GLY B C 1
ATOM 3305 O O . GLY B 1 132 ? 56.569 -51.762 155.483 1.00 64.11 189 GLY B O 1
ATOM 3306 N N . GLN B 1 133 ? 55.749 -49.858 154.624 1.00 42.81 190 GLN B N 1
ATOM 3307 C CA . GLN B 1 133 ? 54.886 -49.565 155.749 1.00 40.96 190 GLN B CA 1
ATOM 3308 C C . GLN B 1 133 ? 53.406 -49.851 155.480 1.00 33.17 190 GLN B C 1
ATOM 3309 O O . GLN B 1 133 ? 52.877 -49.547 154.398 1.00 32.83 190 GLN B O 1
ATOM 3315 N N . ILE B 1 134 ? 52.760 -50.457 156.495 1.00 34.23 191 ILE B N 1
ATOM 3316 C CA . ILE B 1 134 ? 51.361 -50.813 156.355 1.00 30.68 191 ILE B CA 1
ATOM 3317 C C . ILE B 1 134 ? 50.459 -49.580 156.412 1.00 32.40 191 ILE B C 1
ATOM 3318 O O . ILE B 1 134 ? 50.729 -48.641 157.158 1.00 35.03 191 ILE B O 1
ATOM 3323 N N . GLU B 1 135 ? 49.421 -49.579 155.584 1.00 30.17 192 GLU B N 1
ATOM 3324 C CA . GLU B 1 135 ? 48.291 -48.670 155.737 1.00 27.28 192 GLU B CA 1
ATOM 3325 C C . GLU B 1 135 ? 47.017 -49.500 155.709 1.00 25.05 192 GLU B C 1
ATOM 3326 O O . GLU B 1 135 ? 46.766 -50.240 154.758 1.00 25.21 192 GLU B O 1
ATOM 3332 N N . GLU B 1 136 ? 46.213 -49.395 156.762 1.00 26.74 193 GLU B N 1
ATOM 3333 C CA . GLU B 1 136 ? 44.938 -50.099 156.796 1.00 24.26 193 GLU B CA 1
ATOM 3334 C C . GLU B 1 136 ? 43.921 -49.259 156.038 1.00 25.15 193 GLU B C 1
ATOM 3335 O O . GLU B 1 136 ? 43.860 -48.044 156.230 1.00 29.27 193 GLU B O 1
ATOM 3341 N N . LEU B 1 137 ? 43.159 -49.885 155.160 1.00 21.54 194 LEU B N 1
ATOM 3342 C CA . LEU B 1 137 ? 42.286 -49.179 154.287 1.00 25.04 194 LEU B CA 1
ATOM 3343 C C . LEU B 1 137 ? 40.829 -49.160 154.681 1.00 25.93 194 LEU B C 1
ATOM 3344 O O . LEU B 1 137 ? 40.145 -48.269 154.374 1.00 30.00 194 LEU B O 1
ATOM 3349 N N . THR B 1 138 ? 40.388 -50.167 155.390 1.00 19.76 195 THR B N 1
ATOM 3350 C CA . THR B 1 138 ? 38.983 -50.317 155.756 1.00 16.65 195 THR B CA 1
ATOM 3351 C C . THR B 1 138 ? 38.781 -50.270 157.259 1.00 19.90 195 THR B C 1
ATOM 3352 O O . THR B 1 138 ? 39.730 -50.469 158.027 1.00 21.10 195 THR B O 1
ATOM 3356 N N . ASP B 1 139 ? 37.548 -49.983 157.675 1.00 17.52 196 ASP B N 1
ATOM 3357 C CA . ASP B 1 139 ? 37.181 -50.017 159.093 1.00 22.06 196 ASP B CA 1
ATOM 3358 C C . ASP B 1 139 ? 36.211 -51.169 159.330 1.00 23.36 196 ASP B C 1
ATOM 3359 O O . ASP B 1 139 ? 35.338 -51.428 158.506 1.00 22.49 196 ASP B O 1
ATOM 3364 N N . TYR B 1 140 ? 36.330 -51.826 160.472 1.00 20.23 197 TYR B N 1
ATOM 3365 C CA . TYR B 1 140 ? 35.379 -52.873 160.828 1.00 18.31 197 TYR B CA 1
ATOM 3366 C C . TYR B 1 140 ? 33.994 -52.305 161.134 1.00 24.56 197 TYR B C 1
ATOM 3367 O O . TYR B 1 140 ? 33.872 -51.269 161.784 1.00 32.84 197 TYR B O 1
ATOM 3376 N N . HIS B 1 141 ? 32.951 -52.998 160.690 1.00 17.35 198 HIS B N 1
ATOM 3377 C CA . HIS B 1 141 ? 31.592 -52.603 161.053 1.00 17.96 198 HIS B CA 1
ATOM 3378 C C . HIS B 1 141 ? 31.110 -53.495 162.171 1.00 19.45 198 HIS B C 1
ATOM 3379 O O . HIS B 1 141 ? 30.484 -54.528 161.937 1.00 19.29 198 HIS B O 1
ATOM 3386 N N . ARG B 1 142 ? 31.456 -53.105 163.393 1.00 19.66 199 ARG B N 1
ATOM 3387 C CA . ARG B 1 142 ? 3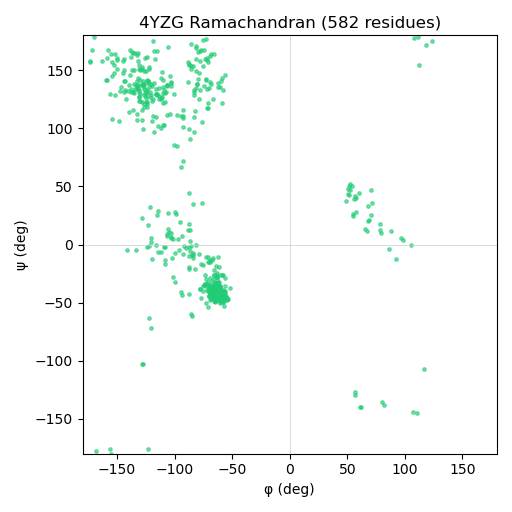1.149 -53.883 164.584 1.00 21.02 199 ARG B CA 1
ATOM 3388 C C . ARG B 1 142 ? 30.356 -53.024 165.543 1.00 20.59 199 ARG B C 1
ATOM 3389 O O . ARG B 1 142 ? 30.654 -51.843 165.697 1.00 21.70 199 ARG B O 1
ATOM 3397 N N . PRO B 1 143 ? 29.355 -53.611 166.216 1.00 21.42 200 PRO B N 1
ATOM 3398 C CA . PRO B 1 143 ? 28.504 -52.857 167.137 1.00 24.37 200 PRO B CA 1
ATOM 3399 C C . PRO B 1 143 ? 29.106 -52.806 168.550 1.00 23.73 200 PRO B C 1
ATOM 3400 O O . PRO B 1 143 ? 28.416 -52.991 169.552 1.00 28.01 200 PRO B O 1
ATOM 3404 N N . TYR B 1 144 ? 30.409 -52.550 168.601 1.00 24.71 201 TYR B N 1
ATOM 3405 C CA . TYR B 1 144 ? 31.155 -52.506 169.849 1.00 25.69 201 TYR B CA 1
ATOM 3406 C C . TYR B 1 144 ? 32.547 -52.000 169.539 1.00 28.49 201 TYR B C 1
ATOM 3407 O O . TYR B 1 144 ? 32.955 -51.954 168.378 1.00 28.21 201 TYR B O 1
ATOM 3416 N N . GLY B 1 145 ? 33.292 -51.653 170.580 1.00 32.18 202 GLY B N 1
ATOM 3417 C CA . GLY B 1 145 ? 34.630 -51.131 170.387 1.00 34.14 202 GLY B CA 1
ATOM 3418 C C . GLY B 1 145 ? 34.689 -49.649 170.690 1.00 42.92 202 GLY B C 1
ATOM 3419 O O . GLY B 1 145 ? 33.672 -49.027 170.994 1.00 39.23 202 GLY B O 1
ATOM 3420 N N . SER B 1 146 ? 35.884 -49.078 170.592 1.00 46.23 203 SER B N 1
ATOM 3421 C CA . SER B 1 146 ? 36.111 -47.712 171.033 1.00 53.12 203 SER B CA 1
ATOM 3422 C C . SER B 1 146 ? 36.453 -46.756 169.893 1.00 50.90 203 SER B C 1
ATOM 3423 O O . SER B 1 146 ? 36.562 -45.548 170.104 1.00 57.61 203 SER B O 1
ATOM 3426 N N . SER B 1 147 ? 36.628 -47.293 168.690 1.00 38.77 204 SER B N 1
ATOM 3427 C CA . SER B 1 147 ? 36.966 -46.466 167.532 1.00 42.80 204 SER B CA 1
ATOM 3428 C C . SER B 1 147 ? 35.785 -45.594 167.133 1.00 40.08 204 SER B C 1
ATOM 3429 O O . SER B 1 147 ? 34.648 -45.865 167.517 1.00 38.89 204 SER B O 1
ATOM 3432 N N . ARG B 1 148 ? 36.074 -44.559 166.349 1.00 42.71 205 ARG B N 1
ATOM 3433 C CA . ARG B 1 148 ? 35.059 -43.658 165.818 1.00 45.56 205 ARG B CA 1
ATOM 3434 C C . ARG B 1 148 ? 34.033 -44.433 165.007 1.00 43.98 205 ARG B C 1
ATOM 3435 O O . ARG B 1 148 ? 32.833 -44.211 165.127 1.00 37.91 205 ARG B O 1
ATOM 3443 N N . ALA B 1 149 ? 34.522 -45.337 164.168 1.00 36.66 206 ALA B N 1
ATOM 3444 C CA . ALA B 1 149 ? 33.657 -46.192 163.353 1.00 37.43 206 ALA B CA 1
ATOM 3445 C C . ALA B 1 149 ? 32.704 -47.031 164.210 1.00 31.48 206 ALA B C 1
ATOM 3446 O O . ALA B 1 149 ? 31.523 -47.161 163.889 1.00 36.97 206 ALA B O 1
ATOM 3448 N N . ALA B 1 150 ? 33.223 -47.604 165.289 1.00 33.45 207 ALA B N 1
ATOM 3449 C CA . ALA B 1 150 ? 32.421 -48.412 166.201 1.00 31.85 207 ALA B CA 1
ATOM 3450 C C . ALA B 1 150 ? 31.313 -47.586 166.864 1.00 31.14 207 ALA B C 1
ATOM 3451 O O . ALA B 1 150 ? 30.162 -48.013 166.936 1.00 29.64 207 ALA B O 1
ATOM 3453 N N . ILE B 1 151 ? 31.674 -46.399 167.340 1.00 32.04 208 ILE B N 1
ATOM 3454 C CA . ILE B 1 151 ? 30.717 -45.502 167.973 1.00 34.94 208 ILE B CA 1
ATOM 3455 C C . ILE B 1 151 ? 29.575 -45.155 167.022 1.00 34.00 208 ILE B C 1
ATOM 3456 O O . ILE B 1 151 ? 28.404 -45.129 167.420 1.00 34.18 208 ILE B O 1
ATOM 3461 N N . GLN B 1 152 ? 29.919 -44.916 165.760 1.00 34.40 209 GLN B N 1
ATOM 3462 C CA . GLN B 1 152 ? 28.923 -44.592 164.745 1.00 39.43 209 GLN B CA 1
ATOM 3463 C C . GLN B 1 152 ? 27.991 -45.766 164.430 1.00 34.65 209 GLN B C 1
ATOM 3464 O O . GLN B 1 152 ? 26.798 -45.565 164.201 1.00 33.18 209 GLN B O 1
ATOM 3470 N N . GLU B 1 153 ? 28.529 -46.986 164.405 1.00 31.69 210 GLU B N 1
ATOM 3471 C CA . GLU B 1 153 ? 27.694 -48.165 164.139 1.00 29.80 210 GLU B CA 1
ATOM 3472 C C . GLU B 1 153 ? 26.711 -48.400 165.278 1.00 26.93 210 GLU B C 1
ATOM 3473 O O . GLU B 1 153 ? 25.537 -48.688 165.051 1.00 26.78 210 GLU B O 1
ATOM 3479 N N . VAL B 1 154 ? 27.205 -48.292 166.507 1.00 27.16 211 VAL B N 1
ATOM 3480 C CA . VAL B 1 154 ? 26.358 -48.451 167.683 1.00 27.52 211 VAL B CA 1
ATOM 3481 C C . VAL B 1 154 ? 25.250 -47.395 167.652 1.00 31.37 211 VAL B C 1
ATOM 3482 O O . VAL B 1 154 ? 24.073 -47.706 167.863 1.00 30.37 211 VAL B O 1
ATOM 3486 N N . LYS B 1 155 ? 25.629 -46.155 167.353 1.00 32.55 212 LYS B N 1
ATOM 3487 C CA . LYS B 1 155 ? 24.666 -45.063 167.228 1.00 35.77 212 LYS B CA 1
ATOM 3488 C C . LYS B 1 155 ? 23.561 -45.396 166.228 1.00 35.48 212 LYS B C 1
ATOM 3489 O O . LYS B 1 155 ? 22.379 -45.203 166.509 1.00 37.25 212 LYS B O 1
ATOM 3495 N N . ARG B 1 156 ? 23.954 -45.905 165.066 1.00 33.76 213 ARG B N 1
ATOM 3496 C CA . ARG B 1 156 ? 22.992 -46.243 164.020 1.00 33.94 213 ARG B CA 1
ATOM 3497 C C . ARG B 1 156 ? 22.076 -47.389 164.452 1.00 33.17 213 ARG B C 1
ATOM 3498 O O . ARG B 1 156 ? 20.860 -47.320 164.262 1.00 33.71 213 ARG B O 1
ATOM 3506 N N . VAL B 1 157 ? 22.661 -48.433 165.036 1.00 29.23 214 VAL B N 1
ATOM 3507 C CA . VAL B 1 157 ? 21.897 -49.602 165.448 1.00 32.24 214 VAL B CA 1
ATOM 3508 C C . VAL B 1 157 ? 20.861 -49.221 166.496 1.00 33.79 214 VAL B C 1
ATOM 3509 O O . VAL B 1 157 ? 19.704 -49.640 166.419 1.00 36.22 214 VAL B O 1
ATOM 3513 N N . LYS B 1 158 ? 21.273 -48.402 167.460 1.00 31.43 215 LYS B N 1
ATOM 3514 C CA . LYS B 1 158 ? 20.352 -47.943 168.500 1.00 34.35 215 LYS B CA 1
ATOM 3515 C C . LYS B 1 158 ? 19.249 -47.021 167.956 1.00 37.73 215 LYS B C 1
ATOM 3516 O O . LYS B 1 158 ? 18.102 -47.082 168.404 1.00 41.33 215 LYS B O 1
ATOM 3522 N N . GLU B 1 159 ? 19.593 -46.172 166.993 1.00 39.66 216 GLU B N 1
ATOM 3523 C CA . GLU B 1 159 ? 18.605 -45.277 166.388 1.00 42.52 216 GLU B CA 1
ATOM 3524 C C . GLU B 1 159 ? 17.552 -46.057 165.609 1.00 42.88 216 GLU B C 1
ATOM 3525 O O . GLU B 1 159 ? 16.418 -45.592 165.446 1.00 45.94 216 GLU B O 1
ATOM 3531 N N . ALA B 1 160 ? 17.929 -47.244 165.134 1.00 38.36 217 ALA B N 1
ATOM 3532 C CA . ALA B 1 160 ? 17.012 -48.114 164.401 1.00 38.04 217 ALA B CA 1
ATOM 3533 C C . ALA B 1 160 ? 16.071 -48.855 165.346 1.00 42.97 217 ALA B C 1
ATOM 3534 O O . ALA B 1 160 ? 15.133 -49.520 164.903 1.00 41.84 217 ALA B O 1
ATOM 3536 N N . GLY B 1 161 ? 16.326 -48.731 166.646 1.00 42.86 218 GLY B N 1
ATOM 3537 C CA . GLY B 1 161 ? 15.531 -49.407 167.657 1.00 44.92 218 GLY B CA 1
ATOM 3538 C C . GLY B 1 161 ? 16.150 -50.716 168.114 1.00 39.23 218 GLY B C 1
ATOM 3539 O O . GLY B 1 161 ? 15.553 -51.471 168.881 1.00 42.94 218 GLY B O 1
ATOM 3540 N N . GLY B 1 162 ? 17.351 -51.001 167.635 1.00 36.99 219 GLY B N 1
ATOM 3541 C CA . GLY B 1 162 ? 18.046 -52.202 168.047 1.00 32.37 219 GLY B CA 1
ATOM 3542 C C . GLY B 1 162 ? 18.663 -52.025 169.421 1.00 36.53 219 GLY B C 1
ATOM 3543 O O . GLY B 1 162 ? 18.743 -50.910 169.949 1.00 40.97 219 GLY B O 1
ATOM 3544 N N . TRP B 1 163 ? 19.076 -53.137 170.014 1.00 35.13 220 TRP B N 1
ATOM 3545 C CA . TRP B 1 163 ? 19.869 -53.091 171.230 1.00 32.49 220 TRP B CA 1
ATOM 3546 C C . TRP B 1 163 ? 21.051 -54.030 171.091 1.00 30.75 220 TRP B C 1
ATOM 3547 O O . TRP B 1 163 ? 21.073 -54.893 170.210 1.00 31.79 220 TRP B O 1
ATOM 3558 N N . ILE B 1 164 ? 22.043 -53.839 171.951 1.00 30.31 221 ILE B N 1
ATOM 3559 C CA . ILE B 1 164 ? 23.266 -54.613 171.871 1.00 29.59 221 ILE B CA 1
ATOM 3560 C C . ILE B 1 164 ? 23.605 -55.167 173.245 1.00 32.75 221 ILE B C 1
ATOM 3561 O O . ILE B 1 164 ? 23.584 -54.441 174.243 1.00 36.52 221 ILE B O 1
ATOM 3566 N N . VAL B 1 165 ? 23.899 -56.461 173.293 1.00 34.34 222 VAL B N 1
ATOM 3567 C CA . VAL B 1 165 ? 24.439 -57.082 174.495 1.00 36.86 222 VAL B CA 1
ATOM 3568 C C . VAL B 1 165 ? 25.597 -57.992 174.107 1.00 40.16 222 VAL B C 1
ATOM 3569 O O . VAL B 1 165 ? 25.535 -58.688 173.089 1.00 38.32 222 VAL B O 1
ATOM 3573 N N . ASN B 1 166 ? 26.661 -57.946 174.903 1.00 46.92 223 ASN B 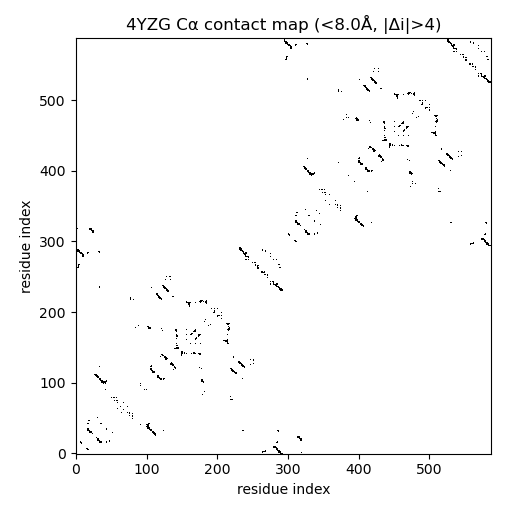N 1
ATOM 3574 C CA . ASN B 1 166 ? 27.894 -58.683 174.626 1.00 53.42 223 ASN B CA 1
ATOM 3575 C C . ASN B 1 166 ? 28.435 -58.520 173.199 1.00 47.59 223 ASN B C 1
ATOM 3576 O O . ASN B 1 166 ? 28.964 -59.465 172.604 1.00 46.94 223 ASN B O 1
ATOM 3581 N N . GLY B 1 167 ? 28.302 -57.314 172.654 1.00 43.56 224 GLY B N 1
ATOM 3582 C CA . GLY B 1 167 ? 28.857 -57.003 171.348 1.00 37.90 224 GLY B CA 1
ATOM 3583 C C . GLY B 1 167 ? 28.022 -57.541 170.201 1.00 30.62 224 GLY B C 1
ATOM 3584 O O . GLY B 1 167 ? 28.452 -57.556 169.046 1.00 31.52 224 GLY B O 1
ATOM 3585 N N . ARG B 1 168 ? 26.808 -57.980 170.518 1.00 36.29 225 ARG B N 1
ATOM 3586 C CA . ARG B 1 168 ? 25.928 -58.553 169.508 1.00 30.36 225 ARG B CA 1
ATOM 3587 C C . ARG B 1 168 ? 24.589 -57.840 169.471 1.00 30.60 225 ARG B C 1
ATOM 3588 O O . ARG B 1 168 ? 23.970 -57.619 170.514 1.00 30.31 225 ARG B O 1
ATOM 3596 N N . ILE B 1 169 ? 24.151 -57.490 168.264 1.00 26.47 226 ILE B N 1
ATOM 3597 C CA . ILE B 1 169 ? 22.864 -56.855 168.057 1.00 27.19 226 ILE B CA 1
ATOM 3598 C C . ILE B 1 169 ? 21.766 -57.852 168.404 1.00 28.05 226 ILE B C 1
ATOM 3599 O O . ILE B 1 169 ? 21.749 -58.965 167.882 1.00 26.75 226 ILE B O 1
ATOM 3604 N N . CYS B 1 170 ? 20.869 -57.449 169.307 1.00 28.30 227 CYS B N 1
ATOM 3605 C CA . CYS B 1 170 ? 19.834 -58.332 169.836 1.00 30.77 227 CYS B CA 1
ATOM 3606 C C . CYS B 1 170 ? 20.422 -59.608 170.436 1.00 32.30 227 CYS B C 1
ATOM 3607 O O . CYS B 1 170 ? 19.763 -60.645 170.485 1.00 34.36 227 CYS B O 1
ATOM 3610 N N . GLY B 1 171 ? 21.673 -59.522 170.880 1.00 33.55 228 GLY B N 1
ATOM 3611 C CA . GLY B 1 171 ? 22.366 -60.670 171.435 1.00 39.43 228 GLY B CA 1
ATOM 3612 C C . GLY B 1 171 ? 22.650 -61.734 170.397 1.00 34.68 228 GLY B C 1
ATOM 3613 O O . GLY B 1 171 ? 22.912 -62.879 170.739 1.00 36.89 228 GLY B O 1
ATOM 3614 N N . ASP B 1 172 ? 22.632 -61.338 169.126 1.00 30.25 229 ASP B N 1
ATOM 3615 C CA . ASP B 1 172 ? 22.685 -62.280 168.012 1.00 29.47 229 ASP B CA 1
ATOM 3616 C C . ASP B 1 172 ? 23.900 -62.032 167.112 1.00 30.24 229 ASP B C 1
ATOM 3617 O O . ASP B 1 172 ? 24.853 -62.814 167.112 1.00 33.86 229 ASP B O 1
ATOM 3622 N N . ILE B 1 173 ? 23.870 -60.950 166.348 1.00 24.69 230 ILE B N 1
ATOM 3623 C CA . ILE B 1 173 ? 24.864 -60.761 165.290 1.00 25.95 230 ILE B CA 1
ATOM 3624 C C . ILE B 1 173 ? 25.943 -59.761 165.698 1.00 26.41 230 ILE B C 1
ATOM 3625 O O . ILE B 1 173 ? 25.651 -58.719 166.283 1.00 24.18 230 ILE B O 1
ATOM 3630 N N . ALA B 1 174 ? 27.197 -60.096 165.394 1.00 23.14 231 ALA B N 1
ATOM 3631 C CA . ALA B 1 174 ? 28.339 -59.305 165.851 1.00 22.15 231 ALA B CA 1
ATOM 3632 C C . ALA B 1 174 ? 28.959 -58.460 164.738 1.00 19.76 231 ALA B C 1
ATOM 3633 O O . ALA B 1 174 ? 30.052 -57.907 164.912 1.00 21.66 231 ALA B O 1
ATOM 3635 N N . VAL B 1 175 ? 28.274 -58.378 163.601 1.00 20.71 232 VAL B N 1
ATOM 3636 C CA . VAL B 1 175 ? 28.636 -57.419 162.557 1.00 18.21 232 VAL B CA 1
ATOM 3637 C C . VAL B 1 175 ? 27.419 -56.575 162.237 1.00 20.30 232 VAL B C 1
ATOM 3638 O O . VAL B 1 175 ? 26.307 -57.080 162.187 1.00 29.03 232 VAL B O 1
ATOM 3642 N N . SER B 1 176 ? 27.633 -55.282 162.041 1.00 22.63 233 SER B N 1
ATOM 3643 C CA . SER B 1 176 ? 26.510 -54.369 161.852 1.00 19.05 233 SER B CA 1
ATOM 3644 C C . SER B 1 176 ? 26.217 -54.005 160.399 1.00 20.51 233 SER B C 1
ATOM 3645 O O . SER B 1 176 ? 25.207 -53.345 160.120 1.00 19.69 233 SER B O 1
ATOM 3648 N N . ARG B 1 177 ? 27.084 -54.430 159.472 1.00 15.23 234 ARG B N 1
ATOM 3649 C CA . ARG B 1 177 ? 26.824 -54.270 158.046 1.00 16.92 234 ARG B CA 1
ATOM 3650 C C . ARG B 1 177 ? 27.091 -55.575 157.338 1.00 15.27 234 ARG B C 1
ATOM 3651 O O . ARG B 1 177 ? 28.118 -56.216 157.586 1.00 18.17 234 ARG B O 1
ATOM 3659 N N . ALA B 1 178 ? 26.154 -55.957 156.475 1.00 14.25 235 ALA B N 1
ATOM 3660 C CA . ALA B 1 178 ? 26.231 -57.218 155.747 1.00 14.92 235 ALA B CA 1
ATOM 3661 C C . ALA B 1 178 ? 25.115 -57.285 154.735 1.00 16.56 235 ALA B C 1
ATOM 3662 O O . ALA B 1 178 ? 24.093 -56.605 154.865 1.00 16.31 235 ALA B O 1
ATOM 3664 N N . PHE B 1 179 ? 25.342 -58.117 153.725 1.00 15.09 236 PHE B N 1
ATOM 3665 C CA . PHE B 1 179 ? 24.317 -58.552 152.799 1.00 13.02 236 PHE B CA 1
ATOM 3666 C C . PHE B 1 179 ? 23.472 -59.646 153.444 1.00 15.73 236 PHE B C 1
ATOM 3667 O O . PHE B 1 179 ? 23.967 -60.437 154.246 1.00 14.47 236 PHE B O 1
ATOM 3675 N N . GLY B 1 180 ? 22.187 -59.699 153.091 1.00 18.75 237 GLY B N 1
ATOM 3676 C CA . GLY B 1 180 ? 21.316 -60.742 153.622 1.00 16.54 237 GLY B CA 1
ATOM 3677 C C . GLY B 1 180 ? 20.848 -60.395 155.015 1.00 17.86 237 GLY B C 1
ATOM 3678 O O . GLY B 1 180 ? 20.487 -59.250 155.266 1.00 19.62 237 GLY B O 1
ATOM 3679 N N . ASP B 1 181 ? 20.887 -61.366 155.925 1.00 16.22 238 ASP B N 1
ATOM 3680 C CA . ASP B 1 181 ? 20.447 -61.123 157.305 1.00 17.13 238 ASP B CA 1
ATOM 3681 C C . ASP B 1 181 ? 19.054 -60.485 157.352 1.00 18.76 238 ASP B C 1
ATOM 3682 O O . ASP B 1 181 ? 18.836 -59.464 158.028 1.00 21.99 238 ASP B O 1
ATOM 3687 N N . ILE B 1 182 ? 18.119 -61.096 156.638 1.00 19.53 239 ILE B N 1
ATOM 3688 C CA . ILE B 1 182 ? 16.786 -60.530 156.465 1.00 20.18 239 ILE B CA 1
ATOM 3689 C C . ILE B 1 182 ? 16.051 -60.293 157.795 1.00 20.60 239 ILE B C 1
ATOM 3690 O O . ILE B 1 182 ? 15.205 -59.405 157.880 1.00 20.73 239 ILE B O 1
ATOM 3695 N N . ARG B 1 183 ? 16.393 -61.059 158.826 1.00 20.53 240 ARG B N 1
ATOM 3696 C CA . ARG B 1 183 ? 15.720 -60.923 160.113 1.00 19.76 240 ARG B CA 1
ATOM 3697 C C . ARG B 1 183 ? 16.109 -59.623 160.819 1.00 21.57 240 ARG B C 1
ATOM 3698 O O . ARG B 1 183 ? 15.480 -59.232 161.797 1.00 24.58 240 ARG B O 1
ATOM 3706 N N . PHE B 1 184 ? 17.124 -58.931 160.314 1.00 22.96 241 PHE B N 1
ATOM 3707 C CA . PHE B 1 184 ? 17.490 -57.643 160.885 1.00 20.60 241 PHE B CA 1
ATOM 3708 C C . PHE B 1 184 ? 17.073 -56.522 159.957 1.00 22.83 241 PHE B C 1
ATOM 3709 O O . PHE B 1 184 ? 17.374 -55.352 160.194 1.00 23.44 241 PHE B O 1
ATOM 3717 N N . LYS B 1 185 ? 16.346 -56.889 158.911 1.00 19.08 242 LYS B N 1
ATOM 3718 C CA . LYS B 1 185 ? 15.950 -55.930 157.893 1.00 19.73 242 LYS B CA 1
ATOM 3719 C C . LYS B 1 185 ? 14.441 -56.022 157.696 1.00 28.24 242 LYS B C 1
ATOM 3720 O O . LYS B 1 185 ? 13.669 -55.559 158.549 1.00 33.57 242 LYS B O 1
ATOM 3726 N N . THR B 1 186 ? 14.000 -56.673 156.631 1.00 22.63 243 THR B N 1
ATOM 3727 C CA . THR B 1 186 ? 12.594 -56.656 156.270 1.00 25.82 243 THR B CA 1
ATOM 3728 C C . THR B 1 186 ? 11.747 -57.584 157.147 1.00 26.39 243 THR B C 1
ATOM 3729 O O . THR B 1 186 ? 10.528 -57.446 157.192 1.00 29.34 243 THR B O 1
ATOM 3733 N N . LYS B 1 187 ? 12.396 -58.514 157.845 1.00 26.03 244 LYS B N 1
ATOM 3734 C CA . LYS B 1 187 ? 11.674 -59.487 158.666 1.00 25.14 244 LYS B CA 1
ATOM 3735 C C . LYS B 1 187 ? 11.973 -59.346 160.163 1.00 26.35 244 LYS B C 1
ATOM 3736 O O . LYS B 1 187 ? 11.814 -60.304 160.922 1.00 25.28 244 LYS B O 1
ATOM 3742 N N . LYS B 1 188 ? 12.373 -58.151 160.586 1.00 25.50 245 LYS B N 1
ATOM 3743 C CA . LYS B 1 188 ? 12.703 -57.928 161.999 1.00 32.02 245 LYS B CA 1
ATOM 3744 C C . LYS B 1 188 ? 11.547 -58.080 162.998 1.00 32.39 245 LYS B C 1
ATOM 3745 O O . LYS B 1 188 ? 11.753 -58.531 164.131 1.00 31.44 245 LYS B O 1
ATOM 3751 N N . ASN B 1 189 ? 10.332 -57.727 162.595 1.00 31.90 246 ASN B N 1
ATOM 3752 C CA . ASN B 1 189 ? 9.199 -57.909 163.481 1.00 34.10 246 ASN B CA 1
ATOM 3753 C C . ASN B 1 189 ? 8.845 -59.381 163.643 1.00 34.67 246 ASN B C 1
ATOM 3754 O O . ASN B 1 189 ? 8.407 -59.803 164.714 1.00 36.11 246 ASN B O 1
ATOM 3759 N N . ASP B 1 190 ? 9.062 -60.162 162.581 1.00 35.16 247 ASP B N 1
ATOM 3760 C CA . ASP B 1 190 ? 8.840 -61.601 162.656 1.00 36.58 247 ASP B CA 1
ATOM 3761 C C . ASP B 1 190 ? 9.887 -62.223 163.557 1.00 34.60 247 ASP B C 1
ATOM 3762 O O . ASP B 1 190 ? 9.615 -63.204 164.248 1.00 35.01 247 ASP B O 1
ATOM 3767 N N . MET B 1 191 ? 11.049 -61.506 163.547 1.00 32.66 248 MET B N 1
ATOM 3768 C CA . MET B 1 191 ? 12.092 -62.016 164.420 1.00 31.13 248 MET B CA 1
ATOM 3769 C C . MET B 1 191 ? 11.648 -61.919 165.879 1.00 29.96 248 MET B C 1
ATOM 3770 O O . MET B 1 191 ? 11.847 -62.848 166.664 1.00 29.95 248 MET B O 1
ATOM 3775 N N . LEU B 1 192 ? 11.178 -60.842 166.234 1.00 29.28 249 LEU B N 1
ATOM 3776 C CA . LEU B 1 192 ? 10.759 -60.632 167.617 1.00 28.66 249 LEU B CA 1
ATOM 3777 C C . LEU B 1 192 ? 9.729 -61.682 167.997 1.00 30.12 249 LEU B C 1
ATOM 3778 O O . LEU B 1 192 ? 9.827 -62.301 169.062 1.00 29.90 249 LEU B O 1
ATOM 3783 N N . LYS B 1 193 ? 8.746 -61.889 167.124 1.00 32.20 250 LYS B N 1
ATOM 3784 C CA . LYS B 1 193 ? 7.643 -62.803 167.431 1.00 34.06 250 LYS B CA 1
ATOM 3785 C C . LYS B 1 193 ? 8.134 -64.233 167.565 1.00 35.91 250 LYS B C 1
ATOM 3786 O O . LYS B 1 193 ? 7.657 -64.992 168.406 1.00 35.49 250 LYS B O 1
ATOM 3792 N N . LYS B 1 194 ? 9.085 -64.592 166.719 1.00 34.30 251 LYS B N 1
ATOM 3793 C CA . LYS B 1 194 ? 9.716 -65.899 166.770 1.00 40.67 251 LYS B CA 1
ATOM 3794 C C . LYS B 1 194 ? 10.437 -66.054 168.110 1.00 39.97 251 LYS B C 1
ATOM 3795 O O . LYS B 1 194 ? 10.442 -67.132 168.707 1.00 39.97 251 LYS B O 1
ATOM 3801 N N . GLY B 1 195 ? 11.037 -64.962 168.581 1.00 32.57 252 GLY B N 1
ATOM 3802 C CA . GLY B 1 195 ? 11.750 -64.964 169.842 1.00 31.92 252 GLY B CA 1
ATOM 3803 C C . GLY B 1 195 ? 10.823 -65.254 171.007 1.00 41.20 252 GLY B C 1
ATOM 3804 O O . GLY B 1 195 ? 11.201 -65.932 171.963 1.00 39.35 252 G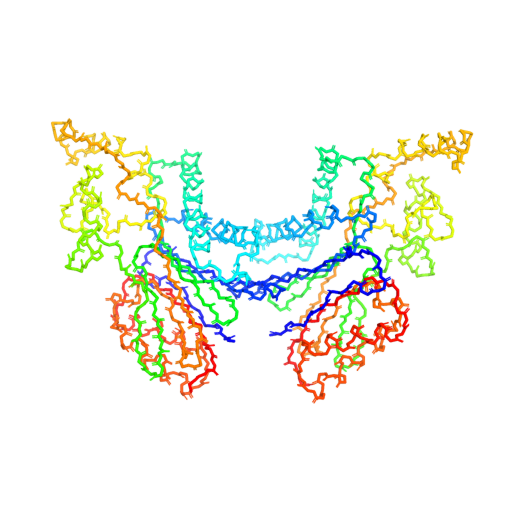LY B O 1
ATOM 3805 N N . VAL B 1 196 ? 9.601 -64.740 170.926 1.00 31.33 253 VAL B N 1
ATOM 3806 C CA . VAL B 1 196 ? 8.621 -64.962 171.979 1.00 32.30 253 VAL B CA 1
ATOM 3807 C C . VAL B 1 196 ? 8.167 -66.408 171.988 1.00 40.86 253 VAL B C 1
ATOM 3808 O O . VAL B 1 196 ? 8.081 -67.028 173.043 1.00 38.10 253 VAL B O 1
ATOM 3812 N N . ASP B 1 197 ? 7.895 -66.949 170.806 1.00 47.15 254 ASP B N 1
ATOM 3813 C CA . ASP B 1 197 ? 7.477 -68.341 170.683 1.00 49.05 254 ASP B CA 1
ATOM 3814 C C . ASP B 1 197 ? 8.595 -69.297 171.101 1.00 50.62 254 ASP B C 1
ATOM 3815 O O . ASP B 1 197 ? 8.336 -70.388 171.610 1.00 52.78 254 ASP B O 1
ATOM 3820 N N . GLU B 1 198 ? 9.840 -68.874 170.906 1.00 44.00 255 GLU B N 1
ATOM 3821 C CA . GLU B 1 198 ? 10.993 -69.716 171.217 1.00 45.05 255 GLU B CA 1
ATOM 3822 C C . GLU B 1 198 ? 11.473 -69.597 172.662 1.00 43.19 255 GLU B C 1
ATOM 3823 O O . GLU B 1 198 ? 12.292 -70.396 173.106 1.00 49.75 255 GLU B O 1
ATOM 3829 N N . GLY B 1 199 ? 10.947 -68.632 173.385 1.00 37.57 256 GLY B N 1
ATOM 3830 C CA . GLY B 1 199 ? 11.407 -68.364 174.724 1.00 38.23 256 GLY B CA 1
ATOM 3831 C C . GLY B 1 199 ? 12.688 -67.591 174.893 1.00 39.61 256 GLY B C 1
ATOM 3832 O O . GLY B 1 199 ? 13.250 -67.613 175.960 1.00 39.94 256 GLY B O 1
ATOM 3833 N N . ARG B 1 200 ? 13.132 -66.902 173.848 1.00 38.10 257 ARG B N 1
ATOM 3834 C CA . ARG B 1 200 ? 14.293 -66.018 173.990 1.00 38.18 257 ARG B CA 1
ATOM 3835 C C . ARG B 1 200 ? 13.831 -64.834 174.810 1.00 29.36 257 ARG B C 1
ATOM 3836 O O . ARG B 1 200 ? 14.427 -64.497 175.839 1.00 34.75 257 ARG B O 1
ATOM 3844 N N . TRP B 1 201 ? 12.764 -64.188 174.385 1.00 57.69 258 TRP B N 1
ATOM 3845 C CA . TRP B 1 201 ? 12.260 -63.068 175.164 1.00 29.12 258 TRP B CA 1
ATOM 3846 C C . TRP B 1 201 ? 10.845 -63.293 175.667 1.00 31.33 258 TRP B C 1
ATOM 3847 O O . TRP B 1 201 ? 10.202 -64.279 175.321 1.00 32.28 258 TRP B O 1
ATOM 3858 N N . SER B 1 202 ? 10.346 -62.345 176.479 1.00 31.23 259 SER B N 1
ATOM 3859 C CA . SER B 1 202 ? 8.955 -62.284 176.894 1.00 32.75 259 SER B CA 1
ATOM 3860 C C . SER B 1 202 ? 8.090 -61.501 175.924 1.00 32.71 259 SER B C 1
ATOM 3861 O O . SER B 1 202 ? 8.582 -60.688 175.201 1.00 31.61 259 SER B O 1
ATOM 3864 N N . GLU B 1 203 ? 6.784 -61.762 175.943 1.00 36.53 260 GLU B N 1
ATOM 3865 C CA . GLU B 1 203 ? 5.896 -60.961 175.122 1.00 42.57 260 GLU B CA 1
ATOM 3866 C C . GLU B 1 203 ? 5.991 -59.524 175.590 1.00 35.45 260 GLU B C 1
ATOM 3867 O O . GLU B 1 203 ? 5.968 -58.589 174.787 1.00 36.31 260 GLU B O 1
ATOM 3873 N N . LYS B 1 204 ? 6.081 -59.360 176.907 1.00 36.34 261 LYS B N 1
ATOM 3874 C CA . LYS B 1 204 ? 6.223 -58.047 177.512 1.00 37.38 261 LYS B CA 1
ATOM 3875 C C . LYS B 1 204 ? 7.467 -57.343 176.981 1.00 38.97 261 LYS B C 1
ATOM 3876 O O . LYS B 1 204 ? 7.429 -56.161 176.650 1.00 38.44 261 LYS B O 1
ATOM 3882 N N . PHE B 1 205 ? 8.567 -58.080 176.874 1.00 35.14 262 PHE B N 1
ATOM 3883 C CA . PHE B 1 205 ? 9.798 -57.507 176.356 1.00 32.18 262 PHE B CA 1
ATOM 3884 C C . PHE B 1 205 ? 9.640 -56.983 174.924 1.00 31.06 262 PHE B C 1
ATOM 3885 O O . PHE B 1 205 ? 10.000 -55.848 174.638 1.00 30.98 262 PHE B O 1
ATOM 3893 N N . VAL B 1 206 ? 9.098 -57.806 174.034 1.00 30.60 263 VAL B N 1
ATOM 3894 C CA . VAL B 1 206 ? 9.033 -57.428 172.617 1.00 31.29 263 VAL B CA 1
ATOM 3895 C C . VAL B 1 206 ? 7.963 -56.367 172.374 1.00 33.46 263 VAL B C 1
ATOM 3896 O O . VAL B 1 206 ? 8.066 -55.581 171.436 1.00 37.26 263 VAL B O 1
ATOM 3900 N N . SER B 1 207 ? 6.946 -56.333 173.225 1.00 39.30 264 SER B N 1
ATOM 3901 C CA . SER B 1 207 ? 5.875 -55.354 173.072 1.00 45.88 264 SER B CA 1
ATOM 3902 C C . SER B 1 207 ? 6.397 -53.925 173.248 1.00 43.70 264 SER B C 1
ATOM 3903 O O . SER B 1 207 ? 5.759 -52.964 172.822 1.00 51.86 264 SER B O 1
ATOM 3906 N N . ARG B 1 208 ? 7.568 -53.801 173.865 1.00 40.53 265 ARG B N 1
ATOM 3907 C CA . ARG B 1 208 ? 8.150 -52.508 174.191 1.00 41.08 265 ARG B CA 1
ATOM 3908 C C . ARG B 1 208 ? 9.093 -52.022 173.091 1.00 42.82 265 ARG B C 1
ATOM 3909 O O . ARG B 1 208 ? 9.574 -50.893 173.125 1.00 44.18 265 ARG B O 1
ATOM 3917 N N . ILE B 1 209 ? 9.373 -52.884 172.117 1.00 50.03 266 ILE B N 1
ATOM 3918 C CA . ILE B 1 209 ? 10.278 -52.550 171.016 1.00 45.80 266 ILE B CA 1
ATOM 3919 C C . ILE B 1 209 ? 9.633 -51.775 169.866 1.00 46.91 266 ILE B C 1
ATOM 3920 O O . ILE B 1 209 ? 8.602 -52.143 169.388 1.00 48.78 266 ILE B O 1
ATOM 3925 N N . GLU B 1 210 ? 10.269 -50.699 169.454 1.00 43.36 267 GLU B N 1
ATOM 3926 C CA . GLU B 1 210 ? 9.852 -50.063 168.237 1.00 44.26 267 GLU B CA 1
ATOM 3927 C C . GLU B 1 210 ? 11.005 -49.876 167.251 1.00 44.42 267 GLU B C 1
ATOM 3928 O O . GLU B 1 210 ? 11.887 -49.136 167.472 1.00 42.53 267 GLU B O 1
ATOM 3934 N N . PHE B 1 211 ? 10.892 -50.496 166.106 1.00 47.30 268 PHE B N 1
ATOM 3935 C CA . PHE B 1 211 ? 11.924 -50.375 165.077 1.00 39.63 268 PHE B CA 1
ATOM 3936 C C . PHE B 1 211 ? 11.665 -49.183 164.163 1.00 44.65 268 PHE B C 1
ATOM 3937 O O . PHE B 1 211 ? 10.523 -48.907 163.802 1.00 51.08 268 PHE B O 1
ATOM 3945 N N . LYS B 1 212 ? 12.732 -48.478 163.796 1.00 43.88 269 LYS B N 1
ATOM 3946 C CA . LYS B 1 212 ? 12.616 -47.281 162.974 1.00 50.95 269 LYS B CA 1
ATOM 3947 C C . LYS B 1 212 ? 13.371 -47.424 161.660 1.00 49.06 269 LYS B C 1
ATOM 3948 O O . LYS B 1 212 ? 13.212 -46.619 160.744 1.00 52.79 269 LYS B O 1
ATOM 3954 N N . GLY B 1 213 ? 14.199 -48.457 161.574 1.00 34.36 270 GLY B N 1
ATOM 3955 C CA . GLY B 1 213 ? 14.955 -48.717 160.364 1.00 29.20 270 GLY B CA 1
ATOM 3956 C C . GLY B 1 213 ? 15.604 -50.076 160.462 1.00 27.21 270 GLY B C 1
ATOM 3957 O O . GLY B 1 213 ? 15.461 -50.758 161.473 1.00 31.24 270 GLY B O 1
ATOM 3958 N N . ASP B 1 214 ? 16.314 -50.481 159.417 1.00 26.05 271 ASP B N 1
ATOM 3959 C CA . ASP B 1 214 ? 17.041 -51.743 159.468 1.00 24.56 271 ASP B CA 1
ATOM 3960 C C . ASP B 1 214 ? 18.197 -51.641 160.455 1.00 26.15 271 ASP B C 1
ATOM 3961 O O . ASP B 1 214 ? 18.881 -50.624 160.516 1.00 27.21 271 ASP B O 1
ATOM 3966 N N . MET B 1 215 ? 18.405 -52.689 161.245 1.00 23.91 272 MET B N 1
ATOM 3967 C CA . MET B 1 215 ? 19.511 -52.705 162.185 1.00 22.08 272 MET B CA 1
ATOM 3968 C C . MET B 1 215 ? 20.834 -53.007 161.484 1.00 22.11 272 MET B C 1
ATOM 3969 O O . MET B 1 215 ? 21.871 -52.456 161.834 1.00 22.42 272 MET B O 1
ATOM 3974 N N . VAL B 1 216 ? 20.783 -53.910 160.513 1.00 20.22 273 VAL B N 1
ATOM 3975 C CA . VAL B 1 216 ? 21.949 -54.232 159.702 1.00 19.16 273 VAL B CA 1
ATOM 3976 C C . VAL B 1 216 ? 21.708 -53.609 158.331 1.00 21.33 273 VAL B C 1
ATOM 3977 O O . VAL B 1 216 ? 20.592 -53.671 157.809 1.00 19.76 273 VAL B O 1
ATOM 3981 N N . VAL B 1 217 ? 22.729 -52.977 157.751 1.00 17.80 274 VAL B N 1
ATOM 3982 C CA . VAL B 1 217 ? 22.583 -52.409 156.400 1.00 17.78 274 VAL B CA 1
ATOM 3983 C C . VAL B 1 217 ? 23.677 -52.937 155.485 1.00 16.91 274 VAL B C 1
ATOM 3984 O O . VAL B 1 217 ? 24.721 -53.410 155.969 1.00 16.28 274 VAL B O 1
ATOM 3988 N N . ALA B 1 218 ? 23.455 -52.841 154.173 1.00 17.44 275 ALA B N 1
ATOM 3989 C CA . ALA B 1 218 ? 24.452 -53.279 153.192 1.00 16.67 275 ALA B CA 1
ATOM 3990 C C . ALA B 1 218 ? 25.211 -52.109 152.564 1.00 19.16 275 ALA B C 1
ATOM 3991 O O . ALA B 1 218 ? 25.949 -52.278 151.594 1.00 17.76 275 ALA B O 1
ATOM 3993 N N . THR B 1 219 ? 25.027 -50.923 153.126 1.00 16.61 276 THR B N 1
ATOM 3994 C CA . THR B 1 219 ? 25.627 -49.701 152.598 1.00 17.78 276 THR B CA 1
ATOM 3995 C C . THR B 1 219 ? 27.124 -49.715 152.844 1.00 15.82 276 THR B C 1
ATOM 3996 O O . THR B 1 219 ? 27.559 -49.692 153.981 1.00 15.96 276 THR B O 1
ATOM 4000 N N . PRO B 1 220 ? 27.927 -49.707 151.776 1.00 15.90 277 PRO B N 1
ATOM 4001 C CA . PRO B 1 220 ? 29.375 -49.817 151.967 1.00 16.34 277 PRO B CA 1
ATOM 4002 C C . PRO B 1 220 ? 30.072 -48.495 152.191 1.00 14.65 277 PRO B C 1
ATOM 4003 O O . PRO B 1 220 ? 29.608 -47.437 151.754 1.00 19.33 277 PRO B O 1
ATOM 4007 N N . ASP B 1 221 ? 31.209 -48.570 152.877 1.00 16.97 278 ASP B N 1
ATOM 4008 C CA . ASP B 1 221 ? 32.175 -47.484 152.877 1.00 16.83 278 ASP B CA 1
ATOM 4009 C C . ASP B 1 221 ? 32.971 -47.606 151.587 1.00 15.01 278 ASP B C 1
ATOM 4010 O O . ASP B 1 221 ? 33.329 -48.712 151.182 1.00 16.51 278 ASP B O 1
ATOM 4015 N N . ILE B 1 222 ? 33.236 -46.475 150.933 1.00 19.10 279 ILE B N 1
ATOM 4016 C CA . ILE B 1 222 ? 34.014 -46.465 149.702 1.00 19.51 279 ILE B CA 1
ATOM 4017 C C . ILE B 1 222 ? 35.304 -45.692 149.939 1.00 19.12 279 ILE B C 1
ATOM 4018 O O . ILE B 1 222 ? 35.301 -44.605 150.521 1.00 23.32 279 ILE B O 1
ATOM 4023 N N . PHE B 1 223 ? 36.416 -46.258 149.488 1.00 20.08 280 PHE B N 1
ATOM 4024 C CA . PHE B 1 223 ? 37.708 -45.629 149.644 1.00 21.35 280 PHE B CA 1
ATOM 4025 C C . PHE B 1 223 ? 38.414 -45.550 148.300 1.00 22.28 280 PHE B C 1
ATOM 4026 O O . PHE B 1 223 ? 38.378 -46.490 147.533 1.00 22.66 280 PHE B O 1
ATOM 4034 N N . GLN B 1 224 ? 39.049 -44.415 148.030 1.00 22.19 281 GLN B N 1
ATOM 4035 C CA . GLN B 1 224 ? 39.842 -44.256 146.838 1.00 26.78 281 GLN B CA 1
ATOM 4036 C C . GLN B 1 224 ? 41.305 -44.420 147.198 1.00 21.82 281 GLN B C 1
ATOM 4037 O O . GLN B 1 224 ? 41.807 -43.770 148.124 1.00 25.85 281 GLN B O 1
ATOM 4043 N N . VAL B 1 225 ? 42.002 -45.274 146.458 1.00 23.17 282 VAL B N 1
ATOM 4044 C CA . VAL B 1 225 ? 43.417 -45.489 146.702 1.00 26.24 282 VAL B CA 1
ATOM 4045 C C . VAL B 1 225 ? 44.216 -45.311 145.415 1.00 31.05 282 VAL B C 1
ATOM 4046 O O . VAL B 1 225 ? 44.252 -46.208 144.564 1.00 30.51 282 VAL B O 1
ATOM 4050 N N . PRO B 1 226 ? 44.842 -44.135 145.240 1.00 32.67 283 PRO B N 1
ATOM 4051 C CA . PRO B 1 226 ? 45.709 -43.945 144.074 1.00 34.81 283 PRO B CA 1
ATOM 4052 C C . PRO B 1 226 ? 46.870 -44.929 144.120 1.00 39.18 283 PRO B C 1
ATOM 4053 O O . PRO B 1 226 ? 47.459 -45.147 145.180 1.00 38.34 283 PRO B O 1
ATOM 4057 N N . LEU B 1 227 ? 47.169 -45.543 142.983 1.00 34.96 284 LEU B N 1
ATOM 4058 C CA . LEU B 1 227 ? 48.229 -46.536 142.914 1.00 31.28 284 LEU B CA 1
ATOM 4059 C C . LEU B 1 227 ? 49.529 -45.878 142.472 1.00 38.71 284 LEU B C 1
ATOM 4060 O O . LEU B 1 227 ? 50.040 -46.138 141.384 1.00 41.07 284 LEU B O 1
ATOM 4065 N N . THR B 1 228 ? 50.045 -45.011 143.332 1.00 41.43 285 THR B N 1
ATOM 4066 C CA . THR B 1 228 ? 51.318 -44.346 143.097 1.00 41.40 285 THR B CA 1
ATOM 4067 C C . THR B 1 228 ? 52.455 -45.364 143.170 1.00 36.02 285 THR B C 1
ATOM 4068 O O . THR B 1 228 ? 52.278 -46.468 143.691 1.00 37.41 285 THR B O 1
ATOM 4072 N N . SER B 1 229 ? 53.626 -44.988 142.663 1.00 43.06 286 SER B N 1
ATOM 4073 C CA . SER B 1 229 ? 54.733 -45.927 142.520 1.00 37.21 286 SER B CA 1
ATOM 4074 C C . SER B 1 229 ? 55.206 -46.515 143.847 1.00 36.50 286 SER B C 1
ATOM 4075 O O . SER B 1 229 ? 55.853 -47.563 143.869 1.00 46.26 286 SER B O 1
ATOM 4078 N N . ASP B 1 230 ? 54.875 -45.853 144.952 1.00 36.56 287 ASP B N 1
ATOM 4079 C CA . ASP B 1 230 ? 55.287 -46.341 146.264 1.00 37.42 287 ASP B CA 1
ATOM 4080 C C . ASP B 1 230 ? 54.348 -47.406 146.857 1.00 37.58 287 ASP B C 1
ATOM 4081 O O . ASP B 1 230 ? 54.663 -48.008 147.888 1.00 38.27 287 ASP B O 1
ATOM 4086 N N . VAL B 1 231 ? 53.211 -47.649 146.208 1.00 32.32 288 VAL B N 1
ATOM 4087 C CA . VAL B 1 231 ? 52.307 -48.718 146.633 1.00 32.49 288 VAL B CA 1
ATOM 4088 C C . VAL B 1 231 ? 52.774 -50.059 146.075 1.00 31.98 288 VAL B C 1
ATOM 4089 O O . VAL B 1 231 ? 52.769 -50.284 144.866 1.00 34.12 288 VAL B O 1
ATOM 4093 N N . GLU B 1 232 ? 53.173 -50.947 146.975 1.00 31.29 289 GLU B N 1
ATOM 4094 C CA . GLU B 1 232 ? 53.856 -52.184 146.608 1.00 30.24 289 GLU B CA 1
ATOM 4095 C C . GLU B 1 232 ? 52.945 -53.392 146.430 1.00 30.51 289 GLU B C 1
ATOM 4096 O O . GLU B 1 232 ? 53.123 -54.187 145.505 1.00 32.00 289 GLU B O 1
ATOM 4102 N N . PHE B 1 233 ? 51.994 -53.549 147.345 1.00 24.42 290 PHE B N 1
ATOM 4103 C CA . PHE B 1 233 ? 50.980 -54.595 147.225 1.00 23.69 290 PHE B CA 1
ATOM 4104 C C . PHE B 1 233 ? 49.750 -54.255 148.056 1.00 22.56 290 PHE B C 1
ATOM 4105 O O . PHE B 1 233 ? 49.822 -53.414 148.951 1.00 22.67 290 PHE B O 1
ATOM 4113 N N . ILE B 1 234 ? 48.621 -54.887 147.728 1.00 21.04 291 ILE B N 1
ATOM 4114 C CA . ILE B 1 234 ? 47.378 -54.715 148.485 1.00 19.85 291 ILE B CA 1
ATOM 4115 C C . ILE B 1 234 ? 46.847 -56.086 148.883 1.00 19.27 291 ILE B C 1
ATOM 4116 O O . ILE B 1 234 ? 46.879 -57.015 148.089 1.00 20.39 291 ILE B O 1
ATOM 4121 N N . ILE B 1 235 ? 46.376 -56.225 150.118 1.00 17.79 292 ILE B N 1
ATOM 4122 C CA . ILE B 1 235 ? 45.867 -57.512 150.582 1.00 19.41 292 ILE B CA 1
ATOM 4123 C C . ILE B 1 235 ? 44.427 -57.347 151.022 1.00 17.32 292 ILE B C 1
ATOM 4124 O O . ILE B 1 235 ? 44.120 -56.456 151.821 1.00 17.62 292 ILE B O 1
ATOM 4129 N N . LEU B 1 236 ? 43.539 -58.180 150.482 1.00 15.05 293 LEU B N 1
ATOM 4130 C CA . LEU B 1 236 ? 42.178 -58.297 150.995 1.00 13.20 293 LEU B CA 1
ATOM 4131 C C . LEU B 1 236 ? 42.088 -59.650 151.659 1.00 15.36 293 LEU B C 1
ATOM 4132 O O . LEU B 1 236 ? 42.529 -60.643 151.095 1.00 15.87 293 LEU B O 1
ATOM 4137 N N . ALA B 1 237 ? 41.537 -59.726 152.863 1.00 15.19 294 ALA B N 1
ATOM 4138 C CA . ALA B 1 237 ? 41.396 -61.032 153.487 1.00 12.23 294 ALA B CA 1
ATOM 4139 C C . ALA B 1 237 ? 40.242 -61.082 154.467 1.00 11.74 294 ALA B C 1
ATOM 4140 O O . ALA B 1 237 ? 39.838 -60.055 155.024 1.00 14.42 294 ALA B O 1
ATOM 4142 N N . SER B 1 238 ? 39.714 -62.286 154.680 1.00 13.81 295 SER B N 1
ATOM 4143 C CA . SER B 1 238 ? 38.692 -62.458 155.703 1.00 13.80 295 SER B CA 1
ATOM 4144 C C . SER B 1 238 ? 39.310 -62.483 157.094 1.00 15.31 295 SER B C 1
ATOM 4145 O O . SER B 1 238 ? 40.533 -62.616 157.272 1.00 14.79 295 SER B O 1
ATOM 4148 N N . ASP B 1 239 ? 38.438 -62.376 158.083 1.00 14.04 296 ASP B N 1
ATOM 4149 C CA . ASP B 1 239 ? 38.882 -62.342 159.473 1.00 14.97 296 ASP B CA 1
ATOM 4150 C C . ASP B 1 239 ? 39.516 -63.645 159.956 1.00 17.44 296 ASP B C 1
ATOM 4151 O O . ASP B 1 239 ? 40.151 -63.662 160.996 1.00 17.02 296 ASP B O 1
ATOM 4156 N N . GLY B 1 240 ? 39.393 -64.724 159.178 1.00 14.99 297 GLY B N 1
ATOM 4157 C CA . GLY B 1 240 ? 40.130 -65.937 159.484 1.00 16.79 297 GLY B CA 1
ATOM 4158 C C . GLY B 1 240 ? 41.634 -65.712 159.497 1.00 16.61 297 GLY B C 1
ATOM 4159 O O . GLY B 1 240 ? 42.362 -66.457 160.149 1.00 17.06 297 GLY B O 1
ATOM 4160 N N . LEU B 1 241 ? 42.095 -64.705 158.747 1.00 15.82 298 LEU B N 1
ATOM 4161 C CA . LEU B 1 241 ? 43.487 -64.248 158.849 1.00 15.46 298 LEU B CA 1
ATOM 4162 C C . LEU B 1 241 ? 43.659 -63.239 159.976 1.00 17.37 298 LEU B C 1
ATOM 4163 O O . LEU B 1 241 ? 44.401 -63.486 160.921 1.00 18.60 298 LEU B O 1
ATOM 4168 N N . TRP B 1 242 ? 42.962 -62.108 159.883 1.00 17.46 299 TRP B N 1
ATOM 4169 C CA . TRP B 1 242 ? 43.220 -60.984 160.792 1.00 17.94 299 TRP B CA 1
ATOM 4170 C C . TRP B 1 242 ? 42.946 -61.251 162.276 1.00 18.95 299 TRP B C 1
ATOM 4171 O O . TRP B 1 242 ? 43.573 -60.643 163.124 1.00 20.42 299 TRP B O 1
ATOM 4182 N N . ASP B 1 243 ? 42.011 -62.146 162.586 1.00 19.81 300 ASP B N 1
ATOM 4183 C CA . ASP B 1 243 ? 41.744 -62.476 163.990 1.00 18.61 300 ASP B CA 1
ATOM 4184 C C . ASP B 1 243 ? 42.912 -63.209 164.638 1.00 20.29 300 ASP B C 1
ATOM 4185 O O . ASP B 1 243 ? 42.975 -63.314 165.867 1.00 22.05 300 ASP B O 1
ATOM 4190 N N . TYR B 1 244 ? 43.845 -63.688 163.815 1.00 20.16 301 TYR B N 1
ATOM 4191 C CA . TYR B 1 244 ? 44.915 -64.561 164.307 1.00 23.92 301 TYR B CA 1
ATOM 4192 C C . TYR B 1 244 ? 46.337 -64.072 164.016 1.00 26.08 301 TYR B C 1
ATOM 4193 O O . TYR B 1 244 ? 47.311 -64.692 164.445 1.00 27.61 301 TYR B O 1
ATOM 4202 N N . MET B 1 245 ? 46.445 -62.947 163.317 1.00 24.10 302 MET B N 1
ATOM 4203 C CA . MET B 1 245 ? 47.738 -62.376 162.975 1.00 29.40 302 MET B CA 1
ATOM 4204 C C . MET B 1 245 ? 47.619 -60.856 162.933 1.00 26.97 302 MET B C 1
ATOM 4205 O O . MET B 1 245 ? 46.691 -60.318 162.307 1.00 27.35 302 MET B O 1
ATOM 4210 N N . LYS B 1 246 ? 48.551 -60.172 163.585 1.00 26.21 303 LYS B N 1
ATOM 4211 C CA . LYS B 1 246 ? 48.611 -58.716 163.523 1.00 26.31 303 LYS B CA 1
ATOM 4212 C C . LYS B 1 246 ? 48.806 -58.269 162.085 1.00 27.42 303 LYS B C 1
ATOM 4213 O O . LYS B 1 246 ? 49.559 -58.881 161.335 1.00 28.87 303 LYS B O 1
ATOM 4219 N N . SER B 1 247 ? 48.130 -57.197 161.704 1.00 31.15 304 SER B N 1
ATOM 4220 C CA . SER B 1 247 ? 48.164 -56.764 160.317 1.00 29.31 304 SER B CA 1
ATOM 4221 C C . SER B 1 247 ? 49.562 -56.317 159.875 1.00 28.08 304 SER B C 1
ATOM 4222 O O . SER B 1 247 ? 49.953 -56.553 158.733 1.00 28.57 304 SER B O 1
ATOM 4225 N N . SER B 1 248 ? 50.315 -55.692 160.774 1.00 28.72 305 SER B N 1
ATOM 4226 C CA . SER B 1 248 ? 51.693 -55.321 160.466 1.00 30.72 305 SER B CA 1
ATOM 4227 C C . SER B 1 248 ? 52.531 -56.573 160.198 1.00 34.65 305 SER B C 1
ATOM 4228 O O . SER B 1 248 ? 53.395 -56.575 159.316 1.00 32.95 305 SER B O 1
ATOM 4231 N N . ASP B 1 249 ? 52.248 -57.640 160.943 1.00 31.43 306 ASP B N 1
ATOM 4232 C CA . ASP B 1 249 ? 52.956 -58.905 160.777 1.00 32.21 306 ASP B CA 1
ATOM 4233 C C . ASP B 1 249 ? 52.611 -59.571 159.448 1.00 29.60 306 ASP B C 1
ATOM 4234 O O . ASP B 1 249 ? 53.468 -60.186 158.809 1.00 31.21 306 ASP B O 1
ATOM 4239 N N . VAL B 1 250 ? 51.347 -59.456 159.044 1.00 25.56 307 VAL B N 1
ATOM 4240 C CA . VAL B 1 250 ? 50.903 -59.988 157.765 1.00 25.80 307 VAL B CA 1
ATOM 4241 C C . VAL B 1 250 ? 51.662 -59.293 156.636 1.00 25.21 307 VAL B C 1
ATOM 4242 O O . VAL B 1 250 ? 52.181 -59.946 155.719 1.00 27.68 307 VAL B O 1
ATOM 4246 N N . VAL B 1 251 ? 51.726 -57.968 156.701 1.00 26.46 308 VAL B N 1
ATOM 4247 C CA . VAL B 1 251 ? 52.382 -57.203 155.639 1.00 30.52 308 VAL B CA 1
ATOM 4248 C C . VAL B 1 251 ? 53.876 -57.511 155.574 1.00 31.67 308 VAL B C 1
ATOM 4249 O O . VAL B 1 251 ? 54.413 -57.716 154.492 1.00 31.49 308 VAL B O 1
ATOM 4253 N N . SER B 1 252 ? 54.534 -57.569 156.733 1.00 27.57 309 SER B N 1
ATOM 4254 C CA . SER B 1 252 ? 55.947 -57.926 156.784 1.00 29.77 309 SER B CA 1
ATOM 4255 C C . SER B 1 252 ? 56.199 -59.329 156.234 1.00 33.11 309 SER B C 1
ATOM 4256 O O . SER B 1 252 ? 57.201 -59.572 155.552 1.00 35.66 309 SER B O 1
ATOM 4259 N N . TYR B 1 253 ? 55.279 -60.245 156.518 1.00 30.68 310 TYR B N 1
ATOM 4260 C CA . TYR B 1 253 ? 55.431 -61.622 156.069 1.00 35.07 310 TYR B CA 1
ATOM 4261 C C . TYR B 1 253 ? 55.366 -61.702 154.546 1.00 32.28 310 TYR B C 1
ATOM 4262 O O . TYR B 1 253 ? 56.191 -62.363 153.913 1.00 31.90 310 TYR B O 1
ATOM 4271 N N . VAL B 1 254 ? 54.381 -61.023 153.962 1.00 25.44 311 VAL B N 1
ATOM 4272 C CA . VAL B 1 254 ? 54.199 -61.032 152.520 1.00 24.82 311 VAL B CA 1
ATOM 4273 C C . VAL B 1 254 ? 55.381 -60.365 151.823 1.00 28.01 311 VAL B C 1
ATOM 4274 O O . VAL B 1 254 ? 55.875 -60.851 150.805 1.00 32.07 311 VAL B O 1
ATOM 4278 N N . ARG B 1 255 ? 55.842 -59.252 152.386 1.00 29.58 312 ARG B N 1
ATOM 4279 C CA . ARG B 1 255 ? 57.034 -58.581 151.895 1.00 33.36 312 ARG B CA 1
ATOM 4280 C C . ARG B 1 255 ? 58.214 -59.549 151.841 1.00 35.81 312 ARG B C 1
ATOM 4281 O O . ARG B 1 255 ? 58.927 -59.604 150.841 1.00 37.21 312 ARG B O 1
ATOM 4289 N N . ASP B 1 256 ? 58.408 -60.318 152.911 1.00 38.32 313 ASP B N 1
ATOM 4290 C CA . ASP B 1 256 ? 59.544 -61.241 152.997 1.00 41.67 313 ASP B CA 1
ATOM 4291 C C . ASP B 1 256 ? 59.424 -62.355 151.965 1.00 39.89 313 ASP B C 1
ATOM 4292 O O . ASP B 1 256 ? 60.403 -62.720 151.316 1.00 38.69 313 ASP B O 1
ATOM 4297 N N . GLN B 1 257 ? 58.216 -62.889 151.817 1.00 33.30 314 GLN B N 1
ATOM 4298 C CA . GLN B 1 257 ? 57.972 -63.950 150.854 1.00 36.03 314 GLN B CA 1
ATOM 4299 C C . GLN B 1 257 ? 58.317 -63.503 149.436 1.00 35.79 314 GLN B C 1
ATOM 4300 O O . GLN B 1 257 ? 58.962 -64.236 148.683 1.00 38.93 314 GLN B O 1
ATOM 4306 N N . LEU B 1 258 ? 57.865 -62.305 149.074 1.00 37.71 315 LEU B N 1
ATOM 4307 C CA . LEU B 1 258 ? 58.087 -61.776 147.738 1.00 31.95 315 LEU B CA 1
ATOM 4308 C C . LEU B 1 258 ? 59.578 -61.537 147.515 1.00 37.41 315 LEU B C 1
ATOM 4309 O O . LEU B 1 258 ? 60.093 -61.774 146.427 1.00 39.57 315 LEU B O 1
ATOM 4314 N N . ARG B 1 259 ? 60.274 -61.107 148.555 1.00 39.08 316 ARG B N 1
ATOM 4315 C CA . ARG B 1 259 ? 61.729 -60.928 148.494 1.00 40.04 316 ARG B CA 1
ATOM 4316 C C . ARG B 1 259 ? 62.414 -62.253 148.278 1.00 42.15 316 ARG B C 1
ATOM 4317 O O . ARG B 1 259 ? 63.351 -62.361 147.533 1.00 47.91 316 ARG B O 1
ATOM 4325 N N . LYS B 1 260 ? 61.903 -63.277 148.904 1.00 45.97 317 LYS B N 1
ATOM 4326 C CA . LYS B 1 260 ? 62.463 -64.617 148.850 1.00 43.05 317 LYS B CA 1
ATOM 4327 C C . LYS B 1 260 ? 62.336 -65.259 147.468 1.00 46.16 317 LYS B C 1
ATOM 4328 O O . LYS B 1 260 ? 63.298 -65.833 146.957 1.00 46.98 317 LYS B O 1
ATOM 4334 N N . HIS B 1 261 ? 61.162 -65.154 146.856 1.00 40.65 318 HIS B N 1
ATOM 4335 C CA . HIS B 1 261 ? 60.910 -65.879 145.610 1.00 44.02 318 HIS B CA 1
ATOM 4336 C C . HIS B 1 261 ? 60.094 -65.122 144.550 1.00 41.49 318 HIS B C 1
ATOM 4337 O O . HIS B 1 261 ? 59.905 -65.621 143.441 1.00 38.38 318 HIS B O 1
ATOM 4344 N N . GLY B 1 262 ? 59.619 -63.929 144.887 1.00 38.32 319 GLY B N 1
ATOM 4345 C CA . GLY B 1 262 ? 58.884 -63.108 143.936 1.00 40.61 319 GLY B CA 1
ATOM 4346 C C . GLY B 1 262 ? 57.546 -63.653 143.458 1.00 40.55 319 GLY B C 1
ATOM 4347 O O . GLY B 1 262 ? 56.975 -63.131 142.501 1.00 36.15 319 GLY B O 1
ATOM 4348 N N . ASN B 1 263 ? 57.030 -64.682 144.127 1.00 32.03 320 ASN B N 1
ATOM 4349 C CA . ASN B 1 263 ? 55.839 -65.381 143.661 1.00 30.42 320 ASN B CA 1
ATOM 4350 C C . ASN B 1 263 ? 54.660 -65.106 144.580 1.00 29.06 320 ASN B C 1
ATOM 4351 O O . ASN B 1 263 ? 54.574 -65.674 145.669 1.00 29.69 320 ASN B O 1
ATOM 4356 N N . VAL B 1 264 ? 53.755 -64.236 144.141 1.00 28.40 321 VAL B N 1
ATOM 4357 C CA . VAL B 1 264 ? 52.643 -63.814 144.980 1.00 25.11 321 VAL B CA 1
ATOM 4358 C C . VAL B 1 264 ? 51.682 -64.960 145.317 1.00 24.53 321 VAL B C 1
ATOM 4359 O O . VAL B 1 264 ? 51.118 -65.003 146.410 1.00 24.23 321 VAL B O 1
ATOM 4363 N N . GLN B 1 265 ? 51.504 -65.900 144.397 1.00 28.66 322 GLN B N 1
ATOM 4364 C CA . GLN B 1 265 ? 50.619 -67.021 144.688 1.00 24.10 322 GLN B CA 1
ATOM 4365 C C . GLN B 1 265 ? 51.210 -67.864 145.817 1.00 26.18 322 GLN B C 1
ATOM 4366 O O . GLN B 1 265 ? 50.509 -68.230 146.765 1.00 26.87 322 GLN B O 1
ATOM 4372 N N . LEU B 1 266 ? 52.508 -68.144 145.710 1.00 27.57 323 LEU B N 1
ATOM 4373 C CA . LEU B 1 266 ? 53.225 -68.899 146.730 1.00 30.97 323 LEU B CA 1
ATOM 4374 C C . LEU B 1 266 ? 53.184 -68.167 148.073 1.00 27.84 323 LEU B C 1
ATOM 4375 O O . LEU B 1 266 ? 52.908 -68.772 149.106 1.00 34.72 323 LEU B O 1
ATOM 4380 N N . ALA B 1 267 ? 53.438 -66.863 148.045 1.00 26.15 324 ALA B N 1
ATOM 4381 C CA . ALA B 1 267 ? 53.335 -66.018 149.239 1.00 31.52 324 ALA B CA 1
ATOM 4382 C C . ALA B 1 267 ? 51.964 -66.109 149.909 1.00 29.67 324 ALA B C 1
ATOM 4383 O O . ALA B 1 267 ? 51.854 -66.197 151.134 1.00 28.01 324 ALA B O 1
ATOM 4385 N N . CYS B 1 268 ? 50.917 -66.073 149.092 1.00 23.00 325 CYS B N 1
ATOM 4386 C CA . CYS B 1 268 ? 49.553 -66.121 149.590 1.00 24.00 325 CYS B CA 1
ATOM 4387 C C . CYS B 1 268 ? 49.259 -67.462 150.266 1.00 22.15 325 CYS B C 1
ATOM 4388 O O . CYS B 1 268 ? 48.728 -67.501 151.374 1.00 22.65 325 CYS B O 1
ATOM 4391 N N . GLU B 1 269 ? 49.609 -68.555 149.597 1.00 26.28 326 GLU B N 1
ATOM 4392 C CA . GLU B 1 269 ? 49.415 -69.890 150.158 1.00 30.79 326 GLU B CA 1
ATOM 4393 C C . GLU B 1 269 ? 50.164 -70.069 151.479 1.00 28.71 326 GLU B C 1
ATOM 4394 O O . GLU B 1 269 ? 49.621 -70.620 152.441 1.00 32.21 326 GLU B O 1
ATOM 4400 N N . SER B 1 270 ? 51.407 -69.598 151.520 1.00 26.41 327 SER B N 1
ATOM 4401 C CA . SER B 1 270 ? 52.234 -69.662 152.725 1.00 29.21 327 SER B CA 1
ATOM 4402 C C . SER B 1 270 ? 51.613 -68.886 153.877 1.00 28.12 327 SER B C 1
ATOM 4403 O O . SER B 1 270 ? 51.644 -69.330 155.027 1.00 29.93 327 SER B O 1
ATOM 4406 N N . LEU B 1 271 ? 51.066 -67.730 153.566 1.00 30.38 328 LEU B N 1
ATOM 4407 C CA . LEU B 1 271 ? 50.443 -66.898 154.563 1.00 28.42 328 LEU B CA 1
ATOM 4408 C C . LEU B 1 271 ? 49.231 -67.583 155.183 1.00 24.84 328 LEU B C 1
ATOM 4409 O O . LEU B 1 271 ? 49.061 -67.593 156.346 1.00 23.45 328 LEU B O 1
ATOM 4414 N N . ALA B 1 272 ? 48.411 -68.200 154.356 1.00 25.90 329 ALA B N 1
ATOM 4415 C CA . ALA B 1 272 ? 47.242 -68.909 154.846 1.00 26.75 329 ALA B CA 1
ATOM 4416 C C . ALA B 1 272 ? 47.658 -70.021 155.797 1.00 25.91 329 ALA B C 1
ATOM 4417 O O . ALA B 1 272 ? 47.004 -70.251 156.811 1.00 26.35 329 ALA B O 1
ATOM 4419 N N . GLN B 1 273 ? 48.738 -70.721 155.469 1.00 30.91 330 GLN B N 1
ATOM 4420 C CA . GLN B 1 273 ? 49.231 -71.791 156.330 1.00 34.19 330 GLN B CA 1
ATOM 4421 C C . GLN B 1 273 ? 49.717 -71.251 157.674 1.00 34.07 330 GLN B C 1
ATOM 4422 O O . GLN B 1 273 ? 49.508 -71.871 158.715 1.00 35.56 330 GLN B O 1
ATOM 4428 N N . VAL B 1 274 ? 50.357 -70.085 157.649 1.00 28.76 331 VAL B N 1
ATOM 4429 C CA . VAL B 1 274 ? 50.779 -69.423 158.877 1.00 32.53 331 VAL B CA 1
ATOM 4430 C C . VAL B 1 274 ? 49.575 -69.100 159.765 1.00 29.09 331 VAL B C 1
ATOM 4431 O O . VAL B 1 274 ? 49.640 -69.266 160.989 1.00 33.16 331 VAL B O 1
ATOM 4435 N N . ALA B 1 275 ? 48.469 -68.677 159.154 1.00 26.60 332 ALA B N 1
ATOM 4436 C CA . ALA B 1 275 ? 47.259 -68.421 159.922 1.00 28.42 332 ALA B CA 1
ATOM 4437 C C . ALA B 1 275 ? 46.803 -69.685 160.646 1.00 23.77 332 ALA B C 1
ATOM 4438 O O . ALA B 1 275 ? 46.425 -69.639 161.812 1.00 27.38 332 ALA B O 1
ATOM 4440 N N . LEU B 1 276 ? 46.831 -70.806 159.932 1.00 25.80 333 LEU B N 1
ATOM 4441 C CA . LEU B 1 276 ? 46.470 -72.097 160.500 1.00 29.59 333 LEU B CA 1
ATOM 4442 C C . LEU B 1 276 ? 47.481 -72.499 161.572 1.00 33.35 333 LEU B C 1
ATOM 4443 O O . LEU B 1 276 ? 47.118 -73.055 162.612 1.00 33.68 333 LEU B O 1
ATOM 4448 N N . ASP B 1 277 ? 48.755 -72.196 161.329 1.00 31.68 334 ASP B N 1
ATOM 4449 C CA . ASP B 1 277 ? 49.806 -72.472 162.318 1.00 35.53 334 ASP B CA 1
ATOM 4450 C C . ASP B 1 277 ? 49.565 -71.683 163.597 1.00 36.58 334 ASP B C 1
ATOM 4451 O O . ASP B 1 277 ? 49.902 -72.130 164.698 1.00 43.12 334 ASP B O 1
ATOM 4456 N N . ARG B 1 278 ? 48.980 -70.501 163.447 1.00 37.62 335 ARG B N 1
ATOM 4457 C CA . ARG B 1 278 ? 48.643 -69.671 164.593 1.00 38.74 335 ARG B CA 1
ATOM 4458 C C . ARG B 1 278 ? 47.269 -70.038 165.133 1.00 41.02 335 ARG B C 1
ATOM 4459 O O . ARG B 1 278 ? 46.652 -69.258 165.856 1.00 44.29 335 ARG B O 1
ATOM 4467 N N . ARG B 1 279 ? 46.798 -71.225 164.755 1.00 38.94 336 ARG B N 1
ATOM 4468 C CA . ARG B 1 279 ? 45.561 -71.809 165.272 1.00 37.18 336 ARG B CA 1
ATOM 4469 C C . ARG B 1 279 ? 44.275 -71.075 164.856 1.00 30.70 336 ARG B C 1
ATOM 4470 O O . ARG B 1 279 ? 43.304 -71.038 165.616 1.00 34.68 336 ARG B O 1
ATOM 4478 N N . SER B 1 280 ? 44.264 -70.501 163.661 1.00 26.22 337 SER B N 1
ATOM 4479 C CA . SER B 1 280 ? 43.021 -69.908 163.168 1.00 23.51 337 SER B CA 1
ATOM 4480 C C . SER B 1 280 ? 41.941 -70.970 163.140 1.00 28.56 337 SER B C 1
ATOM 4481 O O . SER B 1 280 ? 42.173 -72.075 162.656 1.00 31.52 337 SER B O 1
ATOM 4484 N N . GLN B 1 281 ? 40.766 -70.629 163.666 1.00 24.35 338 GLN B N 1
ATOM 4485 C CA . GLN B 1 281 ? 39.639 -71.561 163.765 1.00 30.07 338 GLN B CA 1
ATOM 4486 C C . GLN B 1 281 ? 38.581 -71.357 162.678 1.00 26.87 338 GLN B C 1
ATOM 4487 O O . GLN B 1 281 ? 37.536 -72.006 162.680 1.00 30.77 338 GLN B O 1
ATOM 4493 N N . ASP B 1 282 ? 38.853 -70.450 161.751 1.00 20.53 339 ASP B N 1
ATOM 4494 C CA . ASP B 1 282 ? 37.836 -69.988 160.810 1.00 18.80 339 ASP B CA 1
ATOM 4495 C C . ASP B 1 282 ? 38.220 -70.312 159.368 1.00 21.23 339 ASP B C 1
ATOM 4496 O O . ASP B 1 282 ? 39.356 -70.700 159.089 1.00 18.24 339 ASP B O 1
ATOM 4501 N N . ASN B 1 283 ? 37.264 -70.189 158.449 1.00 17.51 340 ASN B N 1
ATOM 4502 C CA . ASN B 1 283 ? 37.605 -70.155 157.025 1.00 14.75 340 ASN B CA 1
ATOM 4503 C C . ASN B 1 283 ? 38.599 -69.009 156.787 1.00 17.85 340 ASN B C 1
ATOM 4504 O O . ASN B 1 283 ? 38.506 -67.966 157.444 1.00 14.56 340 ASN B O 1
ATOM 4509 N N . ILE B 1 284 ? 39.537 -69.184 155.852 1.00 14.47 341 ILE B N 1
ATOM 4510 C CA . ILE B 1 284 ? 40.570 -68.176 155.592 1.00 13.00 341 ILE B CA 1
ATOM 4511 C C . ILE B 1 284 ? 40.629 -67.900 154.103 1.00 13.27 341 ILE B C 1
ATOM 4512 O O . ILE B 1 284 ? 40.808 -68.826 153.308 1.00 16.08 341 ILE B O 1
ATOM 4517 N N . SER B 1 285 ? 40.456 -66.636 153.728 1.00 14.38 342 SER B N 1
ATOM 4518 C CA . SER B 1 285 ? 40.490 -66.230 152.320 1.00 14.74 342 SER B CA 1
ATOM 4519 C C . SER B 1 285 ? 41.388 -65.023 152.208 1.00 15.63 342 SER B C 1
ATOM 4520 O O . SER B 1 285 ? 41.301 -64.100 153.021 1.00 13.67 342 SER B O 1
ATOM 4523 N N . ILE B 1 286 ? 42.262 -65.030 151.204 1.00 13.09 343 ILE B N 1
ATOM 4524 C CA . ILE B 1 286 ? 43.265 -63.991 151.066 1.00 13.29 343 ILE B CA 1
ATOM 4525 C C . ILE B 1 286 ? 43.442 -63.725 149.576 1.00 13.89 343 ILE B C 1
ATOM 4526 O O . ILE B 1 286 ? 43.590 -64.655 148.782 1.00 15.48 343 ILE B O 1
ATOM 4531 N N . ILE B 1 287 ? 43.407 -62.452 149.201 1.00 14.20 344 ILE B N 1
ATOM 4532 C CA . ILE B 1 287 ? 43.734 -62.027 147.837 1.00 14.04 344 ILE B CA 1
ATOM 4533 C C . ILE B 1 287 ? 44.813 -60.974 147.921 1.00 15.76 344 ILE B C 1
ATOM 4534 O O . ILE B 1 287 ? 44.685 -59.997 148.662 1.00 16.36 344 ILE B O 1
ATOM 4539 N N . ILE B 1 288 ? 45.864 -61.143 147.136 1.00 15.20 345 ILE B N 1
ATOM 4540 C CA . ILE B 1 288 ? 46.979 -60.200 147.186 1.00 17.12 345 ILE B CA 1
ATOM 4541 C C . ILE B 1 288 ? 47.190 -59.686 145.782 1.00 21.11 345 ILE B C 1
ATOM 4542 O O . ILE B 1 288 ? 47.327 -60.471 144.838 1.00 20.92 345 ILE B O 1
ATOM 4547 N N . ALA B 1 289 ? 47.185 -58.367 145.641 1.00 18.29 346 ALA B N 1
ATOM 4548 C CA . ALA B 1 289 ? 47.561 -57.745 144.384 1.00 20.27 346 ALA B CA 1
ATOM 4549 C C . ALA B 1 289 ? 49.017 -57.301 144.491 1.00 19.76 346 ALA B C 1
ATOM 4550 O O . ALA B 1 289 ? 49.341 -56.412 145.264 1.00 21.57 346 ALA B O 1
ATOM 4552 N N . ASP B 1 290 ? 49.888 -57.959 143.734 1.00 22.58 347 ASP B N 1
ATOM 4553 C CA . ASP B 1 290 ? 51.313 -57.638 143.712 1.00 25.90 347 ASP B CA 1
ATOM 4554 C C . ASP B 1 290 ? 51.536 -56.651 142.577 1.00 27.45 347 ASP B C 1
ATOM 4555 O O . ASP B 1 290 ? 51.369 -56.994 141.412 1.00 31.17 347 ASP B O 1
ATOM 4560 N N . LEU B 1 291 ? 51.949 -55.428 142.915 1.00 31.68 348 LEU B N 1
ATOM 4561 C CA . LEU B 1 291 ? 51.982 -54.355 141.928 1.00 34.61 348 LEU B CA 1
ATOM 4562 C C . LEU B 1 291 ? 53.338 -54.262 141.236 1.00 39.35 348 LEU B C 1
ATOM 4563 O O . LEU B 1 291 ? 53.541 -53.430 140.349 1.00 43.36 348 LEU B O 1
ATOM 4568 N N . GLY B 1 292 ? 54.259 -55.113 141.638 1.00 40.15 349 GLY B N 1
ATOM 4569 C CA . GLY B 1 292 ? 55.499 -55.272 140.901 1.00 44.17 349 GLY B CA 1
ATOM 4570 C C . GLY B 1 292 ? 56.408 -54.083 141.018 1.00 50.36 349 GLY B C 1
ATOM 4571 O O . GLY B 1 292 ? 57.197 -53.804 140.129 1.00 54.21 349 GLY B O 1
ATOM 4572 N N . ARG B 1 293 ? 56.257 -53.366 142.057 1.00 63.49 350 ARG B N 1
ATOM 4573 C CA . ARG B 1 293 ? 56.971 -52.145 142.423 1.00 77.09 350 ARG B CA 1
ATOM 4574 C C . ARG B 1 293 ? 57.602 -52.414 143.792 1.00 84.42 350 ARG B C 1
ATOM 4575 O O . ARG B 1 293 ? 57.686 -53.553 144.243 1.00 93.70 350 ARG B O 1
ATOM 4583 N N . THR B 1 294 ? 58.247 -51.307 144.336 1.00 79.24 351 THR B N 1
ATOM 4584 C CA . THR B 1 294 ? 59.189 -51.258 145.458 1.00 80.84 351 THR B CA 1
ATOM 4585 C C . THR B 1 294 ? 60.490 -50.624 144.981 1.00 86.08 351 THR B C 1
ATOM 4586 O O . THR B 1 294 ? 60.571 -49.409 144.820 1.00 88.81 351 THR B O 1
#

Organism: Arabidopsis thaliana (NCBI:txid3702)

GO terms:
  GO:0000287 magnesium ion binding (F, IDA)
  GO:0030145 manganese ion binding (F, IDA)
  GO:0004722 protein serine/threonine phosphatase activity (F, EXP)
  GO:0009570 chloroplast stroma (C, IDA)
  GO:0009579 thylakoid (C, IDA)
  GO:0016791 phosphatase activity (F, IDA)
  GO:0005634 nucleus (C, HDA)
  GO:0005730 nucleolus (C, HDA)
  GO:0005737 cytoplasm (C, HDA)
  GO:0009507 chloroplast (C, HDA)
  GO:0009767 photosynthetic electron transport chain (P, IMP)
  GO:0016311 dephosphorylation (P, IMP)
  GO:0080005 photosystem stoichiometry adjustment (P, IMP)